Protein AF-A0A0G1L109-F1 (afdb_monomer)

pLDDT: mean 89.12, std 14.6, range [32.34, 98.94]

Secondary structure (DSSP, 8-state):
---------------PPP------HHHHHHTTT-EEEESSSS--EEEE-TTT--EEE--SHHHHHHHHHHHPEEE-HHHHHHHHT--TTT----HHHHHHTT-EEEETTTTTEEEEE-TTT--EEE--SHHHHHHHHHHHPEEE-HHHHTTSPEE--PPPPPPP--EEEEEE-HHHHH-HHHHHHHHHHHHHTT--EEEEEEE-TTS-EEE----TTPPEEEEES-HHHHHHHHHTTT-EEEEEEE-SB-HHHHHH-GGGBPEETTSSB-B-TTS-BBB-TT-HHHHHHHHHHHHHHHHTT-SEEEEE--S---SS-GGGEE-TT--S-HHHHHHHHHHHHHHHHTTSSSEEEEEEEGGGGTTTTSS--TTTT--HHHHTTT-SEEEEE--GGGSPTTGGG-S-GGG-HHHHHHHHHHHHHHHHTSSS-EEEEEEE-S-BSB---HHHHHHHHHHHHT-TTEEEEEEE-TT---TT---

Nearest PDB structures (foldseek):
  4s1a-assembly1_B  TM=9.450E-01  e=9.211E-16  Acetivibrio thermocellus ATCC 27405
  6tvk-assembly1_AAA  TM=5.384E-01  e=2.665E-07  Paenibacillus thiaminolyticus
  5tcb-assembly1_A  TM=6.510E-01  e=1.163E-05  Pseudomonas aeruginosa PAO1
  5tsy-assembly1_A  TM=6.491E-01  e=1.101E-05  Pseudomonas aeruginosa PAO1
  8pxt-assembly1_A  TM=4.212E-01  e=6.032E-06  Akkermansia muciniphila

Radius of gyration: 26.27 Å; Cα contacts (8 Å, |Δi|>4): 969; chains: 1; bounding box: 74×40×100 Å

Structure (mmCIF, N/CA/C/O backbone):
data_AF-A0A0G1L109-F1
#
_entry.id   AF-A0A0G1L109-F1
#
loop_
_atom_site.group_PDB
_atom_site.id
_atom_site.type_symbol
_atom_site.label_atom_id
_atom_site.label_alt_id
_atom_site.label_comp_id
_atom_site.label_asym_id
_atom_site.label_entity_id
_atom_site.label_seq_id
_atom_site.pdbx_PDB_ins_code
_atom_site.Cartn_x
_atom_site.Cartn_y
_atom_site.Cartn_z
_atom_site.occupancy
_atom_site.B_iso_or_equiv
_atom_site.auth_seq_id
_atom_site.auth_comp_id
_atom_site.auth_asym_id
_atom_site.auth_atom_id
_atom_site.pdbx_PDB_model_num
ATOM 1 N N . MET A 1 1 ? -24.529 1.323 -63.074 1.00 41.19 1 MET A N 1
ATOM 2 C CA . MET A 1 1 ? -24.797 2.480 -62.195 1.00 41.19 1 MET A CA 1
ATOM 3 C C . MET A 1 1 ? -25.853 2.070 -61.166 1.00 41.19 1 MET A C 1
ATOM 5 O O . MET A 1 1 ? -27.028 2.030 -61.494 1.00 41.19 1 MET A O 1
ATOM 9 N N . LYS A 1 2 ? -25.440 1.616 -59.973 1.00 35.09 2 LYS A N 1
ATOM 10 C CA . LYS A 1 2 ? -26.340 1.232 -58.869 1.00 35.09 2 LYS A CA 1
ATOM 11 C C . LYS A 1 2 ? -25.856 1.931 -57.601 1.00 35.09 2 LYS A C 1
ATOM 13 O O . LYS A 1 2 ? -24.813 1.574 -57.065 1.00 35.09 2 LYS A O 1
ATOM 18 N N . LEU A 1 3 ? -26.607 2.943 -57.181 1.00 37.25 3 LEU A N 1
ATOM 19 C CA . LEU A 1 3 ? -26.441 3.667 -55.926 1.00 37.25 3 LEU A CA 1
ATOM 20 C C . LEU A 1 3 ? -26.971 2.762 -54.797 1.00 37.25 3 LEU A C 1
ATOM 22 O O . LEU A 1 3 ? -28.137 2.373 -54.832 1.00 37.25 3 LEU A O 1
ATOM 26 N N . ARG A 1 4 ? -26.130 2.374 -53.832 1.00 39.09 4 ARG A N 1
ATOM 27 C CA . ARG A 1 4 ? -26.575 1.709 -52.595 1.00 39.09 4 ARG A CA 1
ATOM 28 C C . ARG A 1 4 ? -26.552 2.733 -51.464 1.00 39.09 4 ARG A C 1
ATOM 30 O O . ARG A 1 4 ? -25.494 3.233 -51.101 1.00 39.09 4 ARG A O 1
ATOM 37 N N . LEU A 1 5 ? -27.745 3.037 -50.962 1.00 36.84 5 LEU A N 1
ATOM 38 C CA . LEU A 1 5 ? -28.015 3.853 -49.785 1.00 36.84 5 LEU A CA 1
ATOM 39 C C . LEU A 1 5 ? -27.454 3.136 -48.543 1.00 36.84 5 LEU A C 1
ATOM 41 O O . LEU A 1 5 ? -27.827 1.993 -48.277 1.00 36.84 5 LEU A O 1
ATOM 45 N N . ALA A 1 6 ? -26.556 3.782 -47.803 1.00 36.00 6 ALA A N 1
ATOM 46 C CA . ALA A 1 6 ? -26.104 3.308 -46.500 1.00 36.00 6 ALA A CA 1
ATOM 47 C C . ALA A 1 6 ? -27.121 3.742 -45.433 1.00 36.00 6 ALA A C 1
ATOM 49 O O . ALA A 1 6 ? -27.344 4.934 -45.233 1.00 36.00 6 ALA A O 1
ATOM 50 N N . ILE A 1 7 ? -27.753 2.775 -44.767 1.00 36.97 7 ILE A N 1
ATOM 51 C CA . ILE A 1 7 ? -28.609 3.011 -43.601 1.00 36.97 7 ILE A CA 1
ATOM 52 C C . ILE A 1 7 ? -27.691 3.130 -42.382 1.00 36.97 7 ILE A C 1
ATOM 54 O O . ILE A 1 7 ? -27.047 2.160 -41.986 1.00 36.97 7 ILE A O 1
ATOM 58 N N . VAL A 1 8 ? -27.620 4.326 -41.802 1.00 37.47 8 VAL A N 1
ATOM 59 C CA . VAL A 1 8 ? -26.975 4.573 -40.509 1.00 37.47 8 VAL A CA 1
ATOM 60 C C . VAL A 1 8 ? -27.957 4.156 -39.413 1.00 37.47 8 VAL A C 1
ATOM 62 O O . VAL A 1 8 ? -28.976 4.809 -39.201 1.00 37.47 8 VAL A O 1
ATOM 65 N N . LEU A 1 9 ? -27.664 3.051 -38.728 1.00 32.34 9 LEU A N 1
ATOM 66 C CA . LEU A 1 9 ? -28.367 2.626 -37.518 1.00 32.34 9 LEU A CA 1
ATOM 67 C C . LEU A 1 9 ? -27.843 3.449 -36.334 1.00 32.34 9 LEU A C 1
ATOM 69 O O . LEU A 1 9 ? -26.789 3.160 -35.772 1.00 32.34 9 LEU A O 1
ATOM 73 N N . ILE A 1 10 ? -28.578 4.501 -35.975 1.00 37.91 10 ILE A N 1
ATOM 74 C CA . ILE A 1 10 ? -28.383 5.231 -34.720 1.00 37.91 10 ILE A CA 1
ATOM 75 C C . ILE A 1 10 ? -28.957 4.357 -33.601 1.00 37.91 10 ILE A C 1
ATOM 77 O O . ILE A 1 10 ? -30.171 4.191 -33.491 1.00 37.91 10 ILE A O 1
ATOM 81 N N . SER A 1 11 ? -28.078 3.775 -32.788 1.00 33.72 11 SER A N 1
ATOM 82 C CA . SER A 1 11 ? -28.465 3.028 -31.592 1.00 33.72 11 SER A CA 1
ATOM 83 C C . SER A 1 11 ? -28.876 4.022 -30.504 1.00 33.72 11 SER A C 1
ATOM 85 O O . SER A 1 11 ? -28.032 4.626 -29.843 1.00 33.72 11 SER A O 1
ATOM 87 N N . ILE A 1 12 ? -30.180 4.249 -30.355 1.00 35.59 12 ILE A N 1
ATOM 88 C CA . ILE A 1 12 ? -30.742 5.023 -29.246 1.00 35.59 12 ILE A CA 1
ATOM 89 C C . ILE A 1 12 ? -30.681 4.127 -28.004 1.00 35.59 12 ILE A C 1
ATOM 91 O O . ILE A 1 12 ? -31.481 3.204 -27.856 1.00 35.59 12 ILE A O 1
ATOM 95 N N . MET A 1 13 ? -29.721 4.382 -27.110 1.00 37.91 13 MET A N 1
ATOM 96 C CA . MET A 1 13 ? -29.752 3.833 -25.753 1.00 37.91 13 MET A CA 1
ATOM 97 C C . MET A 1 13 ? -30.936 4.455 -25.010 1.00 37.91 13 MET A C 1
ATOM 99 O O . MET A 1 13 ? -30.875 5.587 -24.534 1.00 37.91 13 MET A O 1
ATOM 103 N N . ILE A 1 14 ? -32.033 3.708 -24.928 1.00 35.41 14 ILE A N 1
ATOM 104 C CA . ILE A 1 14 ? -33.153 4.021 -24.047 1.00 35.41 14 ILE A CA 1
ATOM 105 C C . ILE A 1 14 ? -32.664 3.774 -22.616 1.00 35.41 14 ILE A C 1
ATOM 107 O O . ILE A 1 14 ? -32.548 2.629 -22.181 1.00 35.41 14 ILE A O 1
ATOM 111 N N . PHE A 1 15 ? -32.360 4.847 -21.884 1.00 40.66 15 PHE A N 1
ATOM 112 C CA . PHE A 1 15 ? -32.216 4.789 -20.431 1.00 40.66 15 PHE A CA 1
ATOM 113 C C . PHE A 1 15 ? -33.591 4.468 -19.839 1.00 40.66 15 PHE A C 1
ATOM 115 O O . PHE A 1 15 ? -34.438 5.345 -19.672 1.00 40.66 15 PHE A O 1
ATOM 122 N N . LEU A 1 16 ? -33.832 3.191 -19.548 1.00 33.94 16 LEU A N 1
ATOM 123 C CA . LEU A 1 16 ? -34.904 2.809 -18.639 1.00 33.94 16 LEU A CA 1
ATOM 124 C C . LEU A 1 16 ? -34.557 3.401 -17.264 1.00 33.94 16 LEU A C 1
ATOM 126 O O . LEU A 1 16 ? -33.464 3.122 -16.762 1.00 33.94 16 LEU A O 1
ATOM 130 N N . PRO A 1 17 ? -35.434 4.205 -16.636 1.00 38.62 17 PRO A N 1
ATOM 131 C CA . PRO A 1 17 ? -35.210 4.611 -15.260 1.00 38.62 17 PRO A CA 1
ATOM 132 C C . PRO A 1 17 ? -35.151 3.337 -14.414 1.00 38.62 17 PRO A C 1
ATOM 134 O O . PRO A 1 17 ? -36.101 2.548 -14.407 1.00 38.62 17 PRO A O 1
ATOM 137 N N . GLN A 1 18 ? -34.028 3.106 -13.728 1.00 40.81 18 GLN A N 1
ATOM 138 C CA . GLN A 1 18 ? -33.984 2.112 -12.661 1.00 40.81 18 GLN A CA 1
ATOM 139 C C . GLN A 1 18 ? -35.135 2.452 -11.712 1.00 40.81 18 GLN A C 1
ATOM 141 O O . GLN A 1 18 ? -35.164 3.542 -11.141 1.00 40.81 18 GLN A O 1
ATOM 146 N N . LYS A 1 19 ? -36.120 1.552 -11.584 1.00 39.09 19 LYS A N 1
ATOM 147 C CA . LYS A 1 19 ? -37.132 1.660 -10.531 1.00 39.09 19 LYS A CA 1
ATOM 148 C C . LYS A 1 19 ? -36.369 1.831 -9.222 1.00 39.09 19 LYS A C 1
ATOM 150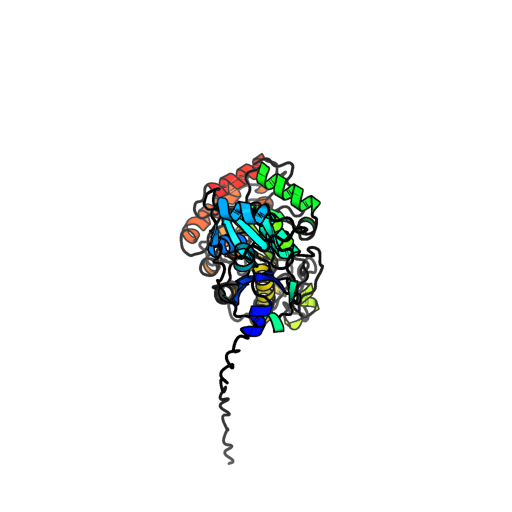 O O . LYS A 1 19 ? -35.631 0.926 -8.840 1.00 39.09 19 LYS A O 1
ATOM 155 N N . ALA A 1 20 ? -36.531 2.978 -8.567 1.00 43.06 20 ALA A N 1
ATOM 156 C CA . ALA A 1 20 ? -36.060 3.148 -7.206 1.00 43.06 20 ALA A CA 1
ATOM 157 C C . ALA A 1 20 ? -36.665 1.999 -6.391 1.00 43.06 20 ALA A C 1
ATOM 159 O O . ALA A 1 20 ? -37.889 1.853 -6.350 1.00 43.06 20 ALA A O 1
ATOM 160 N N . LEU A 1 21 ? -35.821 1.123 -5.844 1.00 54.31 21 LEU A N 1
ATOM 161 C CA . LEU A 1 21 ? -36.285 0.079 -4.940 1.00 54.31 21 LEU A CA 1
ATOM 162 C C . LEU A 1 21 ? -36.960 0.795 -3.768 1.00 54.31 21 LEU A C 1
ATOM 164 O O . LEU A 1 21 ? -36.302 1.513 -3.018 1.00 54.31 21 LEU A O 1
ATOM 168 N N . ALA A 1 22 ? -38.280 0.661 -3.652 1.00 66.06 22 ALA A N 1
ATOM 169 C CA . ALA A 1 22 ? -38.979 1.092 -2.456 1.00 66.06 22 ALA A CA 1
ATOM 170 C C . ALA A 1 22 ? -38.462 0.226 -1.300 1.00 66.06 22 ALA A C 1
ATOM 172 O O . ALA A 1 22 ? -38.533 -1.002 -1.372 1.00 66.06 22 ALA A O 1
ATOM 173 N N . TYR A 1 23 ? -37.876 0.859 -0.285 1.00 82.75 23 TYR A N 1
ATOM 174 C CA . TYR A 1 23 ? -37.392 0.163 0.903 1.00 82.75 23 TYR A CA 1
ATOM 175 C C . TYR A 1 23 ? -38.560 -0.492 1.646 1.00 82.75 23 TYR A C 1
ATOM 177 O O . TYR A 1 23 ? -39.656 0.065 1.714 1.00 82.75 23 TYR A O 1
ATOM 185 N N . ASP A 1 24 ? -38.316 -1.676 2.197 1.00 89.44 24 ASP A N 1
ATOM 186 C CA . ASP A 1 24 ? -39.312 -2.462 2.919 1.00 89.44 24 ASP A CA 1
ATOM 187 C C . ASP A 1 24 ? -39.183 -2.163 4.418 1.00 89.44 24 ASP A C 1
ATOM 189 O O . ASP A 1 24 ? -38.341 -2.729 5.121 1.00 89.44 24 ASP A O 1
ATOM 193 N N . TRP A 1 25 ? -39.981 -1.205 4.893 1.00 87.12 25 TRP A N 1
ATOM 194 C CA . TRP A 1 25 ? -39.935 -0.733 6.278 1.00 87.12 25 TRP A CA 1
ATOM 195 C C . TRP A 1 25 ? -40.428 -1.781 7.281 1.00 87.12 25 TRP A C 1
ATOM 197 O O . TRP A 1 25 ? -39.853 -1.890 8.360 1.00 87.12 25 TRP A O 1
ATOM 207 N N . GLU A 1 26 ? -41.414 -2.605 6.913 1.00 91.38 26 GLU A N 1
ATOM 208 C CA . GLU A 1 26 ? -41.861 -3.733 7.747 1.00 91.38 26 GLU A CA 1
ATOM 209 C C . GLU A 1 26 ? -40.763 -4.795 7.864 1.00 91.38 26 GLU A C 1
ATOM 211 O O . GLU A 1 26 ? -40.547 -5.390 8.923 1.00 91.38 26 GLU A O 1
ATOM 216 N N . PHE A 1 27 ? -40.029 -5.044 6.776 1.00 91.81 27 PHE A N 1
ATOM 217 C CA . PHE A 1 27 ? -38.857 -5.904 6.828 1.00 91.81 27 PHE A CA 1
ATOM 218 C C . PHE A 1 27 ? -37.757 -5.299 7.699 1.00 91.81 27 PHE A C 1
ATOM 220 O O . PHE A 1 27 ? -37.184 -6.022 8.512 1.00 91.81 27 PHE A O 1
ATOM 227 N N . ALA A 1 28 ? -37.478 -4.000 7.575 1.00 91.12 28 ALA A N 1
ATOM 228 C CA . ALA A 1 28 ? -36.493 -3.311 8.405 1.00 91.12 28 ALA A CA 1
ATOM 229 C C . ALA A 1 28 ? -36.846 -3.364 9.902 1.00 91.12 28 ALA A C 1
ATOM 231 O O . ALA A 1 28 ? -35.963 -3.599 10.725 1.00 91.12 28 ALA A O 1
ATOM 232 N N . GLU A 1 29 ? -38.129 -3.256 10.255 1.00 92.44 29 GLU A N 1
ATOM 233 C CA . GLU A 1 29 ? -38.615 -3.358 11.635 1.00 92.44 29 GLU A CA 1
ATOM 234 C C . GLU A 1 29 ? -38.288 -4.718 12.276 1.00 92.44 29 GLU A C 1
ATOM 236 O O . GLU A 1 29 ? -37.868 -4.774 13.432 1.00 92.44 29 GLU A O 1
ATOM 241 N N . LYS A 1 30 ? -38.337 -5.820 11.511 1.00 92.88 30 LYS A N 1
ATOM 242 C CA . LYS A 1 30 ? -37.916 -7.158 11.993 1.00 92.88 30 LYS A CA 1
ATOM 243 C C . LYS A 1 30 ? -36.444 -7.206 12.408 1.00 92.88 30 LYS A C 1
ATOM 245 O O . LYS A 1 30 ? -36.054 -8.040 13.233 1.00 92.88 30 LYS A O 1
ATOM 250 N N . TRP A 1 31 ? -35.631 -6.330 11.824 1.00 93.06 31 TRP A N 1
ATOM 251 C CA . TRP A 1 31 ? -34.207 -6.205 12.104 1.00 93.06 31 TRP A CA 1
ATOM 252 C C . TRP A 1 31 ? -33.871 -5.019 13.006 1.00 93.06 31 TRP A C 1
ATOM 254 O O . TRP A 1 31 ? -32.694 -4.822 13.296 1.00 93.06 31 TRP A O 1
ATOM 264 N N . SER A 1 32 ? -34.872 -4.276 13.485 1.00 92.69 32 SER A N 1
ATOM 265 C CA . SER A 1 32 ? -34.704 -3.114 14.356 1.00 92.69 32 SER A CA 1
ATOM 266 C C . SER A 1 32 ? -33.771 -3.422 15.530 1.00 92.69 32 SER A C 1
ATOM 268 O O . SER A 1 32 ? -33.965 -4.389 16.275 1.00 92.69 32 SER A O 1
ATOM 270 N N . GLY A 1 33 ? -32.700 -2.636 15.644 1.00 90.62 33 GLY A N 1
ATOM 271 C CA . GLY A 1 33 ? -31.711 -2.747 16.710 1.00 90.62 33 GLY A CA 1
ATOM 272 C C . GLY A 1 33 ? -30.764 -3.932 16.618 1.00 90.62 33 GLY A C 1
ATOM 273 O O . GLY A 1 33 ? -29.953 -4.135 17.522 1.00 90.62 33 GLY A O 1
ATOM 274 N N . ARG A 1 34 ? -30.847 -4.741 15.557 1.00 93.38 34 ARG A N 1
ATOM 275 C CA . ARG A 1 34 ? -29.955 -5.882 15.355 1.00 93.38 34 ARG A CA 1
ATOM 276 C C . ARG A 1 34 ? -28.665 -5.461 14.665 1.00 93.38 34 ARG A C 1
ATOM 278 O O . ARG A 1 34 ? -28.625 -4.569 13.816 1.00 93.38 34 ARG A O 1
ATOM 285 N N . LEU A 1 35 ? -27.619 -6.197 15.009 1.00 92.31 35 LEU A N 1
ATOM 286 C CA . LEU A 1 35 ? -26.376 -6.255 14.259 1.00 92.31 35 LEU A CA 1
ATOM 287 C C . LEU A 1 35 ? -26.520 -7.332 13.181 1.00 92.31 35 LEU A C 1
ATOM 289 O O . LEU A 1 35 ? -27.001 -8.431 13.467 1.00 92.31 35 LEU A O 1
ATOM 293 N N . LEU A 1 36 ? -26.127 -7.025 11.950 1.00 91.44 36 LEU A N 1
ATOM 294 C CA . LEU A 1 36 ? -26.238 -7.924 10.802 1.00 91.44 36 LEU A CA 1
ATOM 295 C C . LEU A 1 36 ? -24.863 -8.203 10.211 1.00 91.44 36 LEU A C 1
ATOM 297 O O . LEU A 1 36 ? -24.024 -7.308 10.156 1.00 91.44 36 LEU A O 1
ATOM 301 N N . LEU A 1 37 ? -24.656 -9.426 9.732 1.00 88.44 37 LEU A N 1
ATOM 302 C CA . LEU A 1 37 ? -23.457 -9.826 9.005 1.00 88.44 37 LEU A CA 1
ATOM 303 C C . LEU A 1 37 ? -23.864 -10.293 7.610 1.00 88.44 37 LEU A C 1
ATOM 305 O O . LEU A 1 37 ? -24.612 -11.263 7.481 1.00 88.44 37 LEU A O 1
ATOM 309 N N . ALA A 1 38 ? -23.384 -9.619 6.568 1.00 85.06 38 ALA A N 1
ATOM 310 C CA . ALA A 1 38 ? -23.591 -10.063 5.197 1.00 85.06 38 ALA A CA 1
ATOM 311 C C . ALA A 1 38 ? -22.858 -11.396 4.984 1.00 85.06 38 ALA A C 1
ATOM 313 O O . ALA A 1 38 ? -21.629 -11.448 5.017 1.00 85.06 38 ALA A O 1
ATOM 314 N N . VAL A 1 39 ? -23.606 -12.486 4.796 1.00 81.44 39 VAL A N 1
ATOM 315 C CA . VAL A 1 39 ? -23.020 -13.838 4.665 1.00 81.44 39 VAL A CA 1
ATOM 316 C C . VAL A 1 39 ? -22.536 -14.143 3.247 1.00 81.44 39 VAL A C 1
ATOM 318 O O . VAL A 1 39 ? -21.839 -15.126 3.020 1.00 81.44 39 VAL A O 1
ATOM 321 N N . GLU A 1 40 ? -22.894 -13.288 2.293 1.00 73.69 40 GLU A N 1
ATOM 322 C CA . GLU A 1 40 ? -22.588 -13.415 0.871 1.00 73.69 40 GLU A CA 1
ATOM 323 C C . GLU A 1 40 ? -21.565 -12.334 0.483 1.00 73.69 40 GLU A C 1
ATOM 325 O O . GLU A 1 40 ? -21.904 -11.342 -0.154 1.00 73.69 40 GLU A O 1
ATOM 330 N N . GLY A 1 41 ? -20.306 -12.459 0.908 1.00 64.44 41 GLY A N 1
ATOM 331 C CA . GLY A 1 41 ? -19.294 -11.444 0.597 1.00 64.44 41 GLY A CA 1
ATOM 332 C C . GLY A 1 41 ? -18.122 -11.416 1.567 1.00 64.44 41 GLY A C 1
ATOM 333 O O . GLY A 1 41 ? -17.685 -12.452 2.059 1.00 64.44 41 GLY A O 1
ATOM 334 N N . ALA A 1 42 ? -17.619 -10.212 1.844 1.00 62.81 42 ALA A N 1
ATOM 335 C CA . ALA A 1 42 ? -16.469 -9.993 2.723 1.00 62.81 42 ALA A CA 1
ATOM 336 C C . ALA A 1 42 ? -16.843 -9.997 4.220 1.00 62.81 42 ALA A C 1
ATOM 338 O O . ALA A 1 42 ? -16.026 -9.624 5.058 1.00 62.81 42 ALA A O 1
ATOM 339 N N . GLY A 1 43 ? -18.074 -10.395 4.566 1.00 71.12 43 GLY A N 1
ATOM 340 C CA . GLY A 1 43 ? -18.553 -10.375 5.946 1.00 71.12 43 GLY A CA 1
ATOM 341 C C . GLY A 1 43 ? -18.836 -8.962 6.450 1.00 71.12 43 GLY A C 1
ATOM 342 O O . GLY A 1 43 ? -18.477 -8.640 7.581 1.00 71.12 43 GLY A O 1
ATOM 343 N N . GLU A 1 44 ? -19.441 -8.098 5.625 1.00 77.50 44 GLU A N 1
ATOM 344 C CA . GLU A 1 44 ? -19.774 -6.733 6.043 1.00 77.50 44 GLU A CA 1
ATOM 345 C C . GLU A 1 44 ? -20.708 -6.730 7.252 1.00 77.50 44 GLU A C 1
ATOM 347 O O . GLU A 1 44 ? -21.766 -7.365 7.235 1.00 77.50 44 GLU A O 1
ATOM 352 N N . ALA A 1 45 ? -20.337 -5.970 8.280 1.00 83.06 45 ALA A N 1
ATOM 353 C CA . ALA A 1 45 ? -21.152 -5.796 9.468 1.00 83.06 45 ALA A CA 1
ATOM 354 C C . ALA A 1 45 ? -21.998 -4.516 9.368 1.00 83.06 45 ALA A C 1
ATOM 356 O O . ALA A 1 45 ? -21.514 -3.464 8.939 1.00 83.06 45 ALA A O 1
ATOM 357 N N . TRP A 1 46 ? -23.258 -4.607 9.790 1.00 88.19 46 TRP A N 1
ATOM 358 C CA . TRP A 1 46 ? -24.240 -3.525 9.733 1.00 88.19 46 TRP A CA 1
ATOM 359 C C . TRP A 1 46 ? -24.987 -3.395 11.058 1.00 88.19 46 TRP A C 1
ATOM 361 O O . TRP A 1 46 ? -25.188 -4.382 11.761 1.00 88.19 46 TRP A O 1
ATOM 371 N N . TYR A 1 47 ? -25.451 -2.189 11.367 1.00 90.75 47 TYR A N 1
ATOM 372 C CA . TYR A 1 47 ? -26.369 -1.921 12.475 1.00 90.75 47 TYR A CA 1
ATOM 373 C C . TYR A 1 47 ? -27.664 -1.320 11.933 1.00 90.75 47 TYR A C 1
ATOM 375 O O . TYR A 1 47 ? -27.611 -0.342 11.192 1.00 90.75 47 TYR A O 1
ATOM 383 N N . VAL A 1 48 ? -28.817 -1.894 12.282 1.00 92.94 48 VAL A N 1
ATOM 384 C CA . VAL A 1 48 ? -30.128 -1.320 11.939 1.00 92.94 48 VAL A CA 1
ATOM 385 C C . VAL A 1 48 ? -30.589 -0.463 13.104 1.00 92.94 48 VAL A C 1
ATOM 387 O O . VAL A 1 48 ? -30.885 -0.980 14.179 1.00 92.94 48 VAL A O 1
ATOM 390 N N . ASN A 1 49 ? -30.641 0.848 12.906 1.00 91.06 49 ASN A N 1
ATOM 391 C CA . ASN A 1 49 ? -30.985 1.770 13.976 1.00 91.06 49 ASN A CA 1
ATOM 392 C C . ASN A 1 49 ? -32.498 1.688 14.287 1.00 91.06 49 ASN A C 1
ATOM 394 O O . ASN A 1 49 ? -33.311 1.891 13.383 1.00 91.06 49 ASN A O 1
ATOM 398 N N . PRO A 1 50 ? -32.895 1.427 15.550 1.00 91.12 50 PRO A N 1
ATOM 399 C CA . PRO A 1 50 ? -34.300 1.306 15.937 1.00 91.12 50 PRO A CA 1
ATOM 400 C C . PRO A 1 50 ? -35.167 2.542 15.702 1.00 91.12 50 PRO A C 1
ATOM 402 O O . PRO A 1 50 ? -36.386 2.425 15.657 1.00 91.12 50 PRO A O 1
ATOM 405 N N . VAL A 1 51 ? -34.557 3.724 15.598 1.00 89.44 51 VAL A N 1
ATOM 406 C CA . VAL A 1 51 ? -35.270 5.005 15.526 1.00 89.44 51 VAL A CA 1
ATOM 407 C C . VAL A 1 51 ? -35.740 5.309 14.107 1.00 89.44 51 VAL A C 1
ATOM 409 O O . VAL A 1 51 ? -36.871 5.740 13.913 1.00 89.44 51 VAL A O 1
ATOM 412 N N . ASN A 1 52 ? -34.880 5.103 13.109 1.00 90.94 52 ASN A N 1
ATOM 413 C CA . ASN A 1 52 ? -35.184 5.407 11.707 1.00 90.94 52 ASN A CA 1
ATOM 414 C C . ASN A 1 52 ? -35.349 4.158 10.833 1.00 90.94 52 ASN A C 1
ATOM 416 O O . ASN A 1 52 ? -35.727 4.295 9.673 1.00 90.94 52 ASN A O 1
ATOM 420 N N . LEU A 1 53 ? -35.076 2.963 11.372 1.00 91.88 53 LEU A N 1
ATOM 421 C CA . LEU A 1 53 ? -35.096 1.685 10.654 1.00 91.88 53 LEU A CA 1
ATOM 422 C C . LEU A 1 53 ? -34.136 1.639 9.456 1.00 91.88 53 LEU A C 1
ATOM 424 O O . LEU A 1 53 ? -34.289 0.834 8.537 1.00 91.88 53 LEU A O 1
ATOM 428 N N . GLU A 1 54 ? -33.120 2.497 9.466 1.00 92.06 54 GLU A N 1
ATOM 429 C CA . GLU A 1 54 ? -32.083 2.533 8.446 1.00 92.06 54 GLU A CA 1
ATOM 430 C C . GLU A 1 54 ? -30.886 1.698 8.903 1.00 92.06 54 GLU A C 1
ATOM 432 O O . GLU A 1 54 ? -30.572 1.611 10.096 1.00 92.06 54 GLU A O 1
ATOM 437 N N . ARG A 1 55 ? -30.199 1.072 7.945 1.00 90.62 55 ARG A N 1
ATOM 438 C CA . ARG A 1 55 ? -28.965 0.336 8.211 1.00 90.62 55 ARG A CA 1
ATOM 439 C C . ARG A 1 55 ? -27.753 1.237 8.028 1.00 90.62 55 ARG A C 1
ATOM 441 O O . ARG A 1 55 ? -27.683 2.029 7.089 1.00 90.62 55 ARG A O 1
ATOM 448 N N . TYR A 1 56 ? -26.780 1.032 8.897 1.00 87.31 56 TYR A N 1
ATOM 449 C CA . TYR A 1 56 ? -25.520 1.745 8.925 1.00 87.31 56 TYR A CA 1
ATOM 450 C C . TYR A 1 56 ? -24.368 0.770 8.743 1.00 87.31 56 TYR A C 1
ATOM 452 O O . TYR A 1 56 ? -24.296 -0.243 9.448 1.00 87.31 56 TYR A O 1
ATOM 460 N N . TYR A 1 57 ? -23.478 1.073 7.800 1.00 83.25 57 TYR A N 1
ATOM 461 C CA . TYR A 1 57 ? -22.276 0.277 7.598 1.00 83.25 57 TYR A CA 1
ATOM 462 C C . TYR A 1 57 ? -21.311 0.486 8.761 1.00 83.25 57 TYR A C 1
ATOM 464 O O . TYR A 1 57 ? -20.961 1.620 9.082 1.00 83.25 57 TYR A O 1
ATOM 472 N N . LEU A 1 58 ? -20.869 -0.604 9.387 1.00 77.38 58 LEU A N 1
ATOM 473 C CA . LEU A 1 58 ? -19.921 -0.518 10.494 1.00 77.38 58 LEU A CA 1
ATOM 474 C C . LEU A 1 58 ? -18.490 -0.287 9.989 1.00 77.38 58 LEU A C 1
ATOM 476 O O . LEU A 1 58 ? -17.717 0.377 10.665 1.00 77.38 58 LEU A O 1
ATOM 480 N N . GLY A 1 59 ? -18.140 -0.750 8.785 1.00 73.56 59 GLY A N 1
ATOM 481 C CA . GLY A 1 59 ? -16.840 -0.468 8.168 1.00 73.56 59 GLY A CA 1
ATOM 482 C C . GLY A 1 59 ? -15.647 -0.763 9.081 1.00 73.56 59 GLY A C 1
ATOM 483 O O . GLY A 1 59 ? -15.537 -1.851 9.654 1.00 73.56 59 GLY A O 1
ATOM 484 N N . ARG A 1 60 ? -14.742 0.217 9.205 1.00 73.44 60 ARG A N 1
ATOM 485 C CA . ARG A 1 60 ? -13.560 0.131 10.073 1.00 73.44 60 ARG A CA 1
ATOM 486 C C . ARG A 1 60 ? -13.960 0.217 11.546 1.00 73.44 60 ARG A C 1
ATOM 488 O O . ARG A 1 60 ? -14.838 1.010 11.882 1.00 73.44 60 ARG A O 1
ATOM 495 N N . PRO A 1 61 ? -13.251 -0.463 12.464 1.00 72.25 61 PRO A N 1
ATOM 496 C CA . PRO A 1 61 ? -13.550 -0.400 13.896 1.00 72.25 61 PRO A CA 1
ATOM 497 C C . PRO A 1 61 ? -13.649 1.025 14.456 1.00 72.25 61 PRO A C 1
ATOM 499 O O . PRO A 1 61 ? -14.531 1.315 15.261 1.00 72.25 61 PRO A O 1
ATOM 502 N N . ALA A 1 62 ? -12.771 1.932 14.015 1.00 68.25 62 ALA A N 1
ATOM 503 C CA . ALA A 1 62 ? -12.783 3.323 14.460 1.00 68.25 62 ALA A CA 1
ATOM 504 C C . ALA A 1 62 ? -14.012 4.101 13.957 1.00 68.25 62 ALA A C 1
ATOM 506 O O . ALA A 1 62 ? -14.560 4.919 14.698 1.00 68.25 62 ALA A O 1
ATOM 507 N N . ASP A 1 63 ? -14.463 3.842 12.729 1.00 74.31 63 ASP A N 1
ATOM 508 C CA . ASP A 1 63 ? -15.647 4.493 12.163 1.00 74.31 63 ASP A CA 1
ATOM 509 C C . ASP A 1 63 ? -16.922 3.921 12.768 1.00 74.31 63 ASP A C 1
ATOM 511 O O . ASP A 1 63 ? -17.784 4.697 13.178 1.00 74.31 63 ASP A O 1
ATOM 515 N N . ALA A 1 64 ? -16.990 2.590 12.920 1.00 74.31 64 ALA A N 1
ATOM 516 C CA . ALA A 1 64 ? -18.051 1.907 13.650 1.00 74.31 64 ALA A CA 1
ATOM 517 C C . ALA A 1 64 ? -18.228 2.549 15.023 1.00 74.31 64 ALA A C 1
ATOM 519 O O . ALA A 1 64 ? -19.322 2.971 15.378 1.00 74.31 64 ALA A O 1
ATOM 520 N N . PHE A 1 65 ? -17.133 2.679 15.776 1.00 75.62 65 PHE A N 1
ATOM 521 C CA . PHE A 1 65 ? -17.162 3.222 17.126 1.00 75.62 65 PHE A CA 1
ATOM 522 C C . PHE A 1 65 ? -17.630 4.684 17.155 1.00 75.62 65 PHE A C 1
ATOM 524 O O . PHE A 1 65 ? -18.541 5.016 17.912 1.00 75.62 65 PHE A O 1
ATOM 531 N N . LYS A 1 66 ? -17.086 5.553 16.290 1.00 75.94 66 LYS A N 1
ATOM 532 C CA . LYS A 1 66 ? -17.512 6.964 16.187 1.00 75.94 66 LYS A CA 1
ATOM 533 C C . LYS A 1 66 ? -18.979 7.100 15.796 1.00 75.94 66 LYS A C 1
ATOM 535 O O . LYS A 1 66 ? -19.706 7.921 16.351 1.00 75.94 66 LYS A O 1
ATOM 540 N N . MET A 1 67 ? -19.418 6.308 14.827 1.00 80.12 67 MET A N 1
ATOM 541 C CA . MET A 1 67 ? -20.800 6.295 14.377 1.00 80.12 67 MET A CA 1
ATOM 542 C C . MET A 1 67 ? -21.724 5.796 15.488 1.00 80.12 67 MET A C 1
ATOM 544 O O . MET A 1 67 ? -22.760 6.405 15.728 1.00 80.12 67 MET A O 1
ATOM 548 N N . MET A 1 68 ? -21.338 4.747 16.211 1.00 79.06 68 MET A N 1
ATOM 549 C CA . MET A 1 68 ? -22.103 4.240 17.345 1.00 79.06 68 MET A CA 1
ATOM 550 C C . MET A 1 68 ? -22.229 5.271 18.463 1.00 79.06 68 MET A C 1
ATOM 552 O O . MET A 1 68 ? -23.321 5.454 18.990 1.00 79.06 68 MET A O 1
ATOM 556 N N . GLN A 1 69 ? -21.159 6.007 18.768 1.00 79.31 69 GLN A N 1
ATOM 557 C CA . GLN A 1 69 ? -21.233 7.143 19.686 1.00 79.31 69 GLN A CA 1
ATOM 558 C C . GLN A 1 69 ? -22.177 8.233 19.166 1.00 79.31 69 GLN A C 1
ATOM 560 O O . GLN A 1 69 ? -22.989 8.748 19.922 1.00 79.31 69 GLN A O 1
ATOM 565 N N . LYS A 1 70 ? -22.135 8.557 17.870 1.00 83.38 70 LYS A N 1
ATOM 566 C CA . LYS A 1 70 ? -23.034 9.553 17.265 1.00 83.38 70 LYS A CA 1
ATOM 567 C C . LYS A 1 70 ? -24.511 9.142 17.320 1.00 83.38 70 LYS A C 1
ATOM 569 O O . LYS A 1 70 ? -25.369 10.006 17.465 1.00 83.38 70 LYS A O 1
ATOM 574 N N . LEU A 1 71 ? -24.806 7.854 17.153 1.00 85.75 71 LEU A N 1
ATOM 575 C CA . LEU A 1 71 ? -26.167 7.307 17.209 1.00 85.75 71 LEU A CA 1
ATOM 576 C C . LEU A 1 71 ? -26.635 7.022 18.644 1.00 85.75 71 LEU A C 1
ATOM 578 O O . LEU A 1 71 ? -27.797 6.670 18.841 1.00 85.75 71 LEU A O 1
ATOM 582 N N . GLY A 1 72 ? -25.735 7.128 19.622 1.00 85.50 72 GLY A N 1
ATOM 583 C CA . GLY A 1 72 ? -26.000 6.778 21.004 1.00 85.50 72 GLY A CA 1
ATOM 584 C C . GLY A 1 72 ? -26.952 7.754 21.690 1.00 85.50 72 GLY A C 1
ATOM 585 O O . GLY A 1 72 ? -26.838 8.970 21.542 1.00 85.50 72 GLY A O 1
ATOM 586 N N . VAL A 1 73 ? -27.872 7.216 22.487 1.00 87.75 73 VAL A N 1
ATOM 587 C CA . VAL A 1 73 ? -28.790 8.005 23.314 1.00 87.75 73 VAL A CA 1
ATOM 588 C C . VAL A 1 73 ? -28.210 8.146 24.719 1.00 87.75 73 VAL A C 1
ATOM 590 O O . VAL A 1 73 ? -27.799 7.163 25.335 1.00 87.75 73 VAL A O 1
ATOM 593 N N . GLY A 1 74 ? -28.150 9.373 25.236 1.00 87.19 74 GLY A N 1
ATOM 594 C CA . GLY A 1 74 ? -27.676 9.624 26.598 1.00 87.19 74 GLY A CA 1
ATOM 595 C C . GLY A 1 74 ? -28.594 8.998 27.649 1.00 87.19 74 GLY A C 1
ATOM 596 O O . GLY A 1 74 ? -29.816 9.072 27.524 1.00 87.19 74 GLY A O 1
ATOM 597 N N . ILE A 1 75 ? -28.009 8.405 28.689 1.00 87.69 75 ILE A N 1
ATOM 598 C CA . ILE A 1 75 ? -28.741 7.828 29.821 1.00 87.69 75 ILE A CA 1
ATOM 599 C C . ILE A 1 75 ? -28.199 8.359 31.153 1.00 87.69 75 ILE A C 1
ATOM 601 O O . ILE A 1 75 ? -26.990 8.537 31.304 1.00 87.69 75 ILE A O 1
ATOM 605 N N . SER A 1 76 ? -29.095 8.608 32.114 1.00 87.50 76 SER A N 1
ATOM 606 C CA . SER A 1 76 ? -28.720 8.972 33.487 1.00 87.50 76 SER A CA 1
ATOM 607 C C . SER A 1 76 ? -28.145 7.765 34.236 1.00 87.50 76 SER A C 1
ATOM 609 O O . SER A 1 76 ? -28.519 6.623 33.956 1.00 87.50 76 SER A O 1
ATOM 611 N N . GLU A 1 77 ? -27.301 7.979 35.247 1.00 84.88 77 GLU A N 1
ATOM 612 C CA . GLU A 1 77 ? -26.772 6.863 36.053 1.00 84.88 77 GLU A CA 1
ATOM 613 C C . GLU A 1 77 ? -27.875 6.121 36.824 1.00 84.88 77 GLU A C 1
ATOM 615 O O . GLU A 1 77 ? -27.788 4.913 37.053 1.00 84.88 77 GLU A O 1
ATOM 620 N N . THR A 1 78 ? -28.960 6.819 37.173 1.00 85.44 78 THR A N 1
ATOM 621 C CA . THR A 1 78 ? -30.116 6.212 37.848 1.00 85.44 78 THR A CA 1
ATOM 622 C C . THR A 1 78 ? -30.846 5.232 36.929 1.00 85.44 78 THR A C 1
ATOM 624 O O . THR A 1 78 ? -31.199 4.129 37.352 1.00 85.44 78 THR A O 1
ATOM 627 N N . ASP A 1 79 ? -31.053 5.606 35.668 1.00 85.81 79 ASP A N 1
ATOM 628 C CA . ASP A 1 79 ? -31.707 4.761 34.667 1.00 85.81 79 ASP A CA 1
ATOM 629 C C . ASP A 1 79 ? -30.784 3.635 34.198 1.00 85.81 79 ASP A C 1
ATOM 631 O O . ASP A 1 79 ? -31.207 2.487 34.062 1.00 85.81 79 ASP A O 1
ATOM 635 N N . PHE A 1 80 ? -29.492 3.922 34.042 1.00 85.38 80 PHE A N 1
ATOM 636 C CA . PHE A 1 80 ? -28.496 2.914 33.705 1.00 85.38 80 PHE A CA 1
ATOM 637 C C . PHE A 1 80 ? -28.376 1.841 34.795 1.00 85.38 80 PHE A C 1
ATOM 639 O O . PHE A 1 80 ? -28.385 0.645 34.496 1.00 85.38 80 PHE A O 1
ATOM 646 N N . ALA A 1 81 ? -28.375 2.231 36.073 1.00 83.56 81 ALA A N 1
ATOM 647 C CA . ALA A 1 81 ? -28.364 1.285 37.186 1.00 83.56 81 ALA A CA 1
ATOM 648 C C . ALA A 1 81 ? -29.585 0.346 37.186 1.00 83.56 81 ALA A C 1
ATOM 650 O O . ALA A 1 81 ? -29.458 -0.806 37.610 1.00 83.56 81 ALA A O 1
ATOM 651 N N . GLN A 1 82 ? -30.749 0.795 36.698 1.00 80.19 82 GLN A N 1
ATOM 652 C CA . GLN A 1 82 ? -31.933 -0.061 36.537 1.00 80.19 82 GLN A CA 1
ATOM 653 C C . GLN A 1 82 ? -31.741 -1.109 35.433 1.00 80.19 82 GLN A C 1
ATOM 655 O O . GLN A 1 82 ? -32.250 -2.223 35.553 1.00 80.19 82 GLN A O 1
ATOM 660 N N . ILE A 1 83 ? -30.983 -0.777 34.385 1.00 79.25 83 ILE A N 1
ATOM 661 C CA . ILE A 1 83 ? -30.692 -1.678 33.267 1.00 79.25 83 ILE A CA 1
ATOM 662 C C . ILE A 1 83 ? -29.710 -2.771 33.693 1.00 79.25 83 ILE A C 1
ATOM 664 O O . ILE A 1 83 ? -30.012 -3.948 33.516 1.00 79.25 83 ILE A O 1
ATOM 668 N N . ILE A 1 84 ? -28.567 -2.434 34.300 1.00 75.06 84 ILE A N 1
ATOM 669 C CA . ILE A 1 84 ? -27.549 -3.456 34.629 1.00 75.06 84 ILE A CA 1
ATOM 670 C C . ILE A 1 84 ? -27.969 -4.350 35.808 1.00 75.06 84 ILE A C 1
ATOM 672 O O . ILE A 1 84 ? -27.597 -5.519 35.864 1.00 75.06 84 ILE A O 1
ATOM 676 N N . LYS A 1 85 ? -28.762 -3.834 36.760 1.00 65.94 85 LYS A N 1
ATOM 677 C CA . LYS A 1 85 ? -29.294 -4.642 37.876 1.00 65.94 85 LYS A CA 1
ATOM 678 C C . LYS A 1 85 ? -30.416 -5.591 37.448 1.00 65.94 85 LYS A C 1
ATOM 680 O O . LYS A 1 85 ? -30.823 -6.437 38.246 1.00 65.94 85 LYS A O 1
ATOM 685 N N . SER A 1 86 ? -30.928 -5.463 36.221 1.00 57.84 86 SER A N 1
ATOM 686 C CA . SER A 1 86 ? -31.933 -6.382 35.696 1.00 57.84 86 SER A CA 1
ATOM 687 C C . SER A 1 86 ? -31.297 -7.761 35.455 1.00 57.84 86 SER A C 1
ATOM 689 O O . SER A 1 86 ? -30.493 -7.978 34.554 1.00 57.84 86 SER A O 1
ATOM 691 N N . ASN A 1 87 ? -31.602 -8.710 36.341 1.00 51.03 87 ASN A N 1
ATOM 692 C CA . ASN A 1 87 ? -31.143 -10.090 36.224 1.00 51.03 87 ASN A CA 1
ATOM 693 C C . ASN A 1 87 ? -31.946 -10.787 35.098 1.00 51.03 87 ASN A C 1
ATOM 695 O O . ASN A 1 87 ? -33.183 -10.737 35.135 1.00 51.03 87 ASN A O 1
ATOM 699 N N . PRO A 1 88 ? -31.294 -11.466 34.127 1.00 51.75 88 PRO A N 1
ATOM 700 C CA . PRO A 1 88 ? -31.973 -12.188 33.045 1.00 51.75 88 PRO A CA 1
ATOM 701 C C . PRO A 1 88 ? -33.026 -13.186 33.543 1.00 51.75 88 PRO A C 1
ATOM 703 O O . PRO A 1 88 ? -34.002 -13.455 32.849 1.00 51.75 88 PRO A O 1
ATOM 706 N N . ALA A 1 89 ? -32.839 -13.711 34.761 1.00 47.28 89 ALA A N 1
ATOM 707 C CA . ALA A 1 89 ? -33.715 -14.699 35.380 1.00 47.28 89 ALA A CA 1
ATOM 708 C C . ALA A 1 89 ? -34.922 -14.111 36.137 1.00 47.28 89 ALA A C 1
ATOM 710 O O . ALA A 1 89 ? -35.875 -14.844 36.387 1.00 47.28 89 ALA A O 1
ATOM 711 N N . THR A 1 90 ? -34.919 -12.823 36.512 1.00 48.31 90 THR A N 1
ATOM 712 C CA . THR A 1 90 ? -36.042 -12.206 37.255 1.00 48.31 90 THR A CA 1
ATOM 713 C C . THR A 1 90 ? -36.823 -11.164 36.469 1.00 48.31 90 THR A C 1
ATOM 715 O O . THR A 1 90 ? -37.792 -10.641 37.011 1.00 48.31 90 THR A O 1
ATOM 718 N N . ALA A 1 91 ? -36.455 -10.897 35.207 1.00 46.97 91 ALA A N 1
ATOM 719 C CA . ALA A 1 91 ? -37.237 -10.121 34.242 1.00 46.97 91 ALA A CA 1
ATOM 720 C C . ALA A 1 91 ? -38.015 -8.965 34.890 1.00 46.97 91 ALA A C 1
ATOM 722 O O . ALA A 1 91 ? -39.244 -8.902 34.807 1.00 46.97 91 ALA A O 1
ATOM 723 N N . VAL A 1 92 ? -37.311 -8.027 35.533 1.00 49.66 92 VAL A N 1
ATOM 724 C CA . VAL A 1 92 ? -37.920 -6.718 35.771 1.00 49.66 92 VAL A CA 1
ATOM 725 C C . VAL A 1 92 ? -38.036 -6.074 34.392 1.00 49.66 92 VAL A C 1
ATOM 727 O O . VAL A 1 92 ? -37.110 -5.439 33.896 1.00 49.66 92 VAL A O 1
ATOM 730 N N . LYS A 1 93 ? -39.169 -6.340 33.733 1.00 53.59 93 LYS A N 1
ATOM 731 C CA . LYS A 1 93 ? -39.625 -5.704 32.500 1.00 53.59 93 LYS A CA 1
ATOM 732 C C . LYS A 1 93 ? -39.858 -4.227 32.800 1.00 53.59 93 LYS A C 1
ATOM 734 O O . LYS A 1 93 ? -40.979 -3.807 33.073 1.00 53.59 93 LYS A O 1
ATOM 739 N N . THR A 1 94 ? -38.794 -3.435 32.837 1.00 67.62 94 THR A N 1
ATOM 740 C CA . THR A 1 94 ? -38.943 -1.987 32.875 1.00 67.62 94 THR A CA 1
ATOM 741 C C . THR A 1 94 ? -39.299 -1.525 31.468 1.00 67.62 94 THR A C 1
ATOM 743 O O . THR A 1 94 ? -38.649 -1.896 30.491 1.00 67.62 94 THR A O 1
ATOM 746 N N . LYS A 1 95 ? -40.319 -0.669 31.361 1.00 79.19 95 LYS A N 1
ATOM 747 C CA . LYS A 1 95 ? -40.652 0.062 30.127 1.00 79.19 95 LYS A CA 1
ATOM 748 C C . LYS A 1 95 ? -39.414 0.743 29.519 1.00 79.19 95 LYS A C 1
ATOM 750 O O . LYS A 1 95 ? -39.305 0.881 28.308 1.00 79.19 95 LYS A O 1
ATOM 755 N N . LEU A 1 96 ? -38.463 1.124 30.373 1.00 82.69 96 LEU A N 1
ATOM 756 C CA . LEU A 1 96 ? -37.161 1.657 29.995 1.00 82.69 96 LEU A CA 1
ATOM 757 C C . LEU A 1 96 ? -36.329 0.672 29.152 1.00 82.69 96 LEU A C 1
ATOM 759 O O . LEU A 1 96 ? -35.840 1.059 28.095 1.00 82.69 96 LEU A O 1
ATOM 763 N N . LEU A 1 97 ? -36.190 -0.591 29.572 1.00 80.69 97 LEU A N 1
ATOM 764 C CA . LEU A 1 97 ? -35.424 -1.592 28.820 1.00 80.69 97 LEU A CA 1
ATOM 765 C C . LEU A 1 97 ? -36.096 -1.948 27.486 1.00 80.69 97 LEU A C 1
ATOM 767 O O . LEU A 1 97 ? -35.403 -2.200 26.507 1.00 80.69 97 LEU A O 1
ATOM 771 N N . ASP A 1 98 ? -37.432 -1.933 27.431 1.00 82.38 98 ASP A N 1
ATOM 772 C CA . ASP A 1 98 ? -38.174 -2.102 26.174 1.00 82.38 98 ASP A CA 1
ATOM 773 C C . ASP A 1 98 ? -37.903 -0.958 25.199 1.00 82.38 98 ASP A C 1
ATOM 775 O O . ASP A 1 98 ? -37.620 -1.206 24.030 1.00 82.38 98 ASP A O 1
ATOM 779 N N . ASN A 1 99 ? -37.903 0.280 25.693 1.00 85.75 99 ASN A N 1
ATOM 780 C CA . ASN A 1 99 ? -37.626 1.453 24.871 1.00 85.75 99 ASN A CA 1
ATOM 781 C C . ASN A 1 99 ? -36.185 1.473 24.347 1.00 85.75 99 ASN A C 1
ATOM 783 O O . ASN A 1 99 ? -35.953 1.924 23.231 1.00 85.75 99 ASN A O 1
ATOM 787 N N . LEU A 1 100 ? -35.222 1.006 25.143 1.00 89.00 100 LEU A N 1
ATOM 788 C CA . LEU A 1 100 ? -33.796 1.034 24.801 1.00 89.00 100 LEU A CA 1
ATOM 789 C C . LEU A 1 100 ? -33.309 -0.243 24.107 1.00 89.00 100 LEU A C 1
ATOM 791 O O . LEU A 1 100 ? -32.147 -0.318 23.717 1.00 89.00 100 LEU A O 1
ATOM 795 N N . SER A 1 101 ? -34.174 -1.245 23.946 1.00 89.12 101 SER A N 1
ATOM 796 C CA . SER A 1 101 ? -33.837 -2.516 23.309 1.00 89.12 101 SER A CA 1
ATOM 797 C C . SER A 1 101 ? -33.292 -2.288 21.900 1.00 89.12 101 SER A C 1
ATOM 799 O O . SER A 1 101 ? -33.947 -1.674 21.061 1.00 89.12 101 SER A O 1
ATOM 801 N N . GLY A 1 102 ? -32.089 -2.793 21.631 1.00 89.31 102 GLY A N 1
ATOM 802 C CA . GLY A 1 102 ? -31.421 -2.629 20.347 1.00 89.31 102 GLY A CA 1
ATOM 803 C C . GLY A 1 102 ? -30.774 -1.264 20.120 1.00 89.31 102 GLY A C 1
ATOM 804 O O . GLY A 1 102 ? -30.162 -1.074 19.073 1.00 89.31 102 GLY A O 1
ATOM 805 N N . GLN A 1 103 ? -30.879 -0.326 21.067 1.00 91.75 103 GLN A N 1
ATOM 806 C CA . GLN A 1 103 ? -30.217 0.973 20.983 1.00 91.75 103 GLN A CA 1
ATOM 807 C C . GLN A 1 103 ? -28.782 0.919 21.517 1.00 91.75 103 GLN A C 1
ATOM 809 O O . GLN A 1 103 ? -28.404 0.055 22.317 1.00 91.75 103 GLN A O 1
ATOM 814 N N . ILE A 1 104 ? -27.993 1.903 21.091 1.00 90.88 104 ILE A N 1
ATOM 815 C CA . ILE A 1 104 ? -26.716 2.242 21.713 1.00 90.88 104 ILE A CA 1
ATOM 816 C C . ILE A 1 104 ? -26.995 3.332 22.743 1.00 90.88 104 ILE A C 1
ATOM 818 O O . ILE A 1 104 ? -27.652 4.323 22.428 1.00 90.88 104 ILE A O 1
ATOM 822 N N . ILE A 1 105 ? -26.500 3.159 23.964 1.00 90.19 105 ILE A N 1
ATOM 823 C CA . ILE A 1 105 ? -26.654 4.137 25.042 1.00 90.19 105 ILE A CA 1
ATOM 824 C C . ILE A 1 105 ? -25.297 4.669 25.493 1.00 90.19 105 ILE A C 1
ATOM 826 O O . ILE A 1 105 ? -24.296 3.950 25.458 1.00 90.19 105 ILE A O 1
ATOM 830 N N . LEU A 1 106 ? -25.276 5.932 25.915 1.00 88.19 106 LEU A N 1
ATOM 831 C CA . LEU A 1 106 ? -24.086 6.632 26.389 1.00 88.19 106 LEU A CA 1
ATOM 832 C C . LEU A 1 106 ? -24.256 7.024 27.852 1.00 88.19 106 LEU A C 1
ATOM 834 O O . LEU A 1 106 ? -25.165 7.787 28.186 1.00 88.19 106 LEU A O 1
ATOM 838 N N . GLN A 1 107 ? -23.353 6.559 28.712 1.00 85.31 107 GLN A N 1
ATOM 839 C CA . GLN A 1 107 ? -23.263 7.037 30.092 1.00 85.31 107 GLN A CA 1
ATOM 840 C C . GLN A 1 107 ? -22.656 8.442 30.114 1.00 85.31 107 GLN A C 1
ATOM 842 O O . GLN A 1 107 ? -21.438 8.621 30.191 1.00 85.31 107 GLN A O 1
ATOM 847 N N . VAL A 1 108 ? -23.512 9.457 30.014 1.00 77.38 108 VAL A N 1
ATOM 848 C CA . VAL A 1 108 ? -23.088 10.862 29.883 1.00 77.38 108 VAL A CA 1
ATOM 849 C C . VAL A 1 108 ? -22.360 11.387 31.124 1.00 77.38 108 VAL A C 1
ATOM 851 O O . VAL A 1 108 ? -21.530 12.284 31.009 1.00 77.38 108 VAL A O 1
ATOM 854 N N . GLU A 1 109 ? -22.605 10.790 32.291 1.00 73.31 109 GLU A N 1
ATOM 855 C CA . GLU A 1 109 ? -21.990 11.159 33.575 1.00 73.31 109 GLU A CA 1
ATOM 856 C C . GLU A 1 109 ? -20.679 10.396 33.858 1.00 73.31 109 GLU A C 1
ATOM 858 O O . GLU A 1 109 ? -19.936 10.758 34.771 1.00 73.31 109 GLU A O 1
ATOM 863 N N . LYS A 1 110 ? -20.343 9.382 33.046 1.00 66.44 110 LYS A N 1
ATOM 864 C CA . LYS A 1 110 ? -19.145 8.541 33.192 1.00 66.44 110 LYS A CA 1
ATOM 865 C C . LYS A 1 110 ? -18.332 8.501 31.895 1.00 66.44 110 LYS A C 1
ATOM 867 O O . LYS A 1 110 ? -18.252 7.484 31.210 1.00 66.44 110 LYS A O 1
ATOM 872 N N . ASN A 1 111 ? -17.726 9.637 31.548 1.00 68.81 111 ASN A N 1
ATOM 873 C CA . ASN A 1 111 ? -16.833 9.804 30.390 1.00 68.81 111 ASN A CA 1
ATOM 874 C C . ASN A 1 111 ? -17.428 9.401 29.019 1.00 68.81 111 ASN A C 1
ATOM 876 O O . ASN A 1 111 ? -16.674 9.227 28.062 1.00 68.81 111 ASN A O 1
ATOM 880 N N . GLY A 1 112 ? -18.754 9.259 28.895 1.00 70.12 112 GLY A N 1
ATOM 881 C CA . GLY A 1 112 ? -19.404 8.891 27.635 1.00 70.12 112 GLY A CA 1
ATOM 882 C C . GLY A 1 112 ? -19.193 7.431 27.219 1.00 70.12 112 GLY A C 1
ATOM 883 O O . GLY A 1 112 ? -19.164 7.148 26.019 1.00 70.12 112 GLY A O 1
ATOM 884 N N . GLU A 1 113 ? -19.023 6.507 28.175 1.00 84.12 113 GLU A N 1
ATOM 885 C CA . GLU A 1 113 ? -18.938 5.066 27.887 1.00 84.12 113 GLU A CA 1
ATOM 886 C C . GLU A 1 113 ? -20.162 4.596 27.081 1.00 84.12 113 GLU A C 1
ATOM 888 O O . GLU A 1 113 ? -21.307 4.875 27.446 1.00 84.12 113 GLU A O 1
ATOM 893 N N . ALA A 1 114 ? -19.911 3.878 25.982 1.00 87.12 114 ALA A N 1
ATOM 894 C CA . ALA A 1 114 ? -20.945 3.405 25.069 1.00 87.12 114 ALA A CA 1
ATOM 895 C C . ALA A 1 114 ? -21.298 1.933 25.324 1.00 87.12 114 ALA A C 1
ATOM 897 O O . ALA A 1 114 ? -20.419 1.088 25.524 1.00 87.12 114 ALA A O 1
ATOM 898 N N . TRP A 1 115 ? -22.590 1.622 25.270 1.00 89.62 115 TRP A N 1
ATOM 899 C CA . TRP A 1 115 ? -23.133 0.289 25.524 1.00 89.62 115 TRP A CA 1
ATOM 900 C C . TRP A 1 115 ? -24.166 -0.073 24.465 1.00 89.62 115 TRP A C 1
ATOM 902 O O . TRP A 1 115 ? -24.961 0.770 24.062 1.00 89.62 115 TRP A O 1
ATOM 912 N N . TYR A 1 116 ? -24.184 -1.332 24.039 1.00 91.00 116 TYR A N 1
ATOM 913 C CA . TYR A 1 116 ? -25.220 -1.881 23.169 1.00 91.00 116 TYR A CA 1
ATOM 914 C C . TYR A 1 116 ? -26.215 -2.694 23.997 1.00 91.00 116 TYR A C 1
ATOM 916 O O . TYR A 1 116 ? -25.817 -3.625 24.698 1.00 91.00 116 TYR A O 1
ATOM 924 N N . ILE A 1 117 ? -27.503 -2.356 23.921 1.00 91.12 117 ILE A N 1
ATOM 925 C CA . ILE A 1 117 ? -28.563 -3.148 24.549 1.00 91.12 117 ILE A CA 1
ATOM 926 C C . ILE A 1 117 ? -28.988 -4.236 23.568 1.00 91.12 117 ILE A C 1
ATOM 928 O O . ILE A 1 117 ? -29.750 -3.981 22.641 1.00 91.12 117 ILE A O 1
ATOM 932 N N . ASP A 1 118 ? -28.495 -5.457 23.758 1.00 89.38 118 ASP A N 1
ATOM 933 C CA . ASP A 1 118 ? -28.782 -6.569 22.849 1.00 89.38 118 ASP A CA 1
ATOM 934 C C . ASP A 1 118 ? -30.289 -6.898 22.869 1.00 89.38 118 ASP A C 1
ATOM 936 O O . ASP A 1 118 ? -30.814 -7.288 23.917 1.00 89.38 118 ASP A O 1
ATOM 940 N N . PRO A 1 119 ? -31.007 -6.775 21.736 1.00 88.88 119 PRO A N 1
ATOM 941 C CA . PRO A 1 119 ? -32.448 -6.989 21.690 1.00 88.88 119 PRO A CA 1
ATOM 942 C C . PRO A 1 119 ? -32.832 -8.462 21.892 1.00 88.88 119 PRO A C 1
ATOM 944 O O . PRO A 1 119 ? -33.996 -8.754 22.158 1.00 88.88 119 PRO A O 1
ATOM 947 N N . VAL A 1 120 ? -31.878 -9.394 21.772 1.00 86.44 120 VAL A N 1
ATOM 948 C CA . VAL A 1 120 ? -32.096 -10.830 21.976 1.00 86.44 120 VAL A CA 1
ATOM 949 C C . VAL A 1 120 ? -31.823 -11.217 23.424 1.00 86.44 120 VAL A C 1
ATOM 951 O O . VAL A 1 120 ? -32.701 -11.757 24.091 1.00 86.44 120 VAL A O 1
ATOM 954 N N . SER A 1 121 ? -30.612 -10.952 23.924 1.00 86.06 121 SER A N 1
ATOM 955 C CA . SER A 1 121 ? -30.244 -11.341 25.295 1.00 86.06 121 SER A CA 1
ATOM 956 C C . SER A 1 121 ? -30.750 -10.377 26.365 1.00 86.06 121 SER A C 1
ATOM 958 O O . SER A 1 121 ? -30.740 -10.730 27.544 1.00 86.06 121 SER A O 1
ATOM 960 N N . ARG A 1 122 ? -31.203 -9.179 25.968 1.00 83.69 122 ARG A N 1
ATOM 961 C CA . ARG A 1 122 ? -31.669 -8.100 26.854 1.00 83.69 122 ARG A CA 1
ATOM 962 C C . ARG A 1 122 ? -30.589 -7.603 27.822 1.00 83.69 122 ARG A C 1
ATOM 964 O O . ARG A 1 122 ? -30.908 -7.021 28.853 1.00 83.69 122 ARG A O 1
ATOM 971 N N . GLN A 1 123 ? -29.318 -7.823 27.487 1.00 85.12 123 GLN A N 1
ATOM 972 C CA . GLN A 1 123 ? -28.169 -7.391 28.279 1.00 85.12 123 GLN A CA 1
ATOM 973 C C . GLN A 1 123 ? -27.585 -6.085 27.740 1.00 85.12 123 GLN A C 1
ATOM 975 O O . GLN A 1 123 ? -27.492 -5.889 26.528 1.00 85.12 123 GLN A O 1
ATOM 980 N N . ALA A 1 124 ? -27.128 -5.225 28.652 1.00 87.38 124 ALA A N 1
ATOM 981 C CA . ALA A 1 124 ? -26.254 -4.111 28.314 1.00 87.38 124 ALA A CA 1
ATOM 982 C C . ALA A 1 124 ? -24.822 -4.625 28.133 1.00 87.38 124 ALA A C 1
ATOM 984 O O . ALA A 1 124 ? -24.189 -5.090 29.080 1.00 87.38 124 ALA A O 1
ATOM 985 N N . LEU A 1 125 ? -24.316 -4.550 26.907 1.00 88.12 125 LEU A N 1
ATOM 986 C CA . LEU A 1 125 ? -22.992 -5.023 26.533 1.00 88.12 125 LEU A CA 1
ATOM 987 C C . LEU A 1 125 ? -22.075 -3.818 26.334 1.00 88.12 125 LEU A C 1
ATOM 989 O O . LEU A 1 125 ? -22.354 -2.953 25.504 1.00 88.12 125 LEU A O 1
ATOM 993 N N . SER A 1 126 ? -20.991 -3.747 27.106 1.00 87.00 126 SER A N 1
ATOM 994 C CA . SER A 1 126 ? -20.034 -2.643 26.990 1.00 87.00 126 SER A CA 1
ATOM 995 C C . SER A 1 126 ? -19.350 -2.686 25.628 1.00 87.00 126 SER A C 1
ATOM 997 O O . SER A 1 126 ? -18.835 -3.732 25.228 1.00 87.00 126 SER A O 1
ATOM 999 N N . LEU A 1 127 ? -19.320 -1.550 24.931 1.00 82.75 127 LEU A N 1
ATOM 1000 C CA . LEU A 1 127 ? -18.562 -1.417 23.689 1.00 82.75 127 LEU A CA 1
ATOM 1001 C C . LEU A 1 127 ? -17.076 -1.167 23.973 1.00 82.75 127 LEU A C 1
ATOM 1003 O O . LEU A 1 127 ? -16.240 -1.539 23.160 1.00 82.75 127 LEU A O 1
ATOM 1007 N N . GLY A 1 128 ? -16.725 -0.624 25.143 1.00 81.38 128 GLY A N 1
ATOM 1008 C CA . GLY A 1 128 ? -15.338 -0.478 25.586 1.00 81.38 128 GLY A CA 1
ATOM 1009 C C . GLY A 1 128 ? -14.446 0.220 24.551 1.00 81.38 128 GLY A C 1
ATOM 1010 O O . GLY A 1 128 ? -14.652 1.386 24.224 1.00 81.38 128 GLY A O 1
ATOM 1011 N N . THR A 1 129 ? -13.435 -0.497 24.050 1.00 73.75 129 THR A N 1
ATOM 1012 C CA . THR A 1 129 ? -12.525 -0.019 22.996 1.00 73.75 129 THR A CA 1
ATOM 1013 C C . THR A 1 129 ? -13.078 -0.308 21.594 1.00 73.75 129 THR A C 1
ATOM 1015 O O . THR A 1 129 ? -13.875 -1.231 21.435 1.00 73.75 129 THR A O 1
ATOM 1018 N N . PRO A 1 130 ? -12.596 0.370 20.533 1.00 73.25 130 PRO A N 1
ATOM 1019 C CA . PRO A 1 130 ? -13.006 0.059 19.162 1.00 73.25 130 PRO A CA 1
ATOM 1020 C C . PRO A 1 130 ? -12.871 -1.426 18.775 1.00 73.25 130 PRO A C 1
ATOM 1022 O O . PRO A 1 130 ? -13.725 -1.934 18.053 1.00 73.25 130 PRO A O 1
ATOM 1025 N N . LEU A 1 131 ? -11.853 -2.150 19.278 1.00 67.12 131 LEU A N 1
ATOM 1026 C CA . LEU A 1 131 ? -11.722 -3.596 19.029 1.00 67.12 131 LEU A CA 1
ATOM 1027 C C . LEU A 1 131 ? -12.806 -4.396 19.732 1.00 67.12 131 LEU A C 1
ATOM 1029 O O . LEU A 1 131 ? -13.417 -5.255 19.107 1.00 67.12 131 LEU A O 1
ATOM 1033 N N . ALA A 1 132 ? -13.016 -4.129 21.023 1.00 75.25 132 ALA A N 1
ATOM 1034 C CA . ALA A 1 132 ? -14.003 -4.844 21.819 1.00 75.25 132 ALA A CA 1
ATOM 1035 C C . ALA A 1 132 ? -15.400 -4.631 21.233 1.00 75.25 132 ALA A C 1
ATOM 1037 O O . ALA A 1 132 ? -16.123 -5.600 21.020 1.00 75.25 132 ALA A O 1
ATOM 1038 N N . ALA A 1 133 ? -15.719 -3.389 20.861 1.00 76.56 133 ALA A N 1
ATOM 1039 C CA . ALA A 1 133 ? -16.934 -3.037 20.148 1.00 76.56 133 ALA A CA 1
ATOM 1040 C C . ALA A 1 133 ? -17.056 -3.838 18.845 1.00 76.56 133 ALA A C 1
ATOM 1042 O O . ALA A 1 133 ? -18.062 -4.499 18.623 1.00 76.56 133 ALA A O 1
ATOM 1043 N N . TRP A 1 134 ? -16.029 -3.828 17.991 1.00 76.31 134 TRP A N 1
ATOM 1044 C CA . TRP A 1 134 ? -16.064 -4.501 16.689 1.00 76.31 134 TRP A CA 1
ATOM 1045 C C . TRP A 1 134 ? -16.185 -6.030 16.805 1.00 76.31 134 TRP A C 1
ATOM 1047 O O . TRP A 1 134 ? -16.984 -6.650 16.102 1.00 76.31 134 TRP A O 1
ATOM 1057 N N . GLN A 1 135 ? -15.451 -6.643 17.736 1.00 78.62 135 GLN A N 1
ATOM 1058 C CA . GLN A 1 135 ? -15.532 -8.076 18.029 1.00 78.62 135 GLN A CA 1
ATOM 1059 C C . GLN A 1 135 ? -16.904 -8.456 18.583 1.00 78.62 135 GLN A C 1
ATOM 1061 O O . GLN A 1 135 ? -17.512 -9.410 18.101 1.00 78.62 135 GLN A O 1
ATOM 1066 N N . LEU A 1 136 ? -17.410 -7.691 19.555 1.00 83.19 136 LEU A N 1
ATOM 1067 C CA . LEU A 1 136 ? -18.747 -7.867 20.110 1.00 83.19 136 LEU A CA 1
ATOM 1068 C C . LEU A 1 136 ? -19.796 -7.776 19.003 1.00 83.19 136 LEU A C 1
ATOM 1070 O O . LEU A 1 136 ? -20.665 -8.640 18.907 1.00 83.19 136 LEU A O 1
ATOM 1074 N N . MET A 1 137 ? -19.686 -6.758 18.148 1.00 79.50 137 MET A N 1
ATOM 1075 C CA . MET A 1 137 ? -20.622 -6.526 17.060 1.00 79.50 137 MET A CA 1
ATOM 1076 C C . MET A 1 137 ? -20.679 -7.716 16.112 1.00 79.50 137 MET A C 1
ATOM 1078 O O . MET A 1 137 ? -21.762 -8.228 15.847 1.00 79.50 137 MET A O 1
ATOM 1082 N N . ARG A 1 138 ? -19.525 -8.202 15.638 1.00 80.75 138 ARG A N 1
ATOM 1083 C CA . ARG A 1 138 ? -19.476 -9.372 14.749 1.00 80.75 138 ARG A CA 1
ATOM 1084 C C . ARG A 1 138 ? -19.936 -10.650 15.447 1.00 80.75 138 ARG A C 1
ATOM 1086 O O . ARG A 1 138 ? -20.621 -11.449 14.822 1.00 80.75 138 ARG A O 1
ATOM 1093 N N . ALA A 1 139 ? -19.622 -10.829 16.730 1.00 84.56 139 ALA A N 1
ATOM 1094 C CA . ALA A 1 139 ? -20.052 -11.994 17.503 1.00 84.56 139 ALA A CA 1
ATOM 1095 C C . ALA A 1 139 ? -21.569 -12.023 17.760 1.00 84.56 139 ALA A C 1
ATOM 1097 O O . ALA A 1 139 ? -22.154 -13.098 17.879 1.00 84.56 139 ALA A O 1
ATOM 1098 N N . LYS A 1 140 ? -22.209 -10.854 17.863 1.00 88.56 140 LYS A N 1
ATOM 1099 C CA . LYS A 1 140 ? -23.662 -10.712 18.042 1.00 88.56 140 LYS A CA 1
ATOM 1100 C C . LYS A 1 140 ? -24.422 -10.547 16.729 1.00 88.56 140 LYS A C 1
ATOM 1102 O O . LYS A 1 140 ? -25.652 -10.593 16.738 1.00 88.56 140 LYS A O 1
ATOM 1107 N N . ALA A 1 141 ? -23.715 -10.355 15.618 1.00 88.62 141 ALA A N 1
ATOM 1108 C CA . ALA A 1 141 ? -24.331 -10.136 14.327 1.00 88.62 141 ALA A CA 1
ATOM 1109 C C . ALA A 1 141 ? -25.035 -11.396 13.817 1.00 88.62 141 ALA A C 1
ATOM 1111 O O . ALA A 1 141 ? -24.501 -12.504 13.854 1.00 88.62 141 ALA A O 1
ATOM 1112 N N . VAL A 1 142 ? -26.246 -11.210 13.302 1.00 90.69 142 VAL A N 1
ATOM 1113 C CA . VAL A 1 142 ? -27.033 -12.274 12.681 1.00 90.69 142 VAL A CA 1
ATOM 1114 C C . VAL A 1 142 ? -26.771 -12.274 11.179 1.00 90.69 142 VAL A C 1
ATOM 1116 O O . VAL A 1 142 ? -26.773 -11.222 10.540 1.00 90.69 142 VAL A O 1
ATOM 1119 N N . GLY A 1 143 ? -26.554 -13.458 10.608 1.00 89.94 143 GLY A N 1
ATOM 1120 C CA . GLY A 1 143 ? -26.340 -13.608 9.172 1.00 89.94 143 GLY A CA 1
ATOM 1121 C C . GLY A 1 143 ? -27.536 -13.121 8.347 1.00 89.94 143 GLY A C 1
ATOM 1122 O O . GLY A 1 143 ? -28.678 -13.487 8.627 1.00 89.94 143 GLY A O 1
ATOM 1123 N N . ILE A 1 144 ? -27.275 -12.325 7.310 1.00 91.75 144 ILE A N 1
ATOM 1124 C CA . ILE A 1 144 ? -28.273 -11.851 6.346 1.00 91.75 144 ILE A CA 1
ATOM 1125 C C . ILE A 1 144 ? -27.723 -11.952 4.917 1.00 91.75 144 ILE A C 1
ATOM 1127 O O . ILE A 1 144 ? -26.534 -11.739 4.680 1.00 91.75 144 ILE A O 1
ATOM 1131 N N . THR A 1 145 ? -28.584 -12.292 3.957 1.00 89.56 145 THR A N 1
ATOM 1132 C CA . THR A 1 145 ? -28.234 -12.305 2.527 1.00 89.56 145 THR A CA 1
ATOM 1133 C C . THR A 1 145 ? -28.207 -10.889 1.961 1.00 89.56 145 THR A C 1
ATOM 1135 O O . THR A 1 145 ? -28.931 -10.010 2.438 1.00 89.56 145 THR A O 1
ATOM 1138 N N . ASN A 1 146 ? -27.441 -10.660 0.898 1.00 84.19 146 ASN A N 1
ATOM 1139 C CA . ASN A 1 146 ? -27.333 -9.347 0.259 1.00 84.19 146 ASN A CA 1
ATOM 1140 C C . ASN A 1 146 ? -28.684 -8.866 -0.279 1.00 84.19 146 ASN A C 1
ATOM 1142 O O . ASN A 1 146 ? -29.037 -7.703 -0.103 1.00 84.19 146 ASN A O 1
ATOM 1146 N N . ASN A 1 147 ? -29.479 -9.771 -0.860 1.00 87.94 147 ASN A N 1
ATOM 1147 C CA . ASN A 1 147 ? -30.820 -9.459 -1.369 1.00 87.94 147 ASN A CA 1
ATOM 1148 C C . ASN A 1 147 ? -31.796 -9.023 -0.260 1.00 87.94 147 ASN A C 1
ATOM 1150 O O . ASN A 1 147 ? -32.709 -8.231 -0.483 1.00 87.94 147 ASN A O 1
ATOM 1154 N N . ASN A 1 148 ? -31.632 -9.554 0.952 1.00 90.44 148 ASN A N 1
ATOM 1155 C CA . ASN A 1 148 ? -32.418 -9.112 2.098 1.00 90.44 148 ASN A CA 1
ATOM 1156 C C . ASN A 1 148 ? -31.873 -7.814 2.678 1.00 90.44 148 ASN A C 1
ATOM 1158 O O . ASN A 1 148 ? -32.652 -6.939 3.042 1.00 90.44 148 ASN A O 1
ATOM 1162 N N . LEU A 1 149 ? -30.551 -7.663 2.710 1.00 87.31 149 LEU A N 1
ATOM 1163 C CA . LEU A 1 149 ? -29.913 -6.442 3.159 1.00 87.31 149 LEU A CA 1
ATOM 1164 C C . LEU A 1 149 ? -30.420 -5.254 2.328 1.00 87.31 149 LEU A C 1
ATOM 1166 O O . LEU A 1 149 ? -30.917 -4.302 2.924 1.00 87.31 149 LEU A O 1
ATOM 1170 N N . THR A 1 150 ? -30.433 -5.345 0.985 1.00 88.25 150 THR A N 1
ATOM 1171 C CA . THR A 1 150 ? -30.900 -4.290 0.051 1.00 88.25 150 THR A CA 1
ATOM 1172 C C . THR A 1 150 ? -32.322 -3.783 0.288 1.00 88.25 150 THR A C 1
ATOM 1174 O O . THR A 1 150 ? -32.648 -2.695 -0.175 1.00 88.25 150 THR A O 1
ATOM 1177 N N . LYS A 1 151 ? -33.159 -4.527 1.018 1.00 91.25 151 LYS A N 1
ATOM 1178 C CA . LYS A 1 151 ? -34.517 -4.098 1.382 1.00 91.25 151 LYS A CA 1
ATOM 1179 C C . LYS A 1 151 ? -34.533 -3.044 2.488 1.00 91.25 151 LYS A C 1
ATOM 1181 O O . LYS A 1 151 ? -35.485 -2.277 2.577 1.00 91.25 151 LYS A O 1
ATOM 1186 N N . ILE A 1 152 ? -33.484 -2.993 3.308 1.00 89.81 152 ILE A N 1
ATOM 1187 C CA . ILE A 1 152 ? -33.315 -2.013 4.383 1.00 89.81 152 ILE A CA 1
ATOM 1188 C 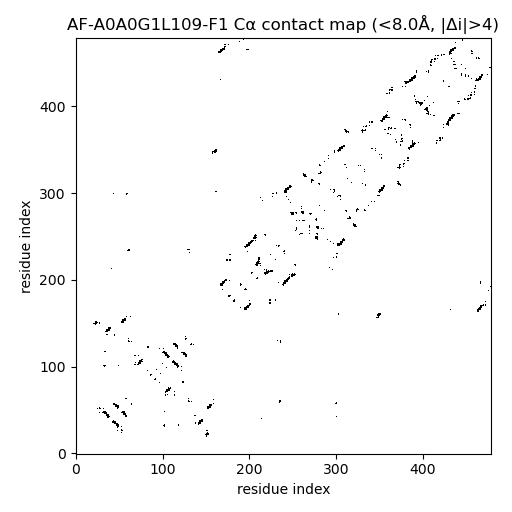C . ILE A 1 152 ? -32.551 -0.813 3.826 1.00 89.81 152 ILE A C 1
ATOM 1190 O O . ILE A 1 152 ? -31.470 -0.986 3.250 1.00 89.81 152 ILE A O 1
ATOM 1194 N N . LYS A 1 153 ? -33.091 0.397 4.011 1.00 89.62 153 LYS A N 1
ATOM 1195 C CA . LYS A 1 153 ? -32.475 1.636 3.526 1.00 89.62 153 LYS A CA 1
ATOM 1196 C C . LYS A 1 153 ? -31.080 1.809 4.110 1.00 89.62 153 LYS A C 1
ATOM 1198 O O . LYS A 1 153 ? -30.916 1.835 5.325 1.00 89.62 153 LYS A O 1
ATOM 1203 N N . ASN A 1 154 ? -30.090 1.933 3.234 1.00 85.56 154 ASN A N 1
ATOM 1204 C CA . ASN A 1 154 ? -28.717 2.207 3.622 1.00 85.56 154 ASN A CA 1
ATOM 1205 C C . ASN A 1 154 ? -28.522 3.710 3.815 1.00 85.56 154 ASN A C 1
ATOM 1207 O O . ASN A 1 154 ? -28.805 4.488 2.902 1.00 85.56 154 ASN A O 1
ATOM 1211 N N . ILE A 1 155 ? -28.014 4.108 4.976 1.00 79.75 155 ILE A N 1
ATOM 1212 C CA . ILE A 1 155 ? -27.371 5.408 5.113 1.00 79.75 155 ILE A CA 1
ATOM 1213 C C . ILE A 1 155 ? -25.912 5.183 4.761 1.00 79.75 155 ILE A C 1
ATOM 1215 O O . ILE A 1 155 ? -25.085 4.850 5.612 1.00 79.75 155 ILE A O 1
ATOM 1219 N N . ASP A 1 156 ? -25.616 5.351 3.470 1.00 59.38 156 ASP A N 1
ATOM 1220 C CA . ASP A 1 156 ? -24.255 5.591 3.016 1.00 59.38 156 ASP A CA 1
ATOM 1221 C C . ASP A 1 156 ? -23.793 6.880 3.695 1.00 59.38 156 ASP A C 1
ATOM 1223 O O . ASP A 1 156 ? -23.996 7.987 3.208 1.00 59.38 156 ASP A O 1
ATOM 1227 N N . THR A 1 157 ? -23.214 6.750 4.881 1.00 53.50 157 THR A N 1
ATOM 1228 C CA . THR A 1 157 ? -22.160 7.666 5.281 1.00 53.50 157 THR A CA 1
ATOM 1229 C C . THR A 1 157 ? -20.927 7.079 4.619 1.00 53.50 157 THR A C 1
ATOM 1231 O O . THR A 1 157 ? -20.445 6.059 5.117 1.00 53.50 157 THR A O 1
ATOM 1234 N N . PRO A 1 158 ? -20.419 7.638 3.501 1.00 52.41 158 PRO A N 1
ATOM 1235 C CA . PRO A 1 158 ? -19.075 7.295 3.088 1.00 52.41 158 PRO A CA 1
ATOM 1236 C C . PRO A 1 158 ? -18.214 7.600 4.305 1.00 52.41 158 PRO A C 1
ATOM 1238 O O . PRO A 1 158 ? -18.213 8.733 4.803 1.00 52.41 158 PRO A O 1
ATOM 1241 N N . ALA A 1 159 ? -17.556 6.584 4.857 1.00 62.41 159 ALA A N 1
ATOM 1242 C CA . ALA A 1 159 ? -16.471 6.870 5.766 1.00 62.41 159 ALA A CA 1
ATOM 1243 C C . ALA A 1 159 ? -15.538 7.797 4.979 1.00 62.41 159 ALA A C 1
ATOM 1245 O O . ALA A 1 159 ? -15.124 7.472 3.873 1.00 62.41 159 ALA A O 1
ATOM 1246 N N . GLY A 1 160 ? -15.282 9.005 5.470 1.00 72.12 160 GLY A N 1
ATOM 1247 C CA . GLY A 1 160 ? -14.258 9.821 4.834 1.00 72.12 160 GLY A CA 1
ATOM 1248 C C . GLY A 1 160 ? -12.948 9.031 4.809 1.00 72.12 160 GLY A C 1
ATOM 1249 O O . GLY A 1 160 ? -12.726 8.137 5.642 1.00 72.12 160 GLY A O 1
ATOM 1250 N N . ARG A 1 161 ? -12.051 9.386 3.885 1.00 86.62 161 ARG A N 1
ATOM 1251 C CA . ARG A 1 161 ? -10.664 8.922 3.980 1.00 86.62 161 ARG A CA 1
ATOM 1252 C C . ARG A 1 161 ? -10.153 9.165 5.407 1.00 86.62 161 ARG A C 1
ATOM 1254 O O . ARG A 1 161 ? -10.519 10.179 6.018 1.00 86.62 161 ARG A O 1
ATOM 1261 N N . PRO A 1 162 ? -9.347 8.248 5.968 1.00 86.75 162 PRO A N 1
ATOM 1262 C CA . PRO A 1 162 ? -8.797 8.458 7.300 1.00 86.75 162 PRO A CA 1
ATOM 1263 C C . PRO A 1 162 ? -7.977 9.750 7.318 1.00 86.75 162 PRO A C 1
ATOM 1265 O O . PRO A 1 162 ? -7.475 10.188 6.282 1.00 86.75 162 PRO A O 1
ATOM 1268 N N . ALA A 1 163 ? -7.814 10.364 8.489 1.00 84.44 163 ALA A N 1
ATOM 1269 C CA . ALA A 1 163 ? -6.922 11.513 8.602 1.00 84.44 163 ALA A CA 1
ATOM 1270 C C . ALA A 1 163 ? -5.514 11.133 8.091 1.00 84.44 163 ALA A C 1
ATOM 1272 O O . ALA A 1 163 ? -5.035 10.048 8.431 1.00 84.44 163 ALA A O 1
ATOM 1273 N N . PRO A 1 164 ? -4.852 11.988 7.288 1.00 89.94 164 PRO A N 1
ATOM 1274 C CA . PRO A 1 164 ? -3.482 11.744 6.859 1.00 89.94 164 PRO A CA 1
ATOM 1275 C C . PRO A 1 164 ? -2.559 11.512 8.056 1.00 89.94 164 PRO A C 1
ATOM 1277 O O . PRO A 1 164 ? -2.604 12.260 9.034 1.00 89.94 164 PRO A O 1
ATOM 1280 N N . VAL A 1 165 ? -1.693 10.504 7.957 1.00 94.06 165 VAL A N 1
ATOM 1281 C CA . VAL A 1 165 ? -0.674 10.202 8.970 1.00 94.06 165 VAL A CA 1
ATOM 1282 C C . VAL A 1 165 ? 0.729 10.295 8.379 1.00 94.06 165 VAL A C 1
ATOM 1284 O O . VAL A 1 165 ? 0.943 9.974 7.204 1.00 94.06 165 VAL A O 1
ATOM 1287 N N . TYR A 1 166 ? 1.688 10.697 9.217 1.00 97.62 166 TYR A N 1
ATOM 1288 C CA . TYR A 1 166 ? 3.108 10.506 8.939 1.00 97.62 166 TYR A CA 1
ATOM 1289 C C . TYR A 1 166 ? 3.455 9.042 9.223 1.00 97.62 166 TYR A C 1
ATOM 1291 O O . TYR A 1 166 ? 3.467 8.623 10.385 1.00 97.62 166 TYR A O 1
ATOM 1299 N N . THR A 1 167 ? 3.678 8.245 8.179 1.00 98.38 167 THR A N 1
ATOM 1300 C CA . THR A 1 167 ? 3.854 6.797 8.348 1.00 98.38 167 THR A CA 1
ATOM 1301 C C . THR A 1 167 ? 5.231 6.477 8.905 1.00 98.38 167 THR A C 1
ATOM 1303 O O . THR A 1 167 ? 6.242 6.924 8.371 1.00 98.38 167 THR A O 1
ATOM 1306 N N . LYS A 1 168 ? 5.280 5.652 9.945 1.00 98.38 168 LYS A N 1
ATOM 1307 C CA . LYS A 1 168 ? 6.496 4.984 10.416 1.00 98.38 168 LYS A CA 1
ATOM 1308 C C . LYS A 1 168 ? 6.149 3.514 10.512 1.00 98.38 168 LYS A C 1
ATOM 1310 O O . LYS A 1 168 ? 5.395 3.134 11.410 1.00 98.38 168 LYS A O 1
ATOM 1315 N N . GLY A 1 169 ? 6.554 2.727 9.520 1.00 97.81 169 GLY A N 1
ATOM 1316 C CA . GLY A 1 169 ? 5.917 1.432 9.311 1.00 97.81 169 GLY A CA 1
ATOM 1317 C C . GLY A 1 169 ? 6.813 0.274 8.931 1.00 97.81 169 GLY A C 1
ATOM 1318 O O . GLY A 1 169 ? 7.995 0.430 8.630 1.00 97.81 169 GLY A O 1
ATOM 1319 N N . LEU A 1 170 ? 6.187 -0.900 8.915 1.00 98.56 170 LEU A N 1
ATOM 1320 C CA . LEU A 1 170 ? 6.795 -2.171 8.543 1.00 98.56 170 LEU A CA 1
ATOM 1321 C C . LEU A 1 170 ? 6.023 -2.839 7.408 1.00 98.56 170 LEU A C 1
ATOM 1323 O O . LEU A 1 170 ? 4.794 -2.801 7.373 1.00 98.56 170 LEU A O 1
ATOM 1327 N N . TYR A 1 171 ? 6.749 -3.507 6.521 1.00 98.69 171 TYR A N 1
ATOM 1328 C CA . TYR A 1 171 ? 6.182 -4.403 5.521 1.00 98.69 171 TYR A CA 1
ATOM 1329 C C . TYR A 1 171 ? 5.876 -5.796 6.093 1.00 98.69 171 TYR A C 1
ATOM 1331 O O . TYR A 1 171 ? 6.658 -6.341 6.870 1.00 98.69 171 TYR A O 1
ATOM 1339 N N . LEU A 1 172 ? 4.778 -6.412 5.653 1.00 98.69 172 LEU A N 1
ATOM 1340 C CA . LEU A 1 172 ? 4.393 -7.786 5.952 1.00 98.69 172 LEU A CA 1
ATOM 1341 C C . LEU A 1 172 ? 4.004 -8.531 4.672 1.00 98.69 172 LEU A C 1
ATOM 1343 O O . LEU A 1 172 ? 3.136 -8.104 3.914 1.00 98.69 172 LEU A O 1
ATOM 1347 N N . THR A 1 173 ? 4.595 -9.711 4.493 1.00 98.62 173 THR A N 1
ATOM 1348 C CA . THR A 1 173 ? 4.128 -10.701 3.513 1.00 98.62 173 THR A CA 1
ATOM 1349 C C . THR A 1 173 ? 2.749 -11.240 3.908 1.00 98.62 173 THR A C 1
ATOM 1351 O O . THR A 1 173 ? 2.384 -11.220 5.090 1.00 98.62 173 THR A O 1
ATOM 1354 N N . GLY A 1 174 ? 2.021 -11.842 2.960 1.00 97.88 174 GLY A N 1
ATOM 1355 C CA . GLY A 1 174 ? 0.770 -12.546 3.271 1.00 97.88 174 GLY A CA 1
ATOM 1356 C C . GLY A 1 174 ? 0.937 -13.683 4.289 1.00 97.88 174 GLY A C 1
ATOM 1357 O O . GLY A 1 174 ? 0.038 -13.914 5.092 1.00 97.88 174 GLY A O 1
ATOM 1358 N N . TYR A 1 175 ? 2.104 -14.341 4.345 1.00 98.12 175 TYR A N 1
ATOM 1359 C CA . TYR A 1 175 ? 2.407 -15.356 5.365 1.00 98.12 175 TYR A CA 1
ATOM 1360 C C . TYR A 1 175 ? 2.467 -14.759 6.777 1.00 98.12 175 TYR A C 1
ATOM 1362 O O . TYR A 1 175 ? 1.871 -15.300 7.710 1.00 98.12 175 TYR A O 1
ATOM 1370 N N . SER A 1 176 ? 3.166 -13.631 6.941 1.00 98.44 176 SER A N 1
ATOM 1371 C CA . SER A 1 176 ? 3.248 -12.936 8.230 1.00 98.44 176 SER A CA 1
ATOM 1372 C C . SER A 1 176 ? 1.899 -12.355 8.642 1.00 98.44 176 SER A C 1
ATOM 1374 O O . SER A 1 176 ? 1.508 -12.487 9.800 1.00 98.44 176 SER A O 1
ATOM 1376 N N . ALA A 1 177 ? 1.172 -11.745 7.702 1.00 98.31 177 ALA A N 1
ATOM 1377 C CA . ALA A 1 177 ? -0.153 -11.193 7.958 1.00 98.31 177 ALA A CA 1
ATOM 1378 C C . ALA A 1 177 ? -1.193 -12.286 8.258 1.00 98.31 177 ALA A C 1
ATOM 1380 O O . ALA A 1 177 ? -2.058 -12.091 9.107 1.00 98.31 177 ALA A O 1
ATOM 1381 N N . GLY A 1 178 ? -1.089 -13.467 7.645 1.00 97.62 178 GLY A N 1
ATOM 1382 C CA . GLY A 1 178 ? -1.947 -14.619 7.935 1.00 97.62 178 GLY A CA 1
ATOM 1383 C C . GLY A 1 178 ? -1.709 -15.248 9.313 1.00 97.62 178 GLY A C 1
ATOM 1384 O O . GLY A 1 178 ? -2.620 -15.834 9.899 1.00 97.62 178 GLY A O 1
ATOM 1385 N N . ASN A 1 179 ? -0.514 -15.087 9.887 1.00 98.31 179 ASN A N 1
ATOM 1386 C CA . ASN A 1 179 ? -0.122 -15.722 11.144 1.00 98.31 179 ASN A CA 1
ATOM 1387 C C . ASN A 1 179 ? -0.414 -14.838 12.374 1.00 98.31 179 ASN A C 1
ATOM 1389 O O . ASN A 1 179 ? 0.245 -13.824 12.597 1.00 98.31 179 ASN A O 1
ATOM 1393 N N . ALA A 1 180 ? -1.352 -15.262 13.227 1.00 96.25 180 ALA A N 1
ATOM 1394 C CA . ALA A 1 180 ? -1.770 -14.497 14.408 1.00 96.25 180 ALA A CA 1
ATOM 1395 C C . ALA A 1 180 ? -0.627 -14.211 15.399 1.00 96.25 180 ALA A C 1
ATOM 1397 O O . ALA A 1 180 ? -0.475 -13.080 15.856 1.00 96.25 180 ALA A O 1
ATOM 1398 N N . THR A 1 181 ? 0.225 -15.196 15.699 1.00 97.19 181 THR A N 1
ATOM 1399 C CA . THR A 1 181 ? 1.376 -15.001 16.597 1.00 97.19 181 THR A CA 1
ATOM 1400 C C . THR A 1 181 ? 2.345 -13.963 16.038 1.00 97.19 181 THR A C 1
ATOM 1402 O O . THR A 1 181 ? 2.808 -13.088 16.770 1.00 97.19 181 THR A O 1
ATOM 1405 N N . LYS A 1 182 ? 2.625 -14.016 14.731 1.00 97.69 182 LYS A N 1
ATOM 1406 C CA . LYS A 1 182 ? 3.488 -13.040 14.064 1.00 97.69 182 LYS A CA 1
ATOM 1407 C C . LYS A 1 182 ? 2.873 -11.642 14.091 1.00 97.69 182 LYS A C 1
ATOM 1409 O O . LYS A 1 182 ? 3.592 -10.695 14.398 1.00 97.69 182 LYS A O 1
ATOM 1414 N N . ARG A 1 183 ? 1.565 -11.498 13.848 1.00 97.94 183 ARG A N 1
ATOM 1415 C CA . ARG A 1 183 ? 0.873 -10.202 13.967 1.00 97.94 183 ARG A CA 1
ATOM 1416 C C . ARG A 1 183 ? 1.013 -9.606 15.363 1.00 97.94 183 ARG A C 1
ATOM 1418 O O . ARG A 1 183 ? 1.395 -8.447 15.476 1.00 97.94 183 ARG A O 1
ATOM 1425 N N . GLN A 1 184 ? 0.829 -10.400 16.416 1.00 97.25 184 GLN A N 1
ATOM 1426 C CA . GLN A 1 184 ? 1.003 -9.932 17.796 1.00 97.25 184 GLN A CA 1
ATOM 1427 C C . GLN A 1 184 ? 2.442 -9.482 18.093 1.00 97.25 184 GLN A C 1
ATOM 1429 O O . GLN A 1 184 ? 2.649 -8.442 18.719 1.00 97.25 184 GLN A O 1
ATOM 1434 N N . GLN A 1 185 ? 3.449 -10.203 17.586 1.00 97.12 185 GLN A N 1
ATOM 1435 C CA . GLN A 1 185 ? 4.852 -9.776 17.685 1.00 97.12 185 GLN A CA 1
ATOM 1436 C C . GLN A 1 185 ? 5.101 -8.443 16.970 1.00 97.12 185 GLN A C 1
ATOM 1438 O O . GLN A 1 185 ? 5.813 -7.590 17.494 1.00 97.12 185 GLN A O 1
ATOM 1443 N N . ILE A 1 186 ? 4.512 -8.257 15.786 1.00 97.88 186 ILE A N 1
ATOM 1444 C CA . ILE A 1 186 ? 4.644 -7.025 15.004 1.00 97.88 186 ILE A CA 1
ATOM 1445 C C . ILE A 1 186 ? 3.931 -5.858 15.693 1.00 97.88 186 ILE A C 1
ATOM 1447 O O . ILE A 1 186 ? 4.532 -4.801 15.836 1.00 97.88 186 ILE A O 1
ATOM 1451 N N . ILE A 1 187 ? 2.704 -6.048 16.186 1.00 96.94 187 ILE A N 1
ATOM 1452 C CA . ILE A 1 187 ? 1.963 -5.030 16.949 1.00 96.94 187 ILE A CA 1
ATOM 1453 C C . ILE A 1 187 ? 2.769 -4.586 18.170 1.00 96.94 187 ILE A C 1
ATOM 1455 O O . ILE A 1 187 ? 2.897 -3.388 18.416 1.00 96.94 187 ILE A O 1
ATOM 1459 N N . LYS A 1 188 ? 3.339 -5.537 18.922 1.00 96.12 188 LYS A N 1
ATOM 1460 C CA . LYS A 1 188 ? 4.207 -5.220 20.059 1.00 96.12 188 LYS A CA 1
ATOM 1461 C C . LYS A 1 188 ? 5.419 -4.399 19.621 1.00 96.12 188 LYS A C 1
ATOM 1463 O O . LYS A 1 188 ? 5.655 -3.339 20.184 1.00 96.12 188 LYS A O 1
ATOM 1468 N N . TYR A 1 189 ? 6.144 -4.860 18.604 1.00 96.81 189 TYR A N 1
ATOM 1469 C CA . TYR A 1 189 ? 7.332 -4.165 18.117 1.00 96.81 189 TYR A CA 1
ATOM 1470 C C . TYR A 1 189 ? 7.015 -2.740 17.639 1.00 96.81 189 TYR A C 1
ATOM 1472 O O . TYR A 1 189 ? 7.756 -1.813 17.962 1.00 96.81 189 TYR A O 1
ATOM 1480 N N . LEU A 1 190 ? 5.905 -2.550 16.915 1.00 96.81 190 LEU A N 1
ATOM 1481 C CA . LEU A 1 190 ? 5.468 -1.230 16.462 1.00 96.81 190 LEU A CA 1
ATOM 1482 C C . LEU A 1 190 ? 5.247 -0.294 17.655 1.00 96.81 190 LEU A C 1
ATOM 1484 O O . LEU A 1 190 ? 5.774 0.812 17.666 1.00 96.81 190 LEU A O 1
ATOM 1488 N N . LYS A 1 191 ? 4.538 -0.756 18.691 1.00 94.31 191 LYS A N 1
ATOM 1489 C CA . LYS A 1 191 ? 4.283 0.036 19.902 1.00 94.31 191 LYS A CA 1
ATOM 1490 C C . LYS A 1 191 ? 5.556 0.363 20.675 1.00 94.31 191 LYS A C 1
ATOM 1492 O O . LYS A 1 191 ? 5.749 1.516 21.044 1.00 94.31 191 LYS A O 1
ATOM 1497 N N . ASP A 1 192 ? 6.416 -0.632 20.886 1.00 95.06 192 ASP A N 1
ATOM 1498 C CA . ASP A 1 192 ? 7.668 -0.470 21.632 1.00 95.06 192 ASP A CA 1
ATOM 1499 C C . ASP A 1 192 ? 8.609 0.550 20.955 1.00 95.06 192 ASP A C 1
ATOM 1501 O O . ASP A 1 192 ? 9.391 1.204 21.637 1.00 95.06 192 ASP A O 1
ATOM 1505 N N . ASN A 1 193 ? 8.500 0.724 19.631 1.00 94.81 193 ASN A N 1
ATOM 1506 C CA . ASN A 1 193 ? 9.327 1.635 18.830 1.00 94.81 193 ASN A CA 1
ATOM 1507 C C . ASN A 1 193 ? 8.568 2.881 18.328 1.00 94.81 193 ASN A C 1
ATOM 1509 O O . ASN A 1 193 ? 9.045 3.573 17.429 1.00 94.81 193 ASN A O 1
ATOM 1513 N N . ASN A 1 194 ? 7.376 3.169 18.868 1.00 93.69 194 ASN A N 1
ATOM 1514 C CA . ASN A 1 194 ? 6.539 4.309 18.464 1.00 93.69 194 ASN A CA 1
ATOM 1515 C C . ASN A 1 194 ? 6.287 4.396 16.936 1.00 93.69 194 ASN A C 1
ATOM 1517 O O . ASN A 1 194 ? 6.297 5.467 16.322 1.00 93.69 194 ASN A O 1
ATOM 1521 N N . LEU A 1 195 ? 6.081 3.237 16.316 1.00 97.38 195 LEU A N 1
ATOM 1522 C CA . LEU A 1 195 ? 5.712 3.061 14.916 1.00 97.38 195 LEU A CA 1
ATOM 1523 C C . LEU A 1 195 ? 4.193 2.888 14.806 1.00 97.38 195 LEU A C 1
ATOM 1525 O O . LEU A 1 195 ? 3.538 2.379 15.715 1.00 97.38 195 LEU A O 1
ATOM 1529 N N . ASN A 1 196 ? 3.620 3.295 13.678 1.00 96.88 196 ASN A N 1
ATOM 1530 C CA . ASN A 1 196 ? 2.173 3.473 13.546 1.00 96.88 196 ASN A CA 1
ATOM 1531 C C . ASN A 1 196 ? 1.579 2.871 12.271 1.00 96.88 196 ASN A C 1
ATOM 1533 O O . ASN A 1 196 ? 0.407 3.103 12.007 1.00 96.88 196 ASN A O 1
ATOM 1537 N N . THR A 1 197 ? 2.357 2.161 11.453 1.00 98.81 197 THR A N 1
ATOM 1538 C CA . THR A 1 197 ? 1.903 1.728 10.123 1.00 98.81 197 THR A CA 1
ATOM 1539 C C . THR A 1 197 ? 2.324 0.296 9.803 1.00 98.81 197 THR A C 1
ATOM 1541 O O . THR A 1 197 ? 3.448 -0.113 10.097 1.00 98.81 197 THR A O 1
ATOM 1544 N N . VAL A 1 198 ? 1.453 -0.451 9.126 1.00 98.81 198 VAL A N 1
ATOM 1545 C CA . VAL A 1 198 ? 1.808 -1.704 8.446 1.00 98.81 198 VAL A CA 1
ATOM 1546 C C . VAL A 1 198 ? 1.420 -1.651 6.976 1.00 98.81 198 VAL A C 1
ATOM 1548 O O . VAL A 1 198 ? 0.326 -1.211 6.633 1.00 98.81 198 VAL A O 1
ATOM 1551 N N . VAL A 1 199 ? 2.313 -2.132 6.114 1.00 98.94 199 VAL A N 1
ATOM 1552 C CA . VAL A 1 199 ? 2.012 -2.435 4.711 1.00 98.94 199 VAL A CA 1
ATOM 1553 C C . VAL A 1 199 ? 1.859 -3.942 4.581 1.00 98.94 199 VAL A C 1
ATOM 1555 O O . VAL A 1 199 ? 2.783 -4.676 4.919 1.00 98.94 199 VAL A O 1
ATOM 1558 N N . ILE A 1 200 ? 0.705 -4.406 4.115 1.00 98.88 200 ILE A N 1
ATOM 1559 C CA . ILE A 1 200 ? 0.365 -5.826 4.011 1.00 98.88 200 ILE A CA 1
ATOM 1560 C C . ILE A 1 200 ? 0.165 -6.188 2.548 1.00 98.88 200 ILE A C 1
ATOM 1562 O O . ILE A 1 200 ? -0.686 -5.601 1.879 1.00 98.88 200 ILE A O 1
ATOM 1566 N N . ASP A 1 201 ? 0.883 -7.205 2.077 1.00 98.69 201 ASP A N 1
ATOM 1567 C CA . ASP A 1 201 ? 0.617 -7.773 0.759 1.00 98.69 201 ASP A CA 1
ATOM 1568 C C . ASP A 1 201 ? -0.731 -8.489 0.733 1.00 98.69 201 ASP A C 1
ATOM 1570 O O . ASP A 1 201 ? -0.940 -9.507 1.396 1.00 98.69 201 ASP A O 1
ATOM 1574 N N . ILE A 1 202 ? -1.636 -7.958 -0.087 1.00 98.75 202 ILE A N 1
ATOM 1575 C CA . ILE A 1 202 ? -2.896 -8.609 -0.458 1.00 98.75 202 ILE A CA 1
ATOM 1576 C C . ILE A 1 202 ? -2.785 -9.318 -1.811 1.00 98.75 202 ILE A C 1
ATOM 1578 O O . ILE A 1 202 ? -3.565 -10.227 -2.096 1.00 98.75 202 ILE A O 1
ATOM 1582 N N . LYS A 1 203 ? -1.804 -8.921 -2.629 1.00 98.75 203 LYS A N 1
ATOM 1583 C CA . LYS A 1 203 ? -1.403 -9.565 -3.881 1.00 98.75 203 LYS A CA 1
ATOM 1584 C C . LYS A 1 203 ? 0.087 -9.320 -4.105 1.00 98.75 203 LYS A C 1
ATOM 1586 O O . LYS A 1 203 ? 0.508 -8.167 -4.172 1.00 98.75 203 LYS A O 1
ATOM 1591 N N . ASP A 1 204 ? 0.864 -10.387 -4.244 1.00 97.62 204 ASP A N 1
ATOM 1592 C CA . ASP A 1 204 ? 2.322 -10.307 -4.380 1.00 97.62 204 ASP A CA 1
ATOM 1593 C C . ASP A 1 204 ? 2.807 -10.519 -5.830 1.00 97.62 204 ASP A C 1
ATOM 1595 O O . ASP A 1 204 ? 2.023 -10.736 -6.759 1.00 97.62 204 ASP A O 1
ATOM 1599 N N . ALA A 1 205 ? 4.128 -10.464 -6.027 1.00 97.06 205 ALA A N 1
ATOM 1600 C CA . ALA A 1 205 ? 4.775 -10.584 -7.335 1.00 97.06 205 ALA A CA 1
ATOM 1601 C C . ALA A 1 205 ? 4.650 -11.974 -7.982 1.00 97.06 205 ALA A C 1
ATOM 1603 O O . ALA A 1 205 ? 4.952 -12.132 -9.163 1.00 97.06 205 ALA A O 1
ATOM 1604 N N . SER A 1 206 ? 4.177 -12.986 -7.245 1.00 97.81 206 SER A N 1
ATOM 1605 C CA . SER A 1 206 ? 3.844 -14.280 -7.844 1.00 97.81 206 SER A CA 1
ATOM 1606 C C . SER A 1 206 ? 2.561 -14.227 -8.680 1.00 97.81 206 SER A C 1
ATOM 1608 O O . SER A 1 206 ? 2.311 -15.154 -9.453 1.00 97.81 206 SER A O 1
ATOM 1610 N N . GLY A 1 207 ? 1.753 -13.169 -8.518 1.00 97.94 207 GLY A N 1
ATOM 1611 C CA . GLY A 1 207 ? 0.446 -12.975 -9.149 1.00 97.94 207 GLY A CA 1
ATOM 1612 C C . GLY A 1 207 ? -0.729 -13.549 -8.350 1.00 97.94 207 GLY A C 1
ATOM 1613 O O . GLY A 1 207 ? -1.879 -13.411 -8.766 1.00 97.94 207 GLY A O 1
ATOM 1614 N N . TYR A 1 208 ? -0.483 -14.196 -7.205 1.00 98.69 208 TYR A N 1
ATOM 1615 C CA . TYR A 1 208 ? -1.564 -14.676 -6.345 1.00 98.69 208 TYR A CA 1
ATOM 1616 C C . TYR A 1 208 ? -2.182 -13.542 -5.527 1.00 98.69 208 TYR A C 1
ATOM 1618 O O . T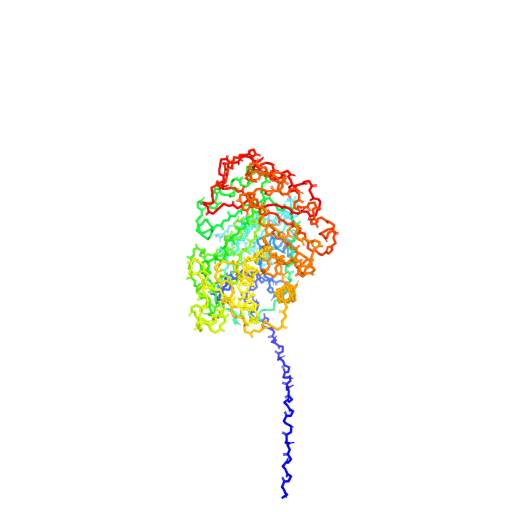YR A 1 208 ? -1.477 -12.750 -4.904 1.00 98.69 208 TYR A O 1
ATOM 1626 N N . VAL A 1 209 ? -3.513 -13.534 -5.445 1.00 98.81 209 VAL A N 1
ATOM 1627 C CA . VAL A 1 209 ? -4.236 -12.793 -4.403 1.00 98.81 209 VAL A CA 1
ATOM 1628 C C . VAL A 1 209 ? -4.265 -13.637 -3.132 1.00 98.81 209 VAL A C 1
ATOM 1630 O O . VAL A 1 209 ? -4.592 -14.827 -3.165 1.00 98.81 209 VAL A O 1
ATOM 1633 N N . LEU A 1 210 ? -3.892 -13.020 -2.013 1.00 98.69 210 LEU A N 1
ATOM 1634 C CA . LEU A 1 210 ? -3.521 -13.708 -0.775 1.00 98.69 210 LEU A CA 1
ATOM 1635 C C . LEU A 1 210 ? -4.670 -13.832 0.233 1.00 98.69 210 LEU A C 1
ATOM 1637 O O . LEU A 1 210 ? -4.473 -14.338 1.337 1.00 98.69 210 LEU A O 1
ATOM 1641 N N . TYR A 1 211 ? -5.873 -13.405 -0.151 1.00 98.06 211 TYR A N 1
ATOM 1642 C CA . TYR A 1 211 ? -7.100 -13.488 0.639 1.00 98.06 211 TYR A CA 1
ATOM 1643 C C . TYR A 1 211 ? -8.246 -14.123 -0.159 1.00 98.06 211 TYR A C 1
ATOM 1645 O O . TYR A 1 211 ? -8.129 -14.397 -1.359 1.00 98.06 211 TYR A O 1
ATOM 1653 N N . GLN A 1 212 ? -9.376 -14.360 0.509 1.00 94.75 212 GLN A N 1
ATOM 1654 C CA . GLN A 1 212 ? -10.576 -14.945 -0.092 1.00 94.75 212 GLN A CA 1
ATOM 1655 C C . GLN A 1 212 ? -11.342 -13.942 -0.984 1.00 94.75 212 GLN A C 1
ATOM 1657 O O . GLN A 1 212 ? -12.456 -13.523 -0.670 1.00 94.75 212 GLN A O 1
ATOM 1662 N N . SER A 1 213 ? -10.746 -13.574 -2.120 1.00 96.12 213 SER A N 1
ATOM 1663 C CA . SER A 1 213 ? -11.363 -12.709 -3.137 1.00 96.12 213 SER A CA 1
ATOM 1664 C C . SER A 1 213 ? -12.588 -13.353 -3.797 1.00 96.12 213 SER A C 1
ATOM 1666 O O . SER A 1 213 ? -12.638 -14.579 -3.966 1.00 96.12 213 SER A O 1
ATOM 1668 N N . GLN A 1 214 ? -13.561 -12.537 -4.204 1.00 92.12 214 GLN A N 1
ATOM 1669 C CA . GLN A 1 214 ? -14.761 -12.950 -4.943 1.00 92.12 214 GLN A CA 1
ATOM 1670 C C . GLN A 1 214 ? -14.671 -12.649 -6.447 1.00 92.12 214 GLN A C 1
ATOM 1672 O O . GLN A 1 214 ? -15.578 -12.998 -7.201 1.00 92.12 214 GLN A O 1
ATOM 1677 N N . ILE A 1 215 ? -13.572 -12.047 -6.907 1.00 95.12 215 ILE A N 1
ATOM 1678 C CA . ILE A 1 215 ? -13.372 -11.678 -8.311 1.00 95.12 215 ILE A CA 1
ATOM 1679 C C . ILE A 1 215 ? -13.109 -12.947 -9.150 1.00 95.12 215 ILE A C 1
ATOM 1681 O O . ILE A 1 215 ? -12.154 -13.677 -8.864 1.00 95.12 215 ILE A O 1
ATOM 1685 N N . PRO A 1 216 ? -13.904 -13.234 -10.202 1.00 92.75 216 PRO A N 1
ATOM 1686 C CA . PRO A 1 216 ? -13.777 -14.465 -10.991 1.00 92.75 216 PRO A CA 1
ATOM 1687 C C . PRO A 1 216 ? -12.412 -14.65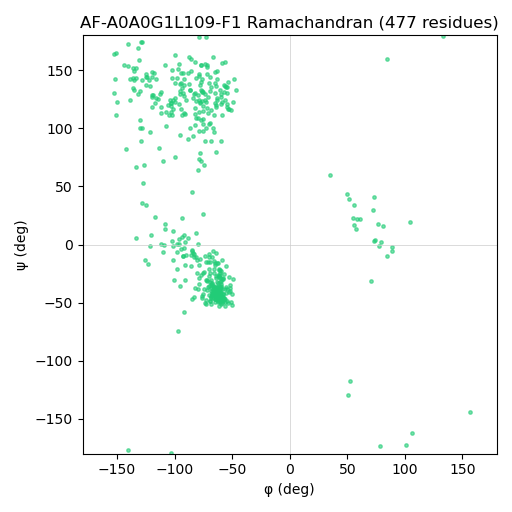3 -11.661 1.00 92.75 216 PRO A C 1
ATOM 1689 O O . PRO A 1 216 ? -11.935 -15.780 -11.816 1.00 92.75 216 PRO A O 1
ATOM 1692 N N . GLU A 1 217 ? -11.769 -13.565 -12.082 1.00 93.50 217 GLU A N 1
ATOM 1693 C CA . GLU A 1 217 ? -10.472 -13.549 -12.757 1.00 93.50 217 GLU A CA 1
ATOM 1694 C C . GLU A 1 217 ? -9.326 -13.922 -11.817 1.00 93.50 217 GLU A C 1
ATOM 1696 O O . GLU A 1 217 ? -8.350 -14.520 -12.273 1.00 93.50 217 GLU A O 1
ATOM 1701 N N . VAL A 1 218 ? -9.467 -13.673 -10.517 1.00 96.50 218 VAL A N 1
ATOM 1702 C CA . VAL A 1 218 ? -8.397 -13.857 -9.538 1.00 96.50 218 VAL A CA 1
ATOM 1703 C C . VAL A 1 218 ? -7.986 -15.325 -9.412 1.00 96.50 218 VAL A C 1
ATOM 1705 O O . VAL A 1 218 ? -8.816 -16.234 -9.314 1.00 96.50 218 VAL A O 1
ATOM 1708 N N . ILE A 1 219 ? -6.673 -15.553 -9.361 1.00 97.94 219 ILE A N 1
ATOM 1709 C CA . ILE A 1 219 ? -6.089 -16.802 -8.876 1.00 97.94 219 ILE A CA 1
ATOM 1710 C C . ILE A 1 219 ? -5.635 -16.579 -7.431 1.00 97.94 219 ILE A C 1
ATOM 1712 O O . ILE A 1 219 ? -4.843 -15.681 -7.146 1.00 97.94 219 ILE A O 1
ATOM 1716 N N . LYS A 1 220 ? -6.151 -17.399 -6.515 1.00 97.38 220 LYS A N 1
ATOM 1717 C CA . LYS A 1 220 ? -5.972 -17.222 -5.069 1.00 97.38 220 LYS A CA 1
ATOM 1718 C C . LYS A 1 220 ? -4.913 -18.175 -4.522 1.00 97.38 220 LYS A C 1
ATOM 1720 O O . LYS A 1 220 ? -4.876 -19.339 -4.913 1.00 97.38 220 LYS A O 1
ATOM 1725 N N . ASN A 1 221 ? -4.132 -17.699 -3.562 1.00 97.81 221 ASN A N 1
ATOM 1726 C CA . ASN A 1 221 ? -3.395 -18.520 -2.605 1.00 97.81 221 ASN A CA 1
ATOM 1727 C C . ASN A 1 221 ? -3.716 -17.971 -1.212 1.00 97.81 221 ASN A C 1
ATOM 1729 O O . ASN A 1 221 ? -3.078 -17.028 -0.757 1.00 97.81 221 ASN A O 1
ATOM 1733 N N . VAL A 1 222 ? -4.778 -18.480 -0.589 1.00 97.50 222 VAL A N 1
ATOM 1734 C CA . VAL A 1 222 ? -5.375 -17.853 0.599 1.00 97.50 222 VAL A CA 1
ATOM 1735 C C . VAL A 1 222 ? -4.472 -18.057 1.815 1.00 97.50 222 VAL A C 1
ATOM 1737 O O . VAL A 1 222 ? -4.477 -19.119 2.432 1.00 97.50 222 VAL A O 1
ATOM 1740 N N . LEU A 1 223 ? -3.709 -17.020 2.158 1.00 98.12 223 LEU A N 1
ATOM 1741 C CA . LEU A 1 223 ? -2.873 -16.950 3.360 1.00 98.12 223 LEU A CA 1
ATOM 1742 C C . LEU A 1 223 ? -3.556 -16.135 4.466 1.00 98.12 223 LEU A C 1
ATOM 1744 O O . LEU A 1 223 ? -3.373 -16.409 5.650 1.00 98.12 223 LEU A O 1
ATOM 1748 N N . ILE A 1 224 ? -4.373 -15.153 4.080 1.00 97.88 224 ILE A N 1
ATOM 1749 C CA . ILE A 1 224 ? -5.151 -14.290 4.966 1.00 97.88 224 ILE A CA 1
ATOM 1750 C C . ILE A 1 224 ? -6.623 -14.702 4.861 1.00 97.88 224 ILE A C 1
ATOM 1752 O O . ILE A 1 224 ? -7.309 -14.368 3.896 1.00 97.88 224 ILE A O 1
ATOM 1756 N N . VAL A 1 225 ? -7.105 -15.455 5.853 1.00 90.62 225 VAL A N 1
ATOM 1757 C CA . VAL A 1 225 ? -8.455 -16.048 5.827 1.00 90.62 225 VAL A CA 1
ATOM 1758 C C . VAL A 1 225 ? -9.556 -14.989 5.955 1.00 90.62 225 VAL A C 1
ATOM 1760 O O . VAL A 1 225 ? -10.483 -14.981 5.152 1.00 90.62 225 VAL A O 1
ATOM 1763 N N . ASP A 1 226 ? -9.442 -14.084 6.932 1.00 87.44 226 ASP A N 1
ATOM 1764 C CA . ASP A 1 226 ? -10.363 -12.954 7.126 1.00 87.44 226 ASP A CA 1
ATOM 1765 C C . ASP A 1 226 ? -9.562 -11.647 7.049 1.00 87.44 226 ASP A C 1
ATOM 1767 O O . ASP A 1 226 ? -8.910 -11.233 8.011 1.00 87.44 226 ASP A O 1
ATOM 1771 N N . LEU A 1 227 ? -9.567 -11.031 5.862 1.00 93.44 227 LEU A N 1
ATOM 1772 C CA . LEU A 1 227 ? -8.813 -9.807 5.583 1.00 93.44 227 LEU A CA 1
ATOM 1773 C C . LEU A 1 227 ? -9.278 -8.642 6.465 1.00 93.44 227 LEU A C 1
ATOM 1775 O O . LEU A 1 227 ? -8.449 -7.938 7.040 1.00 93.44 227 LEU A O 1
ATOM 1779 N N . ALA A 1 228 ? -10.594 -8.487 6.624 1.00 84.62 228 ALA A N 1
ATOM 1780 C CA . ALA A 1 228 ? -11.177 -7.420 7.426 1.00 84.62 228 ALA A CA 1
ATOM 1781 C C . ALA A 1 228 ? -10.817 -7.567 8.909 1.00 84.62 228 ALA A C 1
ATOM 1783 O O . ALA A 1 228 ? -10.515 -6.580 9.577 1.00 84.62 228 ALA A O 1
ATOM 1784 N N . ALA A 1 229 ? -10.789 -8.798 9.428 1.00 82.25 229 ALA A N 1
ATOM 1785 C CA . ALA A 1 229 ? -10.353 -9.060 10.795 1.00 82.25 229 ALA A CA 1
ATOM 1786 C C . ALA A 1 229 ? -8.877 -8.743 11.016 1.00 82.25 229 ALA A C 1
ATOM 1788 O O . ALA A 1 229 ? -8.535 -8.161 12.045 1.00 82.25 229 ALA A O 1
ATOM 1789 N N . VAL A 1 230 ? -8.011 -9.073 10.055 1.00 94.44 230 VAL A N 1
ATOM 1790 C CA . VAL A 1 230 ? -6.589 -8.720 10.141 1.00 94.44 230 VAL A CA 1
ATOM 1791 C C . VAL A 1 230 ? -6.397 -7.205 10.126 1.00 94.44 230 VAL A C 1
ATOM 1793 O O . VAL A 1 230 ? -5.649 -6.690 10.954 1.00 94.44 230 VAL A O 1
ATOM 1796 N N . PHE A 1 231 ? -7.087 -6.473 9.248 1.00 93.94 231 PHE A N 1
ATOM 1797 C CA . PHE A 1 231 ? -7.003 -5.008 9.221 1.00 93.94 231 PHE A CA 1
ATOM 1798 C C . PHE A 1 231 ? -7.512 -4.389 10.527 1.00 93.94 231 PHE A C 1
ATOM 1800 O O . PHE A 1 231 ? -6.815 -3.577 11.139 1.00 93.94 231 PHE A O 1
ATOM 1807 N N . ALA A 1 232 ? -8.666 -4.847 11.017 1.00 82.69 232 ALA A N 1
ATOM 1808 C CA . ALA A 1 232 ? -9.236 -4.400 12.282 1.00 82.69 232 ALA A CA 1
ATOM 1809 C C . ALA A 1 232 ? -8.301 -4.651 13.482 1.00 82.69 232 ALA A C 1
ATOM 1811 O O . ALA A 1 232 ? -8.196 -3.810 14.379 1.00 82.69 232 ALA A O 1
ATOM 1812 N N . GLU A 1 233 ? -7.592 -5.784 13.503 1.00 87.19 233 GLU A N 1
ATOM 1813 C CA . GLU A 1 233 ? -6.634 -6.121 14.560 1.00 87.19 233 GLU A CA 1
ATOM 1814 C C . GLU A 1 233 ? -5.540 -5.053 14.697 1.00 87.19 233 GLU A C 1
ATOM 1816 O O . GLU A 1 233 ? -5.241 -4.636 15.813 1.00 87.19 233 GLU A O 1
ATOM 1821 N N . PHE A 1 234 ? -4.998 -4.549 13.585 1.00 93.88 234 PHE A N 1
ATOM 1822 C CA . PHE A 1 234 ? -4.020 -3.456 13.597 1.00 93.88 234 PHE A CA 1
ATOM 1823 C C . PHE A 1 234 ? -4.669 -2.101 13.913 1.00 93.88 234 PHE A C 1
ATOM 1825 O O . PHE A 1 234 ? -4.232 -1.397 14.828 1.00 93.88 234 PHE A O 1
ATOM 1832 N N . GLN A 1 235 ? -5.748 -1.747 13.214 1.00 88.31 235 GLN A N 1
ATOM 1833 C CA . GLN A 1 235 ? -6.386 -0.427 13.316 1.00 88.31 235 GLN A CA 1
ATOM 1834 C C . GLN A 1 235 ? -6.878 -0.101 14.719 1.00 88.31 235 GLN A C 1
ATOM 1836 O O . GLN A 1 235 ? -6.786 1.033 15.185 1.00 88.31 235 GLN A O 1
ATOM 1841 N N . THR A 1 236 ? -7.369 -1.104 15.436 1.00 80.06 236 THR A N 1
ATOM 1842 C CA . THR A 1 236 ? -7.853 -0.912 16.806 1.00 80.06 236 THR A CA 1
ATOM 1843 C C . THR A 1 236 ? -6.749 -0.645 17.819 1.00 80.06 236 THR A C 1
ATOM 1845 O O . THR A 1 236 ? -7.024 -0.168 18.918 1.00 80.06 236 THR A O 1
ATOM 1848 N N . GLN A 1 237 ? -5.501 -0.915 17.442 1.00 84.81 237 GLN A N 1
ATOM 1849 C CA . GLN A 1 237 ? -4.309 -0.544 18.193 1.00 84.81 237 GLN A CA 1
ATOM 1850 C C . GLN A 1 237 ? -3.752 0.818 17.748 1.00 84.81 237 GLN A C 1
ATOM 1852 O O . GLN A 1 237 ? -2.660 1.184 18.176 1.00 84.81 237 GLN A O 1
ATOM 1857 N N . GLY A 1 238 ? -4.477 1.557 16.898 1.00 83.44 238 GLY A N 1
ATOM 1858 C CA . GLY A 1 238 ? -4.039 2.833 16.331 1.00 83.44 238 GLY A CA 1
ATOM 1859 C C . GLY A 1 238 ? -3.021 2.691 15.197 1.00 83.44 238 GLY A C 1
ATOM 1860 O O . GLY A 1 238 ? -2.327 3.657 14.893 1.00 83.44 238 GLY A O 1
ATOM 1861 N N . ILE A 1 239 ? -2.902 1.502 14.594 1.00 95.75 239 ILE A N 1
ATOM 1862 C CA . ILE A 1 239 ? -1.946 1.226 13.517 1.00 95.75 239 ILE A CA 1
ATOM 1863 C C . ILE A 1 239 ? -2.653 1.382 12.166 1.00 95.75 239 ILE A C 1
ATOM 1865 O O . ILE A 1 239 ? -3.622 0.684 11.883 1.00 95.75 239 ILE A O 1
ATOM 1869 N N . TYR A 1 240 ? -2.141 2.281 11.334 1.00 97.12 240 TYR A N 1
ATOM 1870 C CA . TYR A 1 240 ? -2.592 2.548 9.972 1.00 97.12 240 TYR A CA 1
ATOM 1871 C C . TYR A 1 240 ? -2.268 1.373 9.042 1.00 97.12 240 TYR A C 1
ATOM 1873 O O . TYR A 1 240 ? -1.135 0.877 9.036 1.00 97.12 240 TYR A O 1
ATOM 1881 N N . VAL A 1 241 ? -3.246 0.927 8.252 1.00 98.31 241 VAL A N 1
ATOM 1882 C CA . VAL A 1 241 ? -3.110 -0.264 7.401 1.00 98.31 241 VAL A CA 1
ATOM 1883 C C . VAL A 1 241 ? -3.102 0.103 5.923 1.00 98.31 241 VAL A C 1
ATOM 1885 O O . VAL A 1 241 ? -4.094 0.580 5.375 1.00 98.31 241 VAL A O 1
ATOM 1888 N N . ILE A 1 242 ? -1.988 -0.205 5.263 1.00 98.88 242 ILE A N 1
ATOM 1889 C CA . ILE A 1 242 ? -1.806 -0.065 3.820 1.00 98.88 242 ILE A CA 1
ATOM 1890 C C . ILE A 1 242 ? -1.921 -1.452 3.186 1.00 98.88 242 ILE A C 1
ATOM 1892 O O . ILE A 1 242 ? -1.124 -2.343 3.484 1.00 98.88 242 ILE A O 1
ATOM 1896 N N . ALA A 1 243 ? -2.888 -1.646 2.295 1.00 98.88 243 ALA A N 1
ATOM 1897 C CA . ALA A 1 243 ? -3.016 -2.870 1.517 1.00 98.88 243 ALA A CA 1
ATOM 1898 C C . ALA A 1 243 ? -2.235 -2.724 0.203 1.00 98.88 243 ALA A C 1
ATOM 1900 O O . ALA A 1 243 ? -2.600 -1.921 -0.657 1.00 98.88 243 ALA A O 1
ATOM 1901 N N . ARG A 1 244 ? -1.148 -3.486 0.053 1.00 98.88 244 ARG A N 1
ATOM 1902 C CA . ARG A 1 244 ? -0.283 -3.456 -1.131 1.00 98.88 244 ARG A CA 1
ATOM 1903 C C . ARG A 1 244 ? -0.666 -4.542 -2.130 1.00 98.88 244 ARG A C 1
ATOM 1905 O O . ARG A 1 244 ? -0.811 -5.714 -1.769 1.00 98.88 244 ARG A O 1
ATOM 1912 N N . GLN A 1 245 ? -0.783 -4.156 -3.398 1.00 98.69 245 GLN A N 1
ATOM 1913 C CA . GLN A 1 245 ? -0.996 -5.068 -4.519 1.00 98.69 245 GLN A CA 1
ATOM 1914 C C . GLN A 1 245 ? -0.010 -4.820 -5.663 1.00 98.69 245 GLN A C 1
ATOM 1916 O O . GLN A 1 245 ? 0.154 -3.695 -6.132 1.00 98.69 245 GLN A O 1
ATOM 1921 N N . VAL A 1 246 ? 0.602 -5.891 -6.165 1.00 98.75 246 VAL A N 1
ATOM 1922 C CA . VAL A 1 246 ? 1.413 -5.862 -7.392 1.00 98.75 246 VAL A CA 1
ATOM 1923 C C . VAL A 1 246 ? 0.503 -5.804 -8.624 1.00 98.75 246 VAL A C 1
ATOM 1925 O O . VAL A 1 246 ? -0.436 -6.588 -8.737 1.00 98.75 246 VAL A O 1
ATOM 1928 N N . VAL A 1 247 ? 0.777 -4.895 -9.564 1.00 98.69 247 VAL A N 1
ATOM 1929 C CA . VAL A 1 247 ? -0.102 -4.608 -10.713 1.00 98.69 247 VAL A CA 1
ATOM 1930 C C . VAL A 1 247 ? 0.313 -5.350 -11.984 1.00 98.69 247 VAL A C 1
ATOM 1932 O O . VAL A 1 247 ? -0.371 -6.299 -12.372 1.00 98.69 247 VAL A O 1
ATOM 1935 N N . PHE A 1 248 ? 1.391 -4.916 -12.654 1.00 98.75 248 PHE A N 1
ATOM 1936 C CA . PHE A 1 248 ? 1.718 -5.391 -14.008 1.00 98.75 248 PHE A CA 1
ATOM 1937 C C . PHE A 1 248 ? 2.642 -6.615 -14.041 1.00 98.75 248 PHE A C 1
ATOM 1939 O O . PHE A 1 248 ? 2.667 -7.307 -15.053 1.00 98.75 248 PHE A O 1
ATOM 1946 N N . LEU A 1 249 ? 3.350 -6.943 -12.958 1.00 98.62 249 LEU A N 1
ATOM 1947 C CA . LEU A 1 249 ? 4.003 -8.247 -12.811 1.00 98.62 249 LEU A CA 1
ATOM 1948 C C . LEU A 1 249 ? 2.974 -9.248 -12.267 1.00 98.62 249 LEU A C 1
ATOM 1950 O O . LEU A 1 249 ? 2.752 -9.323 -11.061 1.00 98.62 249 LEU A O 1
ATOM 1954 N N . ASP A 1 250 ? 2.298 -9.973 -13.158 1.00 98.62 250 ASP A N 1
ATOM 1955 C CA . ASP A 1 250 ? 1.239 -10.914 -12.777 1.00 98.62 250 ASP A CA 1
ATOM 1956 C C . ASP A 1 250 ? 1.259 -12.182 -13.649 1.00 98.62 250 ASP A C 1
ATOM 1958 O O . ASP A 1 250 ? 0.484 -12.325 -14.604 1.00 98.62 250 ASP A O 1
ATOM 1962 N N . PRO A 1 251 ? 2.128 -13.150 -13.310 1.00 98.44 251 PRO A N 1
ATOM 1963 C CA . PRO A 1 251 ? 2.217 -14.408 -14.041 1.00 98.44 251 PRO A CA 1
ATOM 1964 C C . PRO A 1 251 ? 0.924 -15.234 -14.009 1.00 98.44 251 PRO A C 1
ATOM 1966 O O . PRO A 1 251 ? 0.661 -16.007 -14.933 1.00 98.44 251 PRO A O 1
ATOM 1969 N N . LYS A 1 252 ? 0.099 -15.097 -12.960 1.00 98.50 252 LYS A N 1
ATOM 1970 C CA . LYS A 1 252 ? -1.145 -15.872 -12.817 1.00 98.50 252 LYS A CA 1
ATOM 1971 C C . LYS A 1 252 ? -2.233 -15.343 -13.727 1.00 98.50 252 LYS A C 1
ATOM 1973 O O . LYS A 1 252 ? -2.892 -16.138 -14.403 1.00 98.50 252 LYS A O 1
ATOM 1978 N N . LEU A 1 253 ? -2.398 -14.024 -13.787 1.00 98.50 253 LEU A N 1
ATOM 1979 C CA . LEU A 1 253 ? -3.327 -13.421 -14.725 1.00 98.50 253 LEU A CA 1
ATOM 1980 C C . LEU A 1 253 ? -2.858 -13.633 -16.165 1.00 98.50 253 LEU A C 1
ATOM 1982 O O . LEU A 1 253 ? -3.682 -13.999 -16.997 1.00 98.50 253 LEU A O 1
ATOM 1986 N N . ALA A 1 254 ? -1.559 -13.511 -16.452 1.00 98.38 254 ALA A N 1
ATOM 1987 C CA . ALA A 1 254 ? -1.019 -13.762 -17.788 1.00 98.38 254 ALA A CA 1
ATOM 1988 C C . ALA A 1 254 ? -1.291 -15.199 -18.264 1.00 98.38 254 ALA A C 1
ATOM 1990 O O . ALA A 1 254 ? -1.696 -15.402 -19.407 1.00 98.38 254 ALA A O 1
ATOM 1991 N N . ALA A 1 255 ? -1.156 -16.199 -17.385 1.00 97.94 255 ALA A N 1
ATOM 1992 C CA . ALA A 1 255 ? -1.490 -17.585 -17.714 1.00 97.94 255 ALA A CA 1
ATOM 1993 C C . ALA A 1 255 ? -2.993 -17.783 -17.998 1.00 97.94 255 ALA A C 1
ATOM 1995 O O . ALA A 1 255 ? -3.363 -18.536 -18.898 1.00 97.94 255 ALA A O 1
ATOM 1996 N N . LYS A 1 256 ? -3.871 -17.100 -17.251 1.00 97.69 256 LYS A N 1
ATOM 1997 C CA . LYS A 1 256 ? -5.334 -17.194 -17.412 1.00 97.69 256 LYS A CA 1
ATOM 1998 C C . LYS A 1 256 ? -5.867 -16.378 -18.594 1.00 97.69 256 LYS A C 1
ATOM 2000 O O . LYS A 1 256 ? -6.863 -16.753 -19.211 1.00 97.69 256 LYS A O 1
ATOM 2005 N N . LYS A 1 257 ? -5.239 -15.239 -18.881 1.00 97.94 257 LYS A N 1
ATOM 2006 C CA . LYS A 1 257 ? -5.627 -14.243 -19.887 1.00 97.94 257 LYS A CA 1
ATOM 2007 C C . LYS A 1 257 ? -4.390 -13.841 -20.706 1.00 97.94 257 LYS A C 1
ATOM 2009 O O . LYS A 1 257 ? -3.970 -12.686 -20.651 1.00 97.94 257 LYS A O 1
ATOM 2014 N N . PRO A 1 258 ? -3.811 -14.750 -21.513 1.00 97.81 258 PRO A N 1
ATOM 2015 C CA . PRO A 1 258 ? -2.581 -14.470 -22.265 1.00 97.81 258 PRO A CA 1
ATOM 2016 C C . PRO A 1 258 ? -2.750 -13.333 -23.274 1.00 97.81 258 PRO A C 1
ATOM 2018 O O . PRO A 1 258 ? -1.802 -12.617 -23.575 1.00 97.81 258 PRO A O 1
ATOM 2021 N N . SER A 1 259 ? -3.975 -13.096 -23.752 1.00 97.06 259 SER A N 1
ATOM 2022 C CA . SER A 1 259 ? -4.289 -11.936 -24.580 1.00 97.06 259 SER A CA 1
ATOM 2023 C C . SER A 1 259 ? -4.151 -10.607 -23.838 1.00 97.06 259 SER A C 1
ATOM 2025 O O . SER A 1 259 ? -4.172 -9.582 -24.493 1.00 97.06 259 SER A O 1
ATOM 2027 N N . TRP A 1 260 ? -4.047 -10.552 -22.517 1.00 98.38 260 TRP A N 1
ATOM 2028 C CA . TRP A 1 260 ? -3.816 -9.301 -21.783 1.00 98.38 260 TRP A CA 1
ATOM 2029 C C . TRP A 1 260 ? -2.338 -9.099 -21.422 1.00 98.38 260 TRP A C 1
ATOM 2031 O O . TRP A 1 260 ? -1.970 -8.049 -20.902 1.00 98.38 260 TRP A O 1
ATOM 2041 N N . ALA A 1 261 ? -1.490 -10.096 -21.682 1.00 98.56 261 ALA A N 1
ATOM 2042 C CA . ALA A 1 261 ? -0.075 -10.063 -21.352 1.00 98.56 261 ALA A CA 1
ATOM 2043 C C . ALA A 1 261 ? 0.758 -9.312 -22.401 1.00 98.56 261 ALA A C 1
ATOM 2045 O O . ALA A 1 261 ? 0.388 -9.222 -23.577 1.00 98.56 261 ALA A O 1
ATOM 2046 N N . VAL A 1 262 ? 1.926 -8.827 -21.973 1.00 98.62 262 VAL A N 1
ATOM 2047 C CA . VAL A 1 262 ? 2.975 -8.343 -22.875 1.00 98.62 262 VAL A CA 1
ATOM 2048 C C . VAL A 1 262 ? 3.334 -9.473 -23.837 1.00 98.62 262 VAL A C 1
ATOM 2050 O O . VAL A 1 262 ? 3.550 -10.616 -23.430 1.00 98.62 262 VAL A O 1
ATOM 2053 N N . SER A 1 263 ? 3.373 -9.164 -25.129 1.00 98.19 263 SER A N 1
ATOM 2054 C CA . SER A 1 263 ? 3.664 -10.146 -26.175 1.00 98.19 263 SER A CA 1
ATOM 2055 C C . SER A 1 263 ? 5.142 -10.118 -26.555 1.00 98.19 263 SER A C 1
ATOM 2057 O O . SER A 1 263 ? 5.808 -9.102 -26.382 1.00 98.19 263 SER A O 1
ATOM 2059 N N . SER A 1 264 ? 5.671 -11.218 -27.083 1.00 97.81 264 SER A N 1
ATOM 2060 C CA . SER A 1 264 ? 7.021 -11.253 -27.658 1.00 97.81 264 SER A CA 1
ATOM 2061 C C . SER A 1 264 ? 6.981 -10.968 -29.161 1.00 97.81 264 SER A C 1
ATOM 2063 O O . SER A 1 264 ? 6.055 -11.402 -29.848 1.00 97.81 264 SER A O 1
ATOM 2065 N N . VAL A 1 265 ? 8.020 -10.327 -29.711 1.00 97.31 265 VAL A N 1
ATOM 2066 C CA . VAL A 1 265 ? 8.220 -10.208 -31.175 1.00 97.31 265 VAL A CA 1
ATOM 2067 C C . VAL A 1 265 ? 8.277 -11.572 -31.873 1.00 97.31 265 VAL A C 1
ATOM 2069 O O . VAL A 1 265 ? 7.938 -11.677 -33.046 1.00 97.31 265 VAL A O 1
ATOM 2072 N N . SER A 1 266 ? 8.671 -12.627 -31.149 1.00 94.69 266 SER A N 1
ATOM 2073 C CA . SER A 1 266 ? 8.677 -14.015 -31.631 1.00 94.69 266 SER A CA 1
ATOM 2074 C C . SER A 1 266 ? 7.298 -14.688 -31.593 1.00 94.69 266 SER A C 1
ATOM 2076 O O . SER A 1 266 ? 7.187 -15.868 -31.916 1.00 94.69 266 SER A O 1
ATOM 2078 N N . GLY A 1 267 ? 6.258 -13.972 -31.158 1.00 94.38 267 GLY A N 1
ATOM 2079 C CA . GLY A 1 267 ? 4.953 -14.528 -30.815 1.00 94.38 267 GLY A CA 1
ATOM 2080 C C . GLY A 1 267 ? 4.894 -15.072 -29.382 1.00 94.38 267 GLY A C 1
ATOM 2081 O O . GLY A 1 267 ? 5.915 -15.376 -28.764 1.00 94.38 267 GLY A O 1
ATOM 2082 N N . GLY A 1 268 ? 3.672 -15.194 -28.855 1.00 96.62 268 GLY A N 1
ATOM 2083 C CA . GLY A 1 268 ? 3.410 -15.665 -27.491 1.00 96.62 268 GLY A CA 1
ATOM 2084 C C . GLY A 1 268 ? 3.635 -14.608 -26.404 1.00 96.62 268 GLY A C 1
ATOM 2085 O O . GLY A 1 268 ? 3.860 -13.432 -26.694 1.00 96.62 268 GLY A O 1
ATOM 2086 N N . VAL A 1 269 ? 3.540 -15.040 -25.143 1.00 98.31 269 VAL A N 1
ATOM 2087 C CA . VAL A 1 269 ? 3.732 -14.188 -23.958 1.00 98.31 269 VAL A CA 1
ATOM 2088 C C . VAL A 1 269 ? 5.220 -13.916 -23.746 1.00 98.31 269 VAL A C 1
ATOM 2090 O O . VAL A 1 269 ? 6.041 -14.836 -23.754 1.00 98.31 269 VAL A O 1
ATOM 2093 N N . TRP A 1 270 ? 5.566 -12.648 -23.547 1.00 98.56 270 TRP A N 1
ATOM 2094 C CA . TRP A 1 270 ? 6.912 -12.236 -23.175 1.00 98.56 270 TRP A CA 1
ATOM 2095 C C . TRP A 1 270 ? 7.168 -12.512 -21.690 1.00 98.56 270 TRP A C 1
ATOM 2097 O O . TRP A 1 270 ? 6.295 -12.292 -20.848 1.00 98.56 270 TRP A O 1
ATOM 2107 N N . HIS A 1 271 ? 8.375 -12.974 -21.379 1.00 98.25 271 HIS A N 1
ATOM 2108 C CA . HIS A 1 271 ? 8.812 -13.266 -20.018 1.00 98.25 271 HIS A CA 1
ATOM 2109 C C . HIS A 1 271 ? 10.096 -12.501 -19.714 1.00 98.25 271 HIS A C 1
ATOM 2111 O O . HIS A 1 271 ? 10.958 -12.346 -20.585 1.00 98.25 271 HIS A O 1
ATOM 2117 N N . ASP A 1 272 ? 10.218 -12.048 -18.471 1.00 97.50 272 ASP A N 1
ATOM 2118 C CA . ASP A 1 272 ? 11.445 -11.437 -17.978 1.00 97.50 272 ASP A CA 1
ATOM 2119 C C . ASP A 1 272 ? 12.563 -12.469 -17.760 1.00 97.50 272 ASP A C 1
ATOM 2121 O O . ASP A 1 272 ? 12.394 -13.676 -17.948 1.00 97.50 272 ASP A O 1
ATOM 2125 N N . ALA A 1 273 ? 13.735 -11.989 -17.341 1.00 97.00 273 ALA A N 1
ATOM 2126 C CA . ALA A 1 273 ? 14.889 -12.844 -17.059 1.00 97.00 273 ALA A CA 1
ATOM 2127 C C . ALA A 1 273 ? 14.650 -13.872 -15.933 1.00 97.00 273 ALA A C 1
ATOM 2129 O O . ALA A 1 273 ? 15.364 -14.870 -15.871 1.00 97.00 273 ALA A O 1
ATOM 2130 N N . SER A 1 274 ? 13.665 -13.648 -15.055 1.00 95.38 274 SER A N 1
ATOM 2131 C CA . SER A 1 274 ? 13.270 -14.600 -14.008 1.00 95.38 274 SER A CA 1
ATOM 2132 C C . SER A 1 274 ? 12.270 -15.652 -14.503 1.00 95.38 274 SER A C 1
ATOM 2134 O O . SER A 1 274 ? 11.926 -16.571 -13.762 1.00 95.38 274 SER A O 1
ATOM 2136 N N . GLY A 1 275 ? 11.805 -15.532 -15.751 1.00 96.81 275 GLY A N 1
ATOM 2137 C CA . GLY A 1 275 ? 10.745 -16.362 -16.309 1.00 96.81 275 GLY A CA 1
ATOM 2138 C C . GLY A 1 275 ? 9.342 -15.908 -15.904 1.00 96.81 275 GLY A C 1
ATOM 2139 O O . GLY A 1 275 ? 8.396 -16.677 -16.062 1.00 96.81 275 GLY A O 1
ATOM 2140 N N . SER A 1 276 ? 9.180 -14.685 -15.391 1.00 97.88 276 SER A N 1
ATOM 2141 C CA . SER A 1 276 ? 7.876 -14.156 -14.988 1.00 97.88 276 SER A CA 1
ATOM 2142 C C . SER A 1 276 ? 7.208 -13.395 -16.132 1.00 97.88 276 SER A C 1
ATOM 2144 O O . SER A 1 276 ? 7.845 -12.630 -16.860 1.00 97.88 276 SER A O 1
ATOM 2146 N N . ALA A 1 277 ? 5.905 -13.617 -16.301 1.00 98.31 277 ALA A N 1
ATOM 2147 C CA . ALA A 1 277 ? 5.099 -12.925 -17.298 1.00 98.31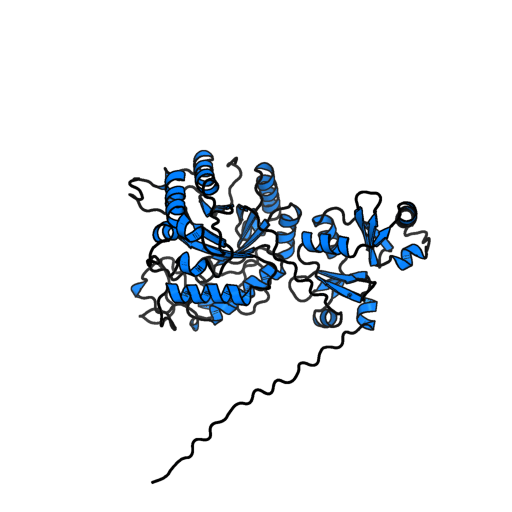 277 ALA A CA 1
ATOM 2148 C C . ALA A 1 277 ? 4.527 -11.614 -16.747 1.00 98.31 277 ALA A C 1
ATOM 2150 O O . ALA A 1 277 ? 4.178 -11.502 -15.569 1.00 98.31 277 ALA A O 1
ATOM 2151 N N . TRP A 1 278 ? 4.395 -10.639 -17.643 1.00 98.62 278 TRP A N 1
ATOM 2152 C CA . TRP A 1 278 ? 3.899 -9.304 -17.340 1.00 98.62 278 TRP A CA 1
ATOM 2153 C C . TRP A 1 278 ? 2.589 -9.033 -18.072 1.00 98.62 278 TRP A C 1
ATOM 2155 O O . TRP A 1 278 ? 2.420 -9.410 -19.232 1.00 98.62 278 TRP A O 1
ATOM 2165 N N . MET A 1 279 ? 1.679 -8.331 -17.410 1.00 98.75 279 MET A N 1
ATOM 2166 C CA . MET A 1 279 ? 0.485 -7.769 -18.025 1.00 98.75 279 MET A CA 1
ATOM 2167 C C . MET A 1 279 ? 0.852 -6.525 -18.822 1.00 98.75 279 MET A C 1
ATOM 2169 O O . MET A 1 279 ? 1.704 -5.743 -18.403 1.00 98.75 279 MET A O 1
ATOM 2173 N N . ASP A 1 280 ? 0.208 -6.331 -19.970 1.00 98.56 280 ASP A N 1
ATOM 2174 C CA . ASP A 1 280 ? 0.432 -5.157 -20.805 1.00 98.56 280 ASP A CA 1
ATOM 2175 C C . ASP A 1 280 ? -0.181 -3.911 -20.137 1.00 98.56 280 ASP A C 1
ATOM 2177 O O . ASP A 1 280 ? -1.405 -3.852 -19.973 1.00 98.56 280 ASP A O 1
ATOM 2181 N N . PRO A 1 281 ? 0.625 -2.886 -19.777 1.00 98.38 281 PRO A N 1
ATOM 2182 C CA . PRO A 1 281 ? 0.119 -1.689 -19.108 1.00 98.38 281 PRO A CA 1
ATOM 2183 C C . PRO A 1 281 ? -0.853 -0.849 -19.942 1.00 98.38 281 PRO A C 1
ATOM 2185 O O . PRO A 1 281 ? -1.412 0.109 -19.419 1.00 98.38 281 PRO A O 1
ATOM 2188 N N . THR A 1 282 ? -1.041 -1.169 -21.225 1.00 98.00 282 THR A N 1
ATOM 2189 C CA . THR A 1 282 ? -1.943 -0.460 -22.145 1.00 98.00 282 THR A CA 1
ATOM 2190 C C . THR A 1 282 ? -3.328 -1.099 -22.277 1.00 98.00 282 THR A C 1
ATOM 2192 O O . THR A 1 282 ? -4.164 -0.591 -23.023 1.00 98.00 282 THR A O 1
ATOM 2195 N N . ILE A 1 283 ? -3.587 -2.201 -21.566 1.00 98.31 283 ILE A N 1
ATOM 2196 C CA . ILE A 1 283 ? -4.866 -2.922 -21.596 1.00 98.31 283 ILE A CA 1
ATOM 2197 C C . ILE A 1 283 ? -5.761 -2.443 -20.447 1.00 98.31 283 ILE A C 1
ATOM 2199 O O . ILE A 1 283 ? -5.444 -2.644 -19.275 1.00 98.31 283 ILE A O 1
ATOM 2203 N N . GLN A 1 284 ? -6.905 -1.848 -20.788 1.00 97.81 284 GLN A N 1
ATOM 2204 C CA . GLN A 1 284 ? -7.868 -1.301 -19.827 1.00 97.81 284 GLN A CA 1
ATOM 2205 C C . GLN A 1 284 ? -8.424 -2.380 -18.886 1.00 97.81 284 GLN A C 1
ATOM 2207 O O . GLN A 1 284 ? -8.559 -2.149 -17.690 1.00 97.81 284 GLN A O 1
ATOM 2212 N N . GLU A 1 285 ? -8.657 -3.593 -19.384 1.00 98.56 285 GLU A N 1
ATOM 2213 C CA . GLU A 1 285 ? -9.163 -4.708 -18.581 1.00 98.56 285 GLU A CA 1
ATOM 2214 C C . GLU A 1 285 ? -8.179 -5.133 -17.475 1.00 98.56 285 GLU A C 1
ATOM 2216 O O . GLU A 1 285 ? -8.593 -5.622 -16.423 1.00 98.56 285 GLU A O 1
ATOM 2221 N N . VAL A 1 286 ? -6.872 -4.906 -17.666 1.00 98.69 286 VAL A N 1
ATOM 2222 C CA . VAL A 1 286 ? -5.862 -5.109 -16.611 1.00 98.69 286 VAL A CA 1
ATOM 2223 C C . VAL A 1 286 ? -6.019 -4.051 -15.518 1.00 98.69 286 VAL A C 1
ATOM 2225 O O . VAL A 1 286 ? -5.830 -4.351 -14.336 1.00 98.69 286 VAL A O 1
ATOM 2228 N N . TRP A 1 287 ? -6.375 -2.819 -15.886 1.00 98.75 287 TRP A N 1
ATOM 2229 C CA . TRP A 1 287 ? -6.640 -1.747 -14.926 1.00 98.75 287 TRP A CA 1
ATOM 2230 C C . TRP A 1 287 ? -7.918 -2.038 -14.138 1.00 98.75 287 TRP A C 1
ATOM 2232 O O . TRP A 1 287 ? -7.890 -1.974 -12.911 1.00 98.75 287 TRP A O 1
ATOM 2242 N N . ASP A 1 288 ? -8.988 -2.452 -14.822 1.00 98.81 288 ASP A N 1
ATOM 2243 C CA . ASP A 1 288 ? -10.274 -2.806 -14.212 1.00 98.81 288 ASP A CA 1
ATOM 2244 C C . ASP A 1 288 ? -10.131 -3.980 -13.225 1.00 98.81 288 ASP A C 1
ATOM 2246 O O . ASP A 1 288 ? -10.662 -3.934 -12.114 1.00 98.81 288 ASP A O 1
ATOM 2250 N N . TYR A 1 289 ? -9.344 -5.005 -13.579 1.00 98.75 289 TYR A N 1
ATOM 2251 C CA . TYR A 1 289 ? -9.020 -6.124 -12.686 1.00 98.75 289 TYR A CA 1
ATOM 2252 C C . TYR A 1 289 ? -8.341 -5.659 -11.391 1.00 98.75 289 TYR A C 1
ATOM 2254 O O . TYR A 1 289 ? -8.744 -6.044 -10.293 1.00 98.75 289 TYR A O 1
ATOM 2262 N N . ASN A 1 290 ? -7.320 -4.805 -11.501 1.00 98.88 290 ASN A N 1
ATOM 2263 C CA . ASN A 1 290 ? -6.594 -4.313 -10.331 1.00 98.88 290 ASN A CA 1
ATOM 2264 C C . ASN A 1 290 ? -7.427 -3.312 -9.511 1.00 98.88 290 ASN A C 1
ATOM 2266 O O . ASN A 1 290 ? -7.286 -3.280 -8.288 1.00 98.88 290 ASN A O 1
ATOM 2270 N N . LEU A 1 291 ? -8.317 -2.543 -10.145 1.00 98.81 291 LEU A N 1
ATOM 2271 C CA . LEU A 1 291 ? -9.296 -1.700 -9.457 1.00 98.81 291 LEU A CA 1
ATOM 2272 C C . LEU A 1 291 ? -10.281 -2.542 -8.635 1.00 98.81 291 LEU A C 1
ATOM 2274 O O . LEU A 1 291 ? -10.603 -2.174 -7.507 1.00 98.81 291 LEU A O 1
ATOM 2278 N N . ALA A 1 292 ? -10.747 -3.674 -9.167 1.00 98.69 292 ALA A N 1
ATOM 2279 C CA . ALA A 1 292 ? -11.656 -4.561 -8.444 1.00 98.69 292 ALA A CA 1
ATOM 2280 C C . ALA A 1 292 ? -11.012 -5.117 -7.160 1.00 98.69 292 ALA A C 1
ATOM 2282 O O . ALA A 1 292 ? -11.647 -5.103 -6.105 1.00 98.69 292 ALA A O 1
ATOM 2283 N N . ILE A 1 293 ? -9.738 -5.529 -7.221 1.00 98.81 293 ILE A N 1
ATOM 2284 C CA . ILE A 1 293 ? -8.981 -5.995 -6.042 1.00 98.81 293 ILE A CA 1
ATOM 2285 C C . ILE A 1 293 ? -8.827 -4.867 -5.016 1.00 98.81 293 ILE A C 1
ATOM 2287 O O . ILE A 1 293 ? -9.044 -5.091 -3.823 1.00 98.81 293 ILE A O 1
ATOM 2291 N N . ALA A 1 294 ? -8.512 -3.651 -5.475 1.00 98.75 294 ALA A N 1
ATOM 2292 C CA . ALA A 1 294 ? -8.421 -2.480 -4.611 1.00 98.75 294 ALA A CA 1
ATOM 2293 C C . ALA A 1 294 ? -9.748 -2.233 -3.879 1.00 98.75 294 ALA A C 1
ATOM 2295 O O . ALA A 1 294 ? -9.757 -2.077 -2.661 1.00 98.75 294 ALA A O 1
ATOM 2296 N N . LYS A 1 295 ? -10.883 -2.287 -4.587 1.00 96.38 295 LYS A N 1
ATOM 2297 C CA . LYS A 1 295 ? -12.218 -2.109 -3.995 1.00 96.38 295 LYS A CA 1
ATOM 2298 C C . LYS A 1 295 ? -12.576 -3.192 -2.976 1.00 96.38 295 LYS A C 1
ATOM 2300 O O . LYS A 1 295 ? -13.163 -2.867 -1.947 1.00 96.38 295 LYS A O 1
ATOM 2305 N N . GLU A 1 296 ? -12.197 -4.454 -3.195 1.00 95.50 296 GLU A N 1
ATOM 2306 C CA . GLU A 1 296 ? -12.364 -5.507 -2.178 1.00 95.50 296 GLU A CA 1
ATOM 2307 C C . GLU A 1 296 ? -11.554 -5.213 -0.902 1.00 95.50 296 GLU A C 1
ATOM 2309 O O . GLU A 1 296 ? -12.066 -5.388 0.205 1.00 95.50 296 GLU A O 1
ATOM 2314 N N . ALA A 1 297 ? -10.324 -4.710 -1.032 1.00 96.94 297 ALA A N 1
ATOM 2315 C CA . ALA A 1 297 ? -9.482 -4.358 0.112 1.00 96.94 297 ALA A CA 1
ATOM 2316 C C . ALA A 1 297 ? -9.961 -3.098 0.857 1.00 96.94 297 ALA A C 1
ATOM 2318 O O . ALA A 1 297 ? -9.961 -3.072 2.088 1.00 96.94 297 ALA A O 1
ATOM 2319 N N . ILE A 1 298 ? -10.430 -2.080 0.130 1.00 94.44 298 ILE A N 1
ATOM 2320 C CA . ILE A 1 298 ? -11.071 -0.880 0.696 1.00 94.44 298 ILE A CA 1
ATOM 2321 C C . ILE A 1 298 ? -12.315 -1.282 1.482 1.00 94.44 298 ILE A C 1
ATOM 2323 O O . ILE A 1 298 ? -12.495 -0.884 2.631 1.00 94.44 298 ILE A O 1
ATOM 2327 N N . LYS A 1 299 ? -13.143 -2.148 0.893 1.00 85.31 299 LYS A N 1
ATOM 2328 C CA . LYS A 1 299 ? -14.330 -2.700 1.540 1.00 85.31 299 LYS A CA 1
ATOM 2329 C C . LYS A 1 299 ? -13.986 -3.493 2.803 1.00 85.31 299 LYS A C 1
ATOM 2331 O O . LYS A 1 299 ? -14.709 -3.385 3.789 1.00 85.31 299 LYS A O 1
ATOM 2336 N N . ALA A 1 300 ? -12.871 -4.227 2.802 1.00 86.06 300 ALA A N 1
ATOM 2337 C CA . ALA A 1 300 ? -12.337 -4.901 3.987 1.00 86.06 300 ALA A CA 1
ATOM 2338 C C . ALA A 1 300 ? -11.767 -3.934 5.046 1.00 86.06 300 ALA A C 1
ATOM 2340 O O . ALA A 1 300 ? -11.454 -4.362 6.154 1.00 86.06 300 ALA A O 1
ATOM 2341 N N . GLY A 1 301 ? -11.663 -2.639 4.737 1.00 88.00 301 GLY A N 1
ATOM 2342 C CA . GLY A 1 301 ? -11.309 -1.585 5.681 1.00 88.00 301 GLY A CA 1
ATOM 2343 C C . GLY A 1 301 ? -9.886 -1.053 5.552 1.00 88.00 301 GLY A C 1
ATOM 2344 O O . GLY A 1 301 ? -9.410 -0.466 6.516 1.00 88.00 301 GLY A O 1
ATOM 2345 N N . ALA A 1 302 ? -9.194 -1.245 4.424 1.00 95.69 302 ALA A N 1
ATOM 2346 C CA . ALA A 1 302 ? -7.874 -0.645 4.215 1.00 95.69 302 ALA A CA 1
ATOM 2347 C C . ALA A 1 302 ? -7.918 0.887 4.376 1.00 95.69 302 ALA A C 1
ATOM 2349 O O . ALA A 1 302 ? -8.817 1.544 3.853 1.00 95.69 302 ALA A O 1
ATOM 2350 N N . ASP A 1 303 ? -6.929 1.461 5.066 1.00 95.88 303 ASP A N 1
ATOM 2351 C CA . ASP A 1 303 ? -6.791 2.919 5.167 1.00 95.88 303 ASP A CA 1
ATOM 2352 C C . ASP A 1 303 ? -6.198 3.520 3.886 1.00 95.88 303 ASP A C 1
ATOM 2354 O O . ASP A 1 303 ? -6.450 4.678 3.542 1.00 95.88 303 ASP A O 1
ATOM 2358 N N . GLU A 1 304 ? -5.426 2.707 3.166 1.00 98.50 304 GLU A N 1
ATOM 2359 C CA . GLU A 1 304 ? -4.763 3.055 1.920 1.00 98.50 304 GLU A CA 1
ATOM 2360 C C . GLU A 1 304 ? -4.561 1.832 1.035 1.00 98.50 304 GLU A C 1
ATOM 2362 O O . GLU A 1 304 ? -4.217 0.754 1.524 1.00 98.50 304 GLU A O 1
ATOM 2367 N N . ILE A 1 305 ? -4.715 2.024 -0.275 1.00 98.81 305 ILE A N 1
ATOM 2368 C CA . ILE A 1 305 ? -4.312 1.049 -1.284 1.00 98.81 305 ILE A CA 1
ATOM 2369 C C . ILE A 1 305 ? -3.014 1.512 -1.931 1.00 98.81 305 ILE A C 1
ATOM 2371 O O . ILE A 1 305 ? -2.950 2.585 -2.534 1.00 98.81 305 ILE A O 1
ATOM 2375 N N . ASN A 1 306 ? -1.996 0.664 -1.830 1.00 98.88 306 ASN A N 1
ATOM 2376 C CA . ASN A 1 306 ? -0.702 0.862 -2.456 1.00 98.88 306 ASN A CA 1
ATOM 2377 C C . ASN A 1 306 ? -0.567 -0.046 -3.686 1.00 98.88 306 ASN A C 1
ATOM 2379 O O . ASN A 1 306 ? -0.727 -1.266 -3.605 1.00 98.88 306 ASN A O 1
ATOM 2383 N N . PHE A 1 307 ? -0.287 0.555 -4.838 1.00 98.94 307 PHE A N 1
ATOM 2384 C CA . PHE A 1 307 ? -0.104 -0.144 -6.104 1.00 98.94 307 PHE A CA 1
ATOM 2385 C C . PHE A 1 307 ? 1.390 -0.247 -6.429 1.00 98.94 307 PHE A C 1
ATOM 2387 O O . PHE A 1 307 ? 2.026 0.754 -6.769 1.00 98.94 307 PHE A O 1
ATOM 2394 N N . ASP A 1 308 ? 1.937 -1.460 -6.382 1.00 98.69 308 ASP A N 1
ATOM 2395 C CA . ASP A 1 308 ? 3.326 -1.733 -6.758 1.00 98.69 308 ASP A CA 1
ATOM 2396 C C . ASP A 1 308 ? 3.434 -2.306 -8.175 1.00 98.69 308 ASP A C 1
ATOM 2398 O O . ASP A 1 308 ? 2.459 -2.755 -8.778 1.00 98.69 308 ASP A O 1
ATOM 2402 N N . TYR A 1 309 ? 4.635 -2.272 -8.744 1.00 98.06 309 TYR A N 1
ATOM 2403 C CA . TYR A 1 309 ? 4.955 -2.686 -10.099 1.00 98.06 309 TYR A CA 1
ATOM 2404 C C . TYR A 1 309 ? 4.101 -1.941 -11.126 1.00 98.06 309 TYR A C 1
ATOM 2406 O O . TYR A 1 309 ? 3.765 -2.471 -12.184 1.00 98.06 309 TYR A O 1
ATOM 2414 N N . VAL A 1 310 ? 3.782 -0.676 -10.837 1.00 98.38 310 VAL A N 1
ATOM 2415 C CA . VAL A 1 310 ? 3.110 0.251 -11.754 1.00 98.38 310 VAL A CA 1
ATOM 2416 C C . VAL A 1 310 ? 4.114 0.818 -12.753 1.00 98.38 310 VAL A C 1
ATOM 2418 O O . VAL A 1 310 ? 4.457 2.000 -12.749 1.00 98.38 310 VAL A O 1
ATOM 2421 N N . ARG A 1 311 ? 4.666 -0.077 -13.571 1.00 98.25 311 ARG A N 1
ATOM 2422 C CA . ARG A 1 311 ? 5.714 0.208 -14.546 1.00 98.25 311 ARG A CA 1
ATOM 2423 C C . ARG A 1 311 ? 5.672 -0.753 -15.727 1.00 98.25 311 ARG A C 1
ATOM 2425 O O . ARG A 1 311 ? 5.096 -1.833 -15.647 1.00 98.25 311 ARG A O 1
ATOM 2432 N N . PHE A 1 312 ? 6.354 -0.374 -16.800 1.00 98.44 312 PHE A N 1
ATOM 2433 C CA . PHE A 1 312 ? 6.705 -1.300 -17.872 1.00 98.44 312 PHE A CA 1
ATOM 2434 C C . PHE A 1 312 ? 7.841 -2.248 -17.425 1.00 98.44 312 PHE A C 1
ATOM 2436 O O . PHE A 1 312 ? 8.627 -1.883 -16.538 1.00 98.44 312 PHE A O 1
ATOM 2443 N N . PRO A 1 313 ? 7.959 -3.443 -18.038 1.00 96.88 313 PRO A N 1
ATOM 2444 C CA . PRO A 1 313 ? 9.061 -4.363 -17.780 1.00 96.88 313 PRO A CA 1
ATOM 2445 C C . PRO A 1 313 ? 10.437 -3.704 -17.955 1.00 96.88 313 PRO A C 1
ATOM 2447 O O . PRO A 1 313 ? 10.655 -2.922 -18.885 1.00 96.88 313 PRO A O 1
ATOM 2450 N N . SER A 1 314 ? 11.360 -4.051 -17.059 1.00 93.12 314 SER A N 1
ATOM 2451 C CA . SER A 1 314 ? 12.768 -3.605 -17.052 1.00 93.12 314 SER A CA 1
ATOM 2452 C C . SER A 1 314 ? 13.761 -4.762 -17.072 1.00 93.12 314 SER A C 1
ATOM 2454 O O . SER A 1 314 ? 14.929 -4.566 -17.391 1.00 93.12 314 SER A O 1
ATOM 2456 N N . ASP A 1 315 ? 13.289 -5.963 -16.747 1.00 90.69 315 ASP A N 1
ATOM 2457 C CA . ASP A 1 315 ? 14.123 -7.102 -16.406 1.00 90.69 315 ASP A CA 1
ATOM 2458 C C . ASP A 1 315 ? 14.063 -8.097 -17.574 1.00 90.69 315 ASP A C 1
ATOM 2460 O O . ASP A 1 315 ? 13.009 -8.627 -17.884 1.00 90.69 315 ASP A O 1
ATOM 2464 N N . GLY A 1 316 ? 15.161 -8.329 -18.293 1.00 93.25 316 GLY A N 1
ATOM 2465 C CA . GLY A 1 316 ? 15.189 -9.227 -19.461 1.00 93.25 316 GLY A CA 1
ATOM 2466 C C . GLY A 1 316 ? 15.275 -8.515 -20.813 1.00 93.25 316 GLY A C 1
ATOM 2467 O O . GLY A 1 316 ? 15.689 -7.360 -20.908 1.00 93.25 316 GLY A O 1
ATOM 2468 N N . ALA A 1 317 ? 14.941 -9.225 -21.895 1.00 95.00 317 ALA A N 1
ATOM 2469 C CA . ALA A 1 317 ? 15.120 -8.741 -23.265 1.00 95.00 317 ALA A CA 1
ATOM 2470 C C . ALA A 1 317 ? 14.037 -7.718 -23.656 1.00 95.00 317 ALA A C 1
ATOM 2472 O O . ALA A 1 317 ? 13.150 -8.006 -24.451 1.00 95.00 317 ALA A O 1
ATOM 2473 N N . ILE A 1 318 ? 14.095 -6.502 -23.104 1.00 95.81 318 ILE A N 1
ATOM 2474 C CA . ILE A 1 318 ? 13.047 -5.478 -23.281 1.00 95.81 318 ILE A CA 1
ATOM 2475 C C . ILE A 1 318 ? 12.798 -5.119 -24.753 1.00 95.81 318 ILE A C 1
ATOM 2477 O O . ILE A 1 318 ? 11.673 -4.795 -25.121 1.00 95.81 318 ILE A O 1
ATOM 2481 N N . GLY A 1 319 ? 13.813 -5.230 -25.617 1.00 95.50 319 GLY A N 1
ATOM 2482 C CA . GLY A 1 319 ? 13.664 -5.006 -27.059 1.00 95.50 319 GLY A CA 1
ATOM 2483 C C . GLY A 1 319 ? 12.759 -6.018 -27.775 1.00 95.50 319 GLY A C 1
ATOM 2484 O O . GLY A 1 319 ? 12.301 -5.729 -28.876 1.00 95.50 319 GLY A O 1
ATOM 2485 N N . SER A 1 320 ? 12.479 -7.180 -27.171 1.00 97.31 320 SER A N 1
ATOM 2486 C CA . SER A 1 320 ? 11.538 -8.172 -27.706 1.00 97.31 320 SER A CA 1
ATOM 2487 C C . SER A 1 320 ? 10.119 -8.034 -27.146 1.00 97.31 320 SER A C 1
ATOM 2489 O O . SER A 1 320 ? 9.237 -8.768 -27.589 1.00 97.31 320 SER A O 1
ATOM 2491 N N . ALA A 1 321 ? 9.880 -7.116 -26.203 1.00 97.88 321 ALA A N 1
ATOM 2492 C CA . ALA A 1 321 ? 8.564 -6.881 -25.619 1.00 97.88 321 ALA A CA 1
ATOM 2493 C C . ALA A 1 321 ? 7.690 -6.011 -26.538 1.00 97.88 321 ALA A C 1
ATOM 2495 O O . ALA A 1 321 ? 8.083 -4.919 -26.952 1.00 97.88 321 ALA A O 1
ATOM 2496 N N . VAL A 1 322 ? 6.475 -6.478 -26.813 1.00 97.62 322 VAL A N 1
ATOM 2497 C CA . VAL A 1 322 ? 5.477 -5.839 -27.674 1.00 97.62 322 VAL A CA 1
ATOM 2498 C C . VAL A 1 322 ? 4.231 -5.526 -26.852 1.00 97.62 322 VAL A C 1
ATOM 2500 O O . VAL A 1 322 ? 3.670 -6.402 -26.191 1.00 97.62 322 VAL A O 1
ATOM 2503 N N . TYR A 1 323 ? 3.789 -4.273 -26.939 1.00 97.81 323 TYR A N 1
ATOM 2504 C CA . TYR A 1 323 ? 2.613 -3.746 -26.246 1.00 97.81 323 TYR A CA 1
ATOM 2505 C C . TYR A 1 323 ? 1.530 -3.429 -27.271 1.00 97.81 323 TYR A C 1
ATOM 2507 O O . TYR A 1 323 ? 1.800 -2.787 -28.288 1.00 97.81 323 TYR A O 1
ATOM 2515 N N . ARG A 1 324 ? 0.304 -3.881 -27.024 1.00 94.19 324 ARG A N 1
ATOM 2516 C CA . ARG A 1 324 ? -0.768 -3.890 -28.018 1.00 94.19 324 ARG A CA 1
ATOM 2517 C C . ARG A 1 324 ? -1.281 -2.498 -28.356 1.00 94.19 324 ARG A C 1
ATOM 2519 O O . ARG A 1 324 ? -1.528 -2.216 -29.526 1.00 94.19 324 ARG A O 1
ATOM 2526 N N . HIS A 1 325 ? -1.476 -1.652 -27.350 1.00 93.81 325 HIS A N 1
ATOM 2527 C CA . HIS A 1 325 ? -2.100 -0.338 -27.519 1.00 93.81 325 HIS A CA 1
ATOM 2528 C C . HIS A 1 325 ? -1.150 0.811 -27.175 1.00 93.81 325 HIS A C 1
ATOM 2530 O O . HIS A 1 325 ? -1.592 1.922 -26.884 1.00 93.81 325 HIS A O 1
ATOM 2536 N N . LEU A 1 326 ? 0.166 0.578 -27.242 1.00 95.00 326 LEU A N 1
ATOM 2537 C CA . LEU A 1 326 ? 1.159 1.624 -27.008 1.00 95.00 326 LEU A CA 1
ATOM 2538 C C . LEU A 1 326 ? 1.299 2.530 -28.242 1.00 95.00 326 LEU A 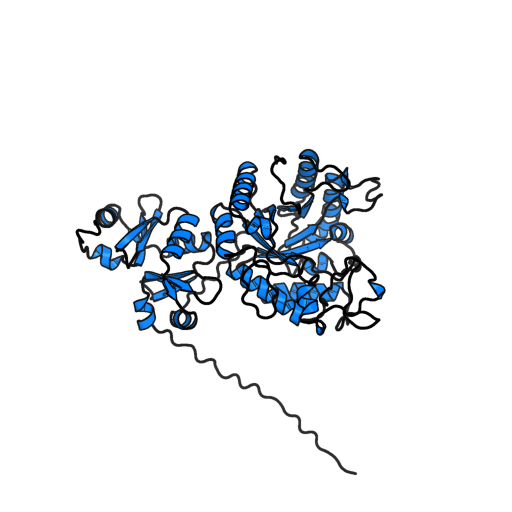C 1
ATOM 2540 O O . LEU A 1 326 ? 2.230 2.411 -29.030 1.00 95.00 326 LEU A O 1
ATOM 2544 N N . ASN A 1 327 ? 0.351 3.452 -28.397 1.00 92.56 327 ASN A N 1
ATOM 2545 C CA . ASN A 1 327 ? 0.353 4.514 -29.412 1.00 92.56 327 ASN A CA 1
ATOM 2546 C C . ASN A 1 327 ? 0.967 5.836 -28.904 1.00 92.56 327 ASN A C 1
ATOM 2548 O O . ASN A 1 327 ? 0.914 6.861 -29.582 1.00 92.56 327 ASN A O 1
ATOM 2552 N N . THR A 1 328 ? 1.521 5.815 -27.693 1.00 93.19 328 THR A N 1
ATOM 2553 C CA . THR A 1 328 ? 2.078 6.960 -26.973 1.00 93.19 328 THR A CA 1
ATOM 2554 C C . THR A 1 328 ? 3.354 6.543 -26.235 1.00 93.19 328 THR A C 1
ATOM 2556 O O . THR A 1 328 ? 3.807 5.406 -26.356 1.00 93.19 328 THR A O 1
ATOM 2559 N N . THR A 1 329 ? 3.970 7.444 -25.469 1.00 96.81 329 THR A N 1
ATOM 2560 C CA . THR A 1 329 ? 5.131 7.089 -24.641 1.00 96.81 329 THR A CA 1
ATOM 2561 C C . THR A 1 329 ? 4.713 6.235 -23.442 1.00 96.81 329 THR A C 1
ATOM 2563 O O . THR A 1 329 ? 3.605 6.372 -22.921 1.00 96.81 329 THR A O 1
ATOM 2566 N N . LYS A 1 330 ? 5.625 5.393 -22.937 1.00 97.69 330 LYS A N 1
ATOM 2567 C CA . LYS A 1 330 ? 5.407 4.610 -21.705 1.00 97.69 330 LYS A CA 1
ATOM 2568 C C . LYS A 1 330 ? 4.973 5.497 -20.532 1.00 97.69 330 LYS A C 1
ATOM 2570 O O . LYS A 1 330 ? 4.045 5.151 -19.804 1.00 97.69 330 LYS A O 1
ATOM 2575 N N . ALA A 1 331 ? 5.586 6.675 -20.405 1.00 97.56 331 ALA A N 1
ATOM 2576 C CA . ALA A 1 331 ? 5.209 7.660 -19.398 1.00 97.56 331 ALA A CA 1
ATOM 2577 C C . ALA A 1 331 ? 3.761 8.155 -19.528 1.00 97.56 331 ALA A C 1
ATOM 2579 O O . ALA A 1 331 ? 3.046 8.235 -18.530 1.00 97.56 331 ALA A O 1
ATOM 2580 N N . LEU A 1 332 ? 3.288 8.444 -20.744 1.00 97.31 332 LEU A N 1
ATOM 2581 C CA . LEU A 1 332 ? 1.902 8.873 -20.961 1.00 97.31 332 LEU A CA 1
ATOM 2582 C C . LEU A 1 332 ? 0.892 7.732 -20.769 1.00 97.31 332 LEU A C 1
ATOM 2584 O O . LEU A 1 332 ? -0.217 7.982 -20.291 1.00 97.31 332 LEU A O 1
ATOM 2588 N N . ALA A 1 333 ? 1.274 6.489 -21.071 1.00 98.06 333 ALA A N 1
ATOM 2589 C CA . ALA A 1 333 ? 0.457 5.320 -20.754 1.00 98.06 333 ALA A CA 1
ATOM 2590 C C . ALA A 1 333 ? 0.267 5.167 -19.232 1.00 98.06 333 ALA A C 1
ATOM 2592 O O . ALA A 1 333 ? -0.869 5.103 -18.765 1.00 98.06 333 ALA A O 1
ATOM 2593 N N . LEU A 1 334 ? 1.343 5.230 -18.435 1.00 98.31 334 LEU A N 1
ATOM 2594 C CA . LEU A 1 334 ? 1.224 5.168 -16.969 1.00 98.31 334 LEU A CA 1
ATOM 2595 C C . LEU A 1 334 ? 0.526 6.386 -16.369 1.00 98.31 334 LEU A C 1
ATOM 2597 O O . LEU A 1 334 ? -0.253 6.242 -15.433 1.00 98.31 334 LEU A O 1
ATOM 2601 N N . LYS A 1 335 ? 0.726 7.584 -16.927 1.00 98.06 335 LYS A N 1
ATOM 2602 C CA . LYS A 1 335 ? -0.057 8.763 -16.537 1.00 98.06 335 LYS A CA 1
ATOM 2603 C C . LYS A 1 335 ? -1.557 8.519 -16.685 1.00 98.06 335 LYS A C 1
ATOM 2605 O O . LYS A 1 335 ? -2.331 8.931 -15.823 1.00 98.06 335 LYS A O 1
ATOM 2610 N N . SER A 1 336 ? -1.957 7.867 -17.775 1.00 98.31 336 SER A N 1
ATOM 2611 C CA . SER A 1 336 ? -3.357 7.521 -18.032 1.00 98.31 336 SER A CA 1
ATOM 2612 C C . SER A 1 336 ? -3.869 6.510 -17.009 1.00 98.31 336 SER A C 1
ATOM 2614 O O . SER A 1 336 ? -4.962 6.701 -16.485 1.00 98.31 336 SER A O 1
ATOM 2616 N N . PHE A 1 337 ? -3.049 5.524 -16.635 1.00 98.62 337 PHE A N 1
ATOM 2617 C CA . PHE A 1 337 ? -3.359 4.601 -15.543 1.00 98.62 337 PHE A CA 1
ATOM 2618 C C . PHE A 1 337 ? -3.521 5.318 -14.189 1.00 98.62 337 PHE A C 1
ATOM 2620 O O . PHE A 1 337 ? -4.511 5.098 -13.498 1.00 98.62 337 PHE A O 1
ATOM 2627 N N . PHE A 1 338 ? -2.622 6.237 -13.817 1.00 98.56 338 PHE A N 1
ATOM 2628 C CA . PHE A 1 338 ? -2.761 6.992 -12.562 1.00 98.56 338 PHE A CA 1
ATOM 2629 C C . PHE A 1 338 ? -4.020 7.859 -12.551 1.00 98.56 338 PHE A C 1
ATOM 2631 O O . PHE A 1 338 ? -4.733 7.895 -11.555 1.00 98.56 338 PHE A O 1
ATOM 2638 N N . LYS A 1 339 ? -4.327 8.526 -13.670 1.00 98.56 339 LYS A N 1
ATOM 2639 C CA . LYS A 1 339 ? -5.576 9.280 -13.823 1.00 98.56 339 LYS A CA 1
ATOM 2640 C C . LYS A 1 339 ? -6.802 8.369 -13.709 1.00 98.56 339 LYS A C 1
ATOM 2642 O O . LYS A 1 339 ? -7.794 8.761 -13.106 1.00 98.56 339 LYS A O 1
ATOM 2647 N N . TYR A 1 340 ? -6.736 7.166 -14.273 1.00 98.75 340 TYR A N 1
ATOM 2648 C CA . TYR A 1 340 ? -7.796 6.175 -14.145 1.00 98.75 340 TYR A CA 1
ATOM 2649 C C . TYR A 1 340 ? -8.015 5.771 -12.678 1.00 98.75 340 TYR A C 1
ATOM 2651 O O . TYR A 1 340 ? -9.162 5.747 -12.234 1.00 98.75 340 TYR A O 1
ATOM 2659 N N . LEU A 1 341 ? -6.947 5.524 -11.908 1.00 98.44 341 LEU A N 1
ATOM 2660 C CA . LEU A 1 341 ? -7.059 5.247 -10.470 1.00 98.44 341 LEU A CA 1
ATOM 2661 C C . LEU A 1 341 ? -7.701 6.419 -9.721 1.00 98.44 341 LEU A C 1
ATOM 2663 O O . LEU A 1 341 ? -8.647 6.200 -8.972 1.00 98.44 341 LEU A O 1
ATOM 2667 N N . ASP A 1 342 ? -7.239 7.648 -9.970 1.00 96.94 342 ASP A N 1
ATOM 2668 C CA . ASP A 1 342 ? -7.789 8.860 -9.351 1.00 96.94 342 ASP A CA 1
ATOM 2669 C C . ASP A 1 342 ? -9.302 8.963 -9.555 1.00 96.94 342 ASP A C 1
ATOM 2671 O O . ASP A 1 342 ? -10.059 9.112 -8.603 1.00 96.94 342 ASP A O 1
ATOM 2675 N N . GLN A 1 343 ? -9.754 8.813 -10.801 1.00 97.12 343 GLN A N 1
ATOM 2676 C CA . GLN A 1 343 ? -11.164 8.944 -11.163 1.00 97.12 343 GLN A CA 1
ATOM 2677 C C . GLN A 1 343 ? -12.039 7.848 -10.553 1.00 97.12 343 GLN A C 1
ATOM 2679 O O . GLN A 1 343 ? -13.180 8.114 -10.187 1.00 97.12 343 GLN A O 1
ATOM 2684 N N . ASN A 1 344 ? -11.526 6.621 -10.451 1.00 97.81 344 ASN A N 1
ATOM 2685 C CA . ASN A 1 344 ? -12.313 5.468 -10.015 1.00 97.81 344 ASN A CA 1
ATOM 2686 C C . ASN A 1 344 ? -12.237 5.184 -8.508 1.00 97.81 344 ASN A C 1
ATOM 2688 O O . ASN A 1 344 ? -12.995 4.341 -8.022 1.00 97.81 344 ASN A O 1
ATOM 2692 N N . LEU A 1 345 ? -11.333 5.861 -7.792 1.00 96.25 345 LEU A N 1
ATOM 2693 C CA . LEU A 1 345 ? -11.143 5.764 -6.341 1.00 96.25 345 LEU A CA 1
ATOM 2694 C C . LEU A 1 345 ? -11.344 7.115 -5.628 1.00 96.25 345 LEU A C 1
ATOM 2696 O O . LEU A 1 345 ? -11.073 7.226 -4.434 1.00 96.25 345 LEU A O 1
ATOM 2700 N N . ALA A 1 346 ? -11.811 8.152 -6.336 1.00 90.12 346 ALA A N 1
ATOM 2701 C CA . ALA A 1 346 ? -11.989 9.497 -5.786 1.00 90.12 346 ALA A CA 1
ATOM 2702 C C . ALA A 1 346 ? -12.868 9.502 -4.525 1.00 90.12 346 ALA A C 1
ATOM 2704 O O . ALA A 1 346 ? -12.458 10.052 -3.501 1.00 90.12 346 ALA A O 1
ATOM 2705 N N . ASP A 1 347 ? -14.021 8.833 -4.599 1.00 87.38 347 ASP A N 1
ATOM 2706 C CA . ASP A 1 347 ? -15.044 8.797 -3.546 1.00 87.38 347 ASP A CA 1
ATOM 2707 C C . ASP A 1 347 ? -14.868 7.628 -2.561 1.00 87.38 347 ASP A C 1
ATOM 2709 O O . ASP A 1 347 ? -15.677 7.446 -1.650 1.00 87.38 347 ASP A O 1
ATOM 2713 N N . GLU A 1 348 ? -13.820 6.821 -2.736 1.00 90.31 348 GLU A N 1
ATOM 2714 C CA . GLU A 1 348 ? -13.563 5.676 -1.871 1.00 90.31 348 GLU A CA 1
ATOM 2715 C C . GLU A 1 348 ? -12.921 6.113 -0.536 1.00 90.31 348 GLU A C 1
ATOM 2717 O O . GLU A 1 348 ? -12.117 7.056 -0.493 1.00 90.31 348 GLU A O 1
ATOM 2722 N N . PRO A 1 349 ? -13.217 5.411 0.576 1.00 90.19 349 PRO A N 1
ATOM 2723 C CA . PRO A 1 349 ? -12.784 5.763 1.931 1.00 90.19 349 PRO A CA 1
ATOM 2724 C C . PRO A 1 349 ? -11.303 5.451 2.227 1.00 90.19 349 PRO A C 1
ATOM 2726 O O . PRO A 1 349 ? -10.939 5.247 3.386 1.00 90.19 349 PRO A O 1
ATOM 2729 N N . ALA A 1 350 ? -10.439 5.417 1.211 1.00 94.88 350 ALA A N 1
ATOM 2730 C CA . ALA A 1 350 ? -9.026 5.068 1.331 1.00 94.88 350 ALA A CA 1
ATOM 2731 C C . ALA A 1 350 ? -8.131 6.022 0.533 1.00 94.88 350 ALA A C 1
ATOM 2733 O O . ALA A 1 350 ? -8.537 6.590 -0.482 1.00 94.88 350 ALA A O 1
ATOM 2734 N N . TRP A 1 351 ? -6.892 6.187 0.990 1.00 97.62 351 TRP A N 1
ATOM 2735 C CA . TRP A 1 351 ? -5.860 6.890 0.229 1.00 97.62 351 TRP A CA 1
ATOM 2736 C C . TRP A 1 351 ? -5.297 6.008 -0.890 1.00 97.62 351 TRP A C 1
ATOM 2738 O O . TRP A 1 351 ? -5.311 4.780 -0.789 1.00 97.62 351 TRP A O 1
ATOM 2748 N N . VAL A 1 352 ? -4.775 6.626 -1.951 1.00 98.44 352 VAL A N 1
ATOM 2749 C CA . VAL A 1 352 ? -4.154 5.916 -3.077 1.00 98.44 352 VAL A CA 1
ATOM 2750 C C . VAL A 1 352 ? -2.668 6.231 -3.151 1.00 98.44 352 VAL A C 1
ATOM 2752 O O . VAL A 1 352 ? -2.269 7.397 -3.263 1.00 98.44 352 VAL A O 1
ATOM 2755 N N . SER A 1 353 ? -1.842 5.187 -3.156 1.00 98.81 353 SER A N 1
ATOM 2756 C CA . SER A 1 353 ? -0.399 5.315 -3.321 1.00 98.81 353 SER A CA 1
ATOM 2757 C C . SER A 1 353 ? 0.187 4.382 -4.370 1.00 98.81 353 SER A C 1
ATOM 2759 O O . SER A 1 353 ? -0.425 3.394 -4.769 1.00 98.81 353 SER A O 1
ATOM 2761 N N . VAL A 1 354 ? 1.367 4.741 -4.871 1.00 98.88 354 VAL A N 1
ATOM 2762 C CA . VAL A 1 354 ? 2.063 4.013 -5.939 1.00 98.88 354 VAL A CA 1
ATOM 2763 C C . VAL A 1 354 ? 3.542 3.860 -5.623 1.00 98.88 354 VAL A C 1
ATOM 2765 O O . VAL A 1 354 ? 4.196 4.839 -5.261 1.00 98.88 354 VAL A O 1
ATOM 2768 N N . ASP A 1 355 ? 4.083 2.663 -5.826 1.00 98.75 355 ASP A N 1
ATOM 2769 C CA . ASP A 1 355 ? 5.506 2.387 -5.624 1.00 98.75 355 ASP A CA 1
ATOM 2770 C C . ASP A 1 355 ? 6.324 2.705 -6.881 1.00 98.75 355 ASP A C 1
ATOM 2772 O O . ASP A 1 355 ? 5.975 2.365 -8.020 1.00 98.75 355 ASP A O 1
ATOM 2776 N N . PHE A 1 356 ? 7.432 3.411 -6.674 1.00 98.56 356 PHE A N 1
ATOM 2777 C CA . PHE A 1 356 ? 8.296 3.946 -7.720 1.00 98.56 356 PHE A CA 1
ATOM 2778 C C . PHE A 1 356 ? 9.735 3.480 -7.516 1.00 98.56 356 PHE A C 1
ATOM 2780 O O . PHE A 1 356 ? 10.214 3.363 -6.391 1.00 98.56 356 PHE A O 1
ATOM 2787 N N . PHE A 1 357 ? 10.473 3.267 -8.605 1.00 97.50 357 PHE A N 1
ATOM 2788 C CA . PHE A 1 357 ? 11.917 3.037 -8.524 1.00 97.50 357 PHE A CA 1
ATOM 2789 C C . PHE A 1 357 ? 12.604 4.216 -7.825 1.00 97.50 357 PHE A C 1
ATOM 2791 O O . PHE A 1 357 ? 12.320 5.373 -8.143 1.00 97.50 357 PHE A O 1
ATOM 2798 N N . GLY A 1 358 ? 13.551 3.946 -6.919 1.00 96.56 358 GLY A N 1
ATOM 2799 C CA . GLY A 1 358 ? 14.279 4.996 -6.192 1.00 96.56 358 GLY A CA 1
ATOM 2800 C C . GLY A 1 358 ? 14.969 6.010 -7.112 1.00 96.56 358 GLY A C 1
ATOM 2801 O O . GLY A 1 358 ? 14.927 7.212 -6.857 1.00 96.56 358 GLY A O 1
ATOM 2802 N N . LEU A 1 359 ? 15.504 5.553 -8.251 1.00 96.06 359 LEU A N 1
ATOM 2803 C CA . LEU A 1 359 ? 16.147 6.399 -9.270 1.00 96.06 359 LEU A CA 1
ATOM 2804 C C . LEU A 1 359 ? 15.208 7.438 -9.906 1.00 96.06 359 LEU A C 1
ATOM 2806 O O . LEU A 1 359 ? 15.680 8.403 -10.502 1.00 96.06 359 LEU A O 1
ATOM 2810 N N . THR A 1 360 ? 13.887 7.298 -9.757 1.00 97.50 360 THR A N 1
ATOM 2811 C CA . THR A 1 360 ? 12.937 8.327 -10.220 1.00 97.50 360 THR A CA 1
ATOM 2812 C C . THR A 1 360 ? 13.077 9.644 -9.447 1.00 97.50 360 THR A C 1
ATOM 2814 O O . THR A 1 360 ? 12.714 10.698 -9.970 1.00 97.50 360 THR A O 1
ATOM 2817 N N . LEU A 1 361 ? 13.655 9.616 -8.237 1.00 97.94 361 LEU A N 1
ATOM 2818 C CA . LEU A 1 361 ? 14.030 10.814 -7.483 1.00 97.94 361 LEU A CA 1
ATOM 2819 C C . LEU A 1 361 ? 15.114 11.630 -8.203 1.00 97.94 361 LEU A C 1
ATOM 2821 O O . LEU A 1 361 ? 15.046 12.858 -8.247 1.00 97.94 361 LEU A O 1
ATOM 2825 N N . ASP A 1 362 ? 16.085 10.959 -8.826 1.00 96.00 362 ASP A N 1
ATOM 2826 C CA . ASP A 1 362 ? 17.162 11.621 -9.565 1.00 96.00 362 ASP A CA 1
ATOM 2827 C C . ASP A 1 362 ? 16.671 12.247 -10.865 1.00 96.00 362 ASP A C 1
ATOM 2829 O O . ASP A 1 362 ? 17.131 13.323 -11.253 1.00 96.00 362 ASP A O 1
ATOM 2833 N N . SER A 1 363 ? 15.725 11.585 -11.532 1.00 95.31 363 SER A N 1
ATOM 2834 C CA . SER A 1 363 ? 15.154 12.052 -12.793 1.00 95.31 363 SER A CA 1
ATOM 2835 C C . SER A 1 363 ? 13.944 12.974 -12.616 1.00 95.31 363 SER A C 1
ATOM 2837 O O . SER A 1 363 ? 13.358 13.384 -13.621 1.00 95.31 363 SER A O 1
ATOM 2839 N N . ALA A 1 364 ? 13.598 13.358 -11.378 1.00 94.44 364 ALA A N 1
ATOM 2840 C CA . ALA A 1 364 ? 12.383 14.102 -11.037 1.00 94.44 364 ALA A CA 1
ATOM 2841 C C . ALA A 1 364 ? 12.163 15.351 -11.907 1.00 94.44 364 ALA A C 1
ATOM 2843 O O . ALA A 1 364 ? 11.060 15.587 -12.395 1.00 94.44 364 ALA A O 1
ATOM 2844 N N . ASN A 1 365 ? 13.224 16.121 -12.161 1.00 91.44 365 ASN A N 1
ATOM 2845 C CA . ASN A 1 365 ? 13.160 17.360 -12.942 1.00 91.44 365 ASN A CA 1
ATOM 2846 C C . ASN A 1 365 ? 13.467 17.160 -14.438 1.00 91.44 365 ASN A C 1
ATOM 2848 O O . ASN A 1 365 ? 13.886 18.098 -15.112 1.00 91.44 365 ASN A O 1
ATOM 2852 N N . THR A 1 366 ? 13.290 15.947 -14.969 1.00 93.56 366 THR A N 1
ATOM 2853 C CA . THR A 1 366 ? 13.596 15.616 -16.369 1.00 93.56 366 THR A CA 1
ATOM 2854 C C . THR A 1 366 ? 12.414 14.941 -17.080 1.00 93.56 366 THR A C 1
ATOM 2856 O O . THR A 1 366 ? 11.367 14.633 -16.496 1.00 93.56 366 THR A O 1
ATOM 2859 N N . SER A 1 367 ? 12.554 14.719 -18.387 1.00 93.12 367 SER A N 1
ATOM 2860 C CA . SER A 1 367 ? 11.646 13.873 -19.171 1.00 93.12 367 SER A CA 1
ATOM 2861 C C . SER A 1 367 ? 12.004 12.384 -19.115 1.00 93.12 367 SER A C 1
ATOM 2863 O O . SER A 1 367 ? 11.244 11.575 -19.641 1.00 93.12 367 SER A O 1
ATOM 2865 N N . TYR A 1 368 ? 13.122 12.016 -18.482 1.00 96.12 368 TYR A N 1
ATOM 2866 C CA . TYR A 1 368 ? 13.614 10.644 -18.456 1.00 96.12 368 TYR A CA 1
ATOM 2867 C C . TYR A 1 368 ? 12.814 9.776 -17.477 1.00 96.12 368 TYR A C 1
ATOM 2869 O O . TYR A 1 368 ? 12.720 10.077 -16.287 1.00 96.12 368 TYR A O 1
ATOM 2877 N N . ASP A 1 369 ? 12.251 8.685 -17.991 1.00 95.69 369 ASP A N 1
ATOM 2878 C CA . ASP A 1 369 ? 11.355 7.760 -17.287 1.00 95.69 369 ASP A CA 1
ATOM 2879 C C . ASP A 1 369 ? 12.012 6.404 -16.977 1.00 95.69 369 ASP A C 1
ATOM 2881 O O . ASP A 1 369 ? 11.318 5.409 -16.758 1.00 95.69 369 ASP A O 1
ATOM 2885 N N . LEU A 1 370 ? 13.352 6.352 -17.031 1.00 95.38 370 LEU A N 1
ATOM 2886 C CA . LEU A 1 370 ? 14.178 5.144 -16.893 1.00 95.38 370 LEU A CA 1
ATOM 2887 C C . LEU A 1 370 ? 13.848 4.036 -17.919 1.00 95.38 370 LEU A C 1
ATOM 2889 O O . LEU A 1 370 ? 14.256 2.893 -17.742 1.00 95.38 370 LEU A O 1
ATOM 2893 N N . GLY A 1 371 ? 13.076 4.337 -18.971 1.00 96.06 371 GLY A N 1
ATOM 2894 C CA . GLY A 1 371 ? 12.553 3.341 -19.909 1.00 96.06 371 GLY A CA 1
ATOM 2895 C C . GLY A 1 371 ? 11.403 2.488 -19.354 1.00 96.06 371 GLY A C 1
ATOM 2896 O O . GLY A 1 371 ? 10.919 1.595 -20.059 1.00 96.06 371 GLY A O 1
ATOM 2897 N N . ILE A 1 372 ? 10.937 2.766 -18.131 1.00 97.31 372 ILE A N 1
ATOM 2898 C CA . ILE A 1 372 ? 9.880 2.010 -17.437 1.00 97.31 372 ILE A CA 1
ATOM 2899 C C . ILE A 1 372 ? 8.562 2.791 -17.327 1.00 97.31 372 ILE A C 1
ATOM 2901 O O . ILE A 1 372 ? 7.588 2.272 -16.786 1.00 97.31 372 ILE A O 1
ATOM 2905 N N . GLY A 1 373 ? 8.515 4.026 -17.837 1.00 97.62 373 GLY A N 1
ATOM 2906 C CA . GLY A 1 373 ? 7.343 4.906 -17.821 1.00 97.62 373 GLY A CA 1
ATOM 2907 C C . GLY A 1 373 ? 7.157 5.718 -16.537 1.00 97.62 373 GLY A C 1
ATOM 2908 O O . GLY A 1 373 ? 6.307 6.605 -16.491 1.00 97.62 373 GLY A O 1
ATOM 2909 N N . GLN A 1 374 ? 7.906 5.445 -15.471 1.00 98.12 374 GLN A N 1
ATOM 2910 C CA . GLN A 1 374 ? 7.677 6.109 -14.190 1.00 98.12 374 GLN A CA 1
ATOM 2911 C C . GLN A 1 374 ? 8.259 7.525 -14.180 1.00 98.12 374 GLN A C 1
ATOM 2913 O O . GLN A 1 374 ? 9.460 7.725 -14.353 1.00 98.12 374 GLN A O 1
ATOM 2918 N N . ARG A 1 375 ? 7.399 8.518 -13.932 1.00 97.75 375 ARG A N 1
ATOM 2919 C CA . ARG A 1 375 ? 7.782 9.923 -13.738 1.00 97.75 375 ARG A CA 1
ATOM 2920 C C . ARG A 1 375 ? 6.977 10.542 -12.603 1.00 97.75 375 ARG A C 1
ATOM 2922 O O . ARG A 1 375 ? 5.747 10.576 -12.665 1.00 97.75 375 ARG A O 1
ATOM 2929 N N . LEU A 1 376 ? 7.662 11.096 -11.600 1.00 97.38 376 LEU A N 1
ATOM 2930 C CA . LEU A 1 376 ? 7.012 11.767 -10.463 1.00 97.38 376 LEU A CA 1
ATOM 2931 C C . LEU A 1 376 ? 6.055 12.874 -10.931 1.00 97.38 376 LEU A C 1
ATOM 2933 O O . LEU A 1 376 ? 4.955 13.021 -10.404 1.00 97.38 376 LEU A O 1
ATOM 2937 N N . ALA A 1 377 ? 6.437 13.607 -11.982 1.00 96.12 377 ALA A N 1
ATOM 2938 C CA . ALA A 1 377 ? 5.635 14.686 -12.553 1.00 96.12 377 ALA A CA 1
ATOM 2939 C C . ALA A 1 377 ? 4.262 14.229 -13.077 1.00 96.12 377 ALA A C 1
ATOM 2941 O O . ALA A 1 377 ? 3.326 15.029 -13.073 1.00 96.12 377 ALA A O 1
ATOM 2942 N N . ASP A 1 378 ? 4.146 12.973 -13.513 1.00 96.00 378 ASP A N 1
ATOM 2943 C CA . ASP A 1 378 ? 2.924 12.415 -14.091 1.00 96.00 378 ASP A CA 1
ATOM 2944 C C . ASP A 1 378 ? 2.021 11.756 -13.032 1.00 96.00 378 ASP A C 1
ATOM 2946 O O . ASP A 1 378 ? 0.795 11.819 -13.151 1.00 96.00 378 ASP A O 1
ATOM 2950 N N . ALA A 1 379 ? 2.598 11.207 -11.957 1.00 96.56 379 ALA A N 1
ATOM 2951 C CA . ALA A 1 379 ? 1.837 10.640 -10.842 1.00 96.56 379 ALA A CA 1
ATOM 2952 C C . ALA A 1 379 ? 1.353 11.698 -9.836 1.00 96.56 379 ALA A C 1
ATOM 2954 O O . ALA A 1 379 ? 0.222 11.611 -9.370 1.00 96.56 379 ALA A O 1
ATOM 2955 N N . ARG A 1 380 ? 2.150 12.738 -9.535 1.00 95.44 380 ARG A N 1
ATOM 2956 C CA . ARG A 1 380 ? 1.927 13.652 -8.387 1.00 95.44 380 ARG A CA 1
ATOM 2957 C C . ARG A 1 380 ? 0.596 14.419 -8.355 1.00 95.44 380 ARG A C 1
ATOM 2959 O O . ARG A 1 380 ? 0.283 15.068 -7.357 1.00 95.44 380 ARG A O 1
ATOM 2966 N N . LEU A 1 381 ? -0.140 14.434 -9.464 1.00 92.38 381 LEU A N 1
ATOM 2967 C CA . LEU A 1 381 ? -1.451 15.080 -9.580 1.00 92.38 381 LEU A CA 1
ATOM 2968 C C . LEU A 1 381 ? -2.620 14.090 -9.504 1.00 92.38 381 LEU A C 1
ATOM 2970 O O . LEU A 1 381 ? -3.746 14.534 -9.345 1.00 92.38 381 LEU A O 1
ATOM 2974 N N . ASN A 1 382 ? -2.351 12.789 -9.618 1.00 95.56 382 ASN A N 1
ATOM 2975 C CA . ASN A 1 382 ? -3.355 11.735 -9.771 1.00 95.56 382 ASN A CA 1
ATOM 2976 C C . ASN A 1 382 ? -3.294 10.682 -8.649 1.00 95.56 382 ASN A C 1
ATOM 2978 O O . ASN A 1 382 ? -4.113 9.779 -8.602 1.00 95.56 382 ASN A O 1
ATOM 2982 N N . VAL A 1 383 ? -2.363 10.796 -7.699 1.00 97.38 383 VAL A N 1
ATOM 2983 C CA . VAL A 1 383 ? -2.301 9.937 -6.496 1.00 97.38 383 VAL A CA 1
ATOM 2984 C C . VAL A 1 383 ? -2.130 10.790 -5.240 1.00 97.38 383 VAL A C 1
ATOM 2986 O O . VAL A 1 383 ? -1.898 12.000 -5.348 1.00 97.38 383 VAL A O 1
ATOM 2989 N N . ASP A 1 384 ? -2.283 10.188 -4.066 1.00 97.75 384 ASP A N 1
ATOM 2990 C CA . ASP A 1 384 ? -2.130 10.874 -2.779 1.00 97.75 384 ASP A CA 1
ATOM 2991 C C . ASP A 1 384 ? -0.714 10.704 -2.215 1.00 97.75 384 ASP A C 1
ATOM 2993 O O . ASP A 1 384 ? -0.145 11.650 -1.666 1.00 97.75 384 ASP A O 1
ATOM 2997 N N . TYR A 1 385 ? -0.101 9.536 -2.433 1.00 98.69 385 TYR A N 1
ATOM 2998 C CA . TYR A 1 385 ? 1.289 9.283 -2.054 1.00 98.69 385 TYR A CA 1
ATOM 2999 C C . TYR A 1 385 ? 2.081 8.581 -3.159 1.00 98.69 385 TYR A C 1
ATOM 3001 O O . TYR A 1 385 ? 1.548 7.792 -3.936 1.00 98.69 385 TYR A O 1
ATOM 3009 N N . ILE A 1 386 ? 3.381 8.858 -3.221 1.00 98.75 386 ILE A N 1
ATOM 3010 C CA . ILE A 1 386 ? 4.332 8.131 -4.069 1.00 98.75 386 ILE A CA 1
ATOM 3011 C C . ILE A 1 386 ? 5.403 7.535 -3.167 1.00 98.75 386 ILE A C 1
ATOM 3013 O O . ILE A 1 386 ? 5.908 8.231 -2.283 1.00 98.75 386 ILE A O 1
ATOM 3017 N N . TYR A 1 387 ? 5.751 6.277 -3.426 1.00 98.69 387 TYR A N 1
ATOM 3018 C CA . TYR A 1 387 ? 6.671 5.476 -2.634 1.00 98.69 387 TYR A CA 1
ATOM 3019 C C . TYR A 1 387 ? 7.966 5.134 -3.385 1.00 98.69 387 TYR A C 1
ATOM 3021 O O . TYR A 1 387 ? 8.080 4.052 -3.963 1.00 98.69 387 TYR A O 1
ATOM 3029 N N . PRO A 1 388 ? 8.976 6.026 -3.412 1.00 98.44 388 PRO A N 1
ATOM 3030 C CA . PRO A 1 388 ? 10.283 5.678 -3.946 1.00 98.44 388 PRO A CA 1
ATOM 3031 C C . PRO A 1 388 ? 10.949 4.564 -3.126 1.00 98.44 388 PRO A C 1
ATOM 3033 O O . PRO A 1 388 ? 11.152 4.696 -1.917 1.00 98.44 388 PRO A O 1
ATOM 3036 N N . MET A 1 389 ? 11.346 3.496 -3.813 1.00 97.31 389 MET A N 1
ATOM 3037 C CA . MET A 1 389 ? 12.192 2.406 -3.316 1.00 97.31 389 MET A CA 1
ATOM 3038 C C . MET A 1 389 ? 13.655 2.835 -3.308 1.00 97.31 389 MET A C 1
ATOM 3040 O O . MET A 1 389 ? 14.441 2.452 -4.175 1.00 97.31 389 MET A O 1
ATOM 3044 N N . ALA A 1 390 ? 14.010 3.692 -2.353 1.00 92.88 390 ALA A N 1
ATOM 3045 C CA . ALA A 1 390 ? 15.323 4.321 -2.260 1.00 92.88 390 ALA A CA 1
ATOM 3046 C C . ALA A 1 390 ? 16.349 3.439 -1.525 1.00 92.88 390 ALA A C 1
ATOM 3048 O O . ALA A 1 390 ? 17.082 3.934 -0.677 1.00 92.88 390 ALA A O 1
ATOM 3049 N N . TYR A 1 391 ? 16.407 2.140 -1.847 1.00 97.50 391 TYR A N 1
ATOM 3050 C CA . TYR A 1 391 ? 17.328 1.186 -1.220 1.00 97.50 391 TYR A CA 1
ATOM 3051 C C . TYR A 1 391 ? 18.769 1.448 -1.674 1.00 97.50 391 TYR A C 1
ATOM 3053 O O . TYR A 1 391 ? 19.081 1.205 -2.843 1.00 97.50 391 TYR A O 1
ATOM 3061 N N . PRO A 1 392 ? 19.681 1.893 -0.795 1.00 97.25 392 PRO A N 1
ATOM 3062 C CA . PRO A 1 392 ? 21.041 2.260 -1.193 1.00 97.25 392 PRO A CA 1
ATOM 3063 C C . PRO A 1 392 ? 21.824 1.121 -1.850 1.00 97.25 392 PRO A C 1
ATOM 3065 O O . PRO A 1 392 ? 22.616 1.361 -2.757 1.00 97.25 392 PRO A O 1
ATOM 3068 N N . SER A 1 393 ? 21.535 -0.128 -1.483 1.00 96.88 393 SER A N 1
ATOM 3069 C CA . SER A 1 393 ? 22.122 -1.318 -2.116 1.00 96.88 393 SER A CA 1
ATOM 3070 C C . SER A 1 393 ? 21.756 -1.534 -3.586 1.00 96.88 393 SER A C 1
ATOM 3072 O O . SER A 1 393 ? 22.419 -2.315 -4.264 1.00 96.88 393 SER A O 1
ATOM 3074 N N . HIS A 1 394 ? 20.715 -0.865 -4.084 1.00 95.19 394 HIS A N 1
ATOM 3075 C CA . HIS A 1 394 ? 20.230 -0.996 -5.460 1.00 95.19 394 HIS A CA 1
ATOM 3076 C C . HIS A 1 394 ? 20.754 0.115 -6.383 1.00 95.19 394 HIS A C 1
ATOM 3078 O O . HIS A 1 394 ? 20.439 0.133 -7.574 1.00 95.19 394 HIS A O 1
ATOM 3084 N N . TYR A 1 395 ? 21.573 1.032 -5.862 1.00 96.31 395 TYR A N 1
ATOM 3085 C CA . TYR A 1 395 ? 22.275 2.027 -6.666 1.00 96.31 395 TYR A CA 1
ATOM 3086 C C . TYR A 1 395 ? 23.608 1.456 -7.158 1.00 96.31 395 TYR A C 1
ATOM 3088 O O . TYR A 1 395 ? 24.330 0.782 -6.424 1.00 96.31 395 TYR A O 1
ATOM 3096 N N . SER A 1 396 ? 23.947 1.728 -8.418 1.00 94.94 396 SER A N 1
ATOM 3097 C CA . SER A 1 396 ? 25.151 1.188 -9.055 1.00 94.94 396 SER A CA 1
ATOM 3098 C C . SER A 1 396 ? 26.437 1.661 -8.372 1.00 94.94 396 SER A C 1
ATOM 3100 O O . SER A 1 396 ? 26.529 2.805 -7.924 1.00 94.94 396 SER A O 1
ATOM 3102 N N . THR A 1 397 ? 27.482 0.830 -8.395 1.00 96.44 397 THR A N 1
ATOM 3103 C CA . THR A 1 397 ? 28.852 1.246 -8.056 1.00 96.44 397 THR A CA 1
ATOM 3104 C C . THR A 1 397 ? 29.222 2.555 -8.758 1.00 96.44 397 THR A C 1
ATOM 3106 O O . THR A 1 397 ? 28.995 2.714 -9.956 1.00 96.44 397 THR A O 1
ATOM 3109 N N . GLY A 1 398 ? 29.792 3.498 -8.006 1.00 96.31 398 GLY A N 1
ATOM 3110 C CA . GLY A 1 398 ? 30.144 4.834 -8.488 1.00 96.31 398 GLY A CA 1
ATOM 3111 C C . GLY A 1 398 ? 29.025 5.870 -8.355 1.00 96.31 398 GLY A C 1
ATOM 3112 O O . GLY A 1 398 ? 29.274 7.051 -8.605 1.00 96.31 398 GLY A O 1
ATOM 3113 N N . TYR A 1 399 ? 27.815 5.485 -7.934 1.00 96.69 399 TYR A N 1
ATOM 3114 C CA . TYR A 1 399 ? 26.740 6.440 -7.667 1.00 96.69 399 TYR A CA 1
ATOM 3115 C C . TYR A 1 399 ? 27.162 7.440 -6.576 1.00 96.69 399 TYR A C 1
ATOM 3117 O O . TYR A 1 399 ? 27.642 7.054 -5.511 1.00 96.69 399 TYR A O 1
ATOM 3125 N N . LEU A 1 400 ? 27.037 8.739 -6.878 1.00 96.25 400 LEU A N 1
ATOM 3126 C CA . LEU A 1 400 ? 27.560 9.861 -6.074 1.00 96.25 400 LEU A CA 1
ATOM 3127 C C . LEU A 1 400 ? 29.069 9.785 -5.768 1.00 96.25 400 LEU A C 1
ATOM 3129 O O . LEU A 1 400 ? 29.542 10.385 -4.807 1.00 96.25 400 LEU A O 1
ATOM 3133 N N . GLY A 1 401 ? 29.838 9.056 -6.582 1.00 97.31 401 GLY A N 1
ATOM 3134 C CA . GLY A 1 401 ? 31.266 8.830 -6.360 1.00 97.31 401 GLY A CA 1
ATOM 3135 C C . GLY A 1 401 ? 31.576 7.753 -5.314 1.00 97.31 401 GLY A C 1
ATOM 3136 O O . GLY A 1 401 ? 32.748 7.481 -5.058 1.00 97.31 401 GLY A O 1
ATOM 3137 N N . TYR A 1 402 ? 30.565 7.100 -4.733 1.00 97.81 402 TYR A N 1
ATOM 3138 C CA . TYR A 1 402 ? 30.773 6.024 -3.769 1.00 97.81 402 TYR A CA 1
ATOM 3139 C C . TYR A 1 402 ? 31.032 4.694 -4.467 1.00 97.81 402 TYR A C 1
ATOM 3141 O O . TYR A 1 402 ? 30.261 4.248 -5.317 1.00 97.81 402 TYR A O 1
ATOM 3149 N N . LYS A 1 403 ? 32.100 4.005 -4.055 1.00 97.56 403 LYS A N 1
ATOM 3150 C CA . LYS A 1 403 ? 32.384 2.640 -4.520 1.00 97.56 403 LYS A CA 1
ATOM 3151 C C . LYS A 1 403 ? 31.250 1.674 -4.150 1.00 97.56 403 LYS A C 1
ATOM 3153 O O . LYS A 1 403 ? 30.872 0.839 -4.967 1.00 97.56 403 LYS A O 1
ATOM 3158 N N . ASN A 1 404 ? 30.704 1.816 -2.945 1.00 97.94 404 ASN A N 1
ATOM 3159 C CA . ASN A 1 404 ? 29.557 1.059 -2.462 1.00 97.94 404 ASN A CA 1
ATOM 3160 C C . ASN A 1 404 ? 28.509 2.019 -1.877 1.00 97.94 404 ASN A C 1
ATOM 3162 O O . ASN A 1 404 ? 28.675 2.468 -0.744 1.00 97.94 404 ASN A O 1
ATOM 3166 N N . PRO A 1 405 ? 27.445 2.361 -2.620 1.00 97.94 405 PRO A N 1
ATOM 3167 C CA . PRO A 1 405 ? 26.396 3.247 -2.116 1.00 97.94 405 PRO A CA 1
ATOM 3168 C C . PRO A 1 405 ? 25.673 2.713 -0.868 1.00 97.94 405 PRO A C 1
ATOM 3170 O O . PRO A 1 405 ? 25.191 3.511 -0.068 1.00 97.94 405 PRO A O 1
ATOM 3173 N N . ALA A 1 406 ? 25.661 1.390 -0.649 1.00 97.81 406 ALA A N 1
ATOM 3174 C CA . ALA A 1 406 ? 25.053 0.762 0.528 1.00 97.81 406 ALA A CA 1
ATOM 3175 C C . ALA A 1 406 ? 25.697 1.184 1.865 1.00 97.81 406 ALA A C 1
ATOM 3177 O O . ALA A 1 406 ? 25.060 1.092 2.911 1.00 97.81 406 ALA A O 1
ATOM 3178 N N . ASP A 1 407 ? 26.943 1.671 1.840 1.00 98.12 407 ASP A N 1
ATOM 3179 C CA . ASP A 1 407 ? 27.645 2.176 3.028 1.00 98.12 407 ASP A CA 1
ATOM 3180 C C . ASP A 1 407 ? 27.317 3.647 3.350 1.00 98.12 407 ASP A C 1
ATOM 3182 O O . ASP A 1 407 ? 27.713 4.148 4.402 1.00 98.12 407 ASP A O 1
ATOM 3186 N N . TYR A 1 408 ? 26.579 4.341 2.472 1.00 98.25 408 TYR A N 1
ATOM 3187 C CA . TYR A 1 408 ? 26.261 5.772 2.590 1.00 98.25 408 TYR A CA 1
ATOM 3188 C C . TYR A 1 408 ? 24.749 6.054 2.491 1.00 98.25 408 TYR A C 1
ATOM 3190 O O . TYR A 1 408 ? 24.321 6.884 1.678 1.00 98.25 408 TYR A O 1
ATOM 3198 N N . PRO A 1 409 ? 23.912 5.382 3.307 1.00 98.19 409 PRO A N 1
ATOM 3199 C CA . PRO A 1 409 ? 22.458 5.433 3.175 1.00 98.19 409 PRO A CA 1
ATOM 3200 C C . PRO A 1 409 ? 21.878 6.849 3.283 1.00 98.19 409 PRO A C 1
ATOM 3202 O O . PRO A 1 409 ? 21.043 7.242 2.465 1.00 98.19 409 PRO A O 1
ATOM 3205 N N . TYR A 1 410 ? 22.370 7.658 4.233 1.00 98.62 410 TYR A N 1
ATOM 3206 C CA . TYR A 1 410 ? 21.909 9.041 4.396 1.00 98.62 410 TYR A CA 1
ATOM 3207 C C . TYR A 1 410 ? 22.147 9.869 3.125 1.00 98.62 410 TYR A C 1
ATOM 3209 O O . TYR A 1 410 ? 21.257 10.581 2.660 1.00 98.62 410 TYR A O 1
ATOM 3217 N N . GLN A 1 411 ? 23.344 9.786 2.540 1.00 98.62 411 GLN A N 1
ATOM 3218 C CA . GLN A 1 411 ? 23.719 10.572 1.366 1.00 98.62 411 GLN A CA 1
ATOM 3219 C C . GLN A 1 411 ? 22.941 10.138 0.125 1.00 98.62 411 GLN A C 1
ATOM 3221 O O . GLN A 1 411 ? 22.504 11.001 -0.639 1.00 98.62 411 GLN A O 1
ATOM 3226 N N . VAL A 1 412 ? 22.734 8.832 -0.062 1.00 98.44 412 VAL A N 1
ATOM 3227 C CA . VAL A 1 412 ? 21.974 8.295 -1.198 1.00 98.44 412 VAL A CA 1
ATOM 3228 C C . VAL A 1 412 ? 20.532 8.800 -1.173 1.00 98.44 412 VAL A C 1
ATOM 3230 O O . VAL A 1 412 ? 20.083 9.407 -2.149 1.00 98.44 412 VAL A O 1
ATOM 3233 N N . ILE A 1 413 ? 19.838 8.625 -0.045 1.00 98.56 413 ILE A N 1
ATOM 3234 C CA . ILE A 1 413 ? 18.430 9.013 0.092 1.00 98.56 413 ILE A CA 1
ATOM 3235 C C . ILE A 1 413 ? 18.277 10.537 0.064 1.00 98.56 413 ILE A C 1
ATOM 3237 O O . ILE A 1 413 ? 17.514 11.062 -0.748 1.00 98.56 413 ILE A O 1
ATOM 3241 N N . SER A 1 414 ? 19.034 11.271 0.890 1.00 98.56 414 SER A N 1
ATOM 3242 C CA . SER A 1 414 ? 18.888 12.733 0.985 1.00 98.56 414 SER A CA 1
ATOM 3243 C C . SER A 1 414 ? 19.208 13.443 -0.331 1.00 98.56 414 SER A C 1
ATOM 3245 O O . SER A 1 414 ? 18.585 14.456 -0.646 1.00 98.56 414 SER A O 1
ATOM 3247 N N . THR A 1 415 ? 20.141 12.923 -1.136 1.00 98.31 415 THR A N 1
ATOM 3248 C CA . THR A 1 415 ? 20.450 13.504 -2.450 1.00 98.31 415 THR A CA 1
ATOM 3249 C C . THR A 1 415 ? 19.296 13.328 -3.430 1.00 98.31 415 THR A C 1
ATOM 3251 O O . THR A 1 415 ? 18.933 14.288 -4.112 1.00 98.31 415 THR A O 1
ATOM 3254 N N . GLY A 1 416 ? 18.697 12.135 -3.486 1.00 98.00 416 GLY A N 1
ATOM 3255 C CA . GLY A 1 416 ? 17.523 11.887 -4.322 1.00 98.00 416 GLY A CA 1
ATOM 3256 C C . GLY A 1 416 ? 16.344 12.773 -3.911 1.00 98.00 416 GLY A C 1
ATOM 3257 O O . GLY A 1 416 ? 15.763 13.464 -4.749 1.00 98.00 416 GLY A O 1
ATOM 3258 N N . LEU A 1 417 ? 16.041 12.827 -2.610 1.00 98.44 417 LEU A N 1
ATOM 3259 C CA . LEU A 1 417 ? 14.961 13.660 -2.075 1.00 98.44 417 LEU A CA 1
ATOM 3260 C C . LEU A 1 417 ? 15.169 15.147 -2.395 1.00 98.44 417 LEU A C 1
ATOM 3262 O O . LEU A 1 417 ? 14.283 15.765 -2.982 1.00 98.44 417 LEU A O 1
ATOM 3266 N N . LYS A 1 418 ? 16.373 15.694 -2.170 1.00 98.19 418 LYS A N 1
ATOM 3267 C CA . LYS A 1 418 ? 16.712 17.089 -2.517 1.00 98.19 418 LYS A CA 1
ATOM 3268 C C . LYS A 1 418 ? 16.486 17.411 -3.994 1.00 98.19 418 LYS A C 1
ATOM 3270 O O . LYS A 1 418 ? 16.030 18.508 -4.312 1.00 98.19 418 LYS A O 1
ATOM 3275 N N . LYS A 1 419 ? 16.786 16.480 -4.906 1.00 97.94 419 LYS A N 1
ATOM 3276 C CA . LYS A 1 419 ? 16.510 16.664 -6.341 1.00 97.94 419 LYS A CA 1
ATOM 3277 C C . LYS A 1 419 ? 15.010 16.678 -6.625 1.00 97.94 419 LYS A C 1
ATOM 3279 O O . LYS A 1 419 ? 14.555 17.517 -7.399 1.00 97.94 419 LYS A O 1
ATOM 3284 N N . ALA A 1 420 ? 14.236 15.792 -6.003 1.00 98.00 420 ALA A N 1
ATOM 3285 C CA . ALA A 1 420 ? 12.788 15.723 -6.195 1.00 98.00 420 ALA A CA 1
ATOM 3286 C C . ALA A 1 420 ? 12.013 16.852 -5.491 1.00 98.00 420 ALA A C 1
ATOM 3288 O O . ALA A 1 420 ? 10.912 17.201 -5.925 1.00 98.00 420 ALA A O 1
ATOM 3289 N N . HIS A 1 421 ? 12.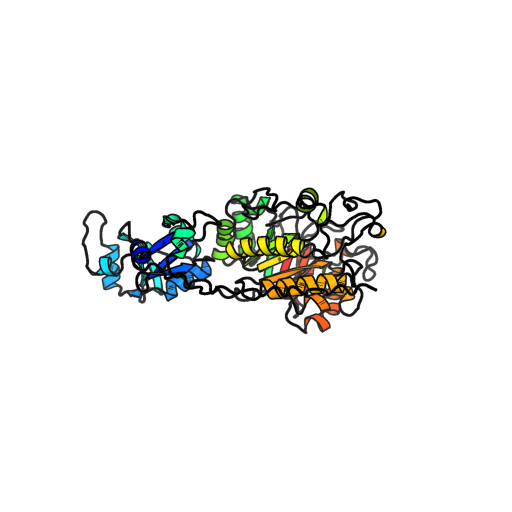590 17.453 -4.448 1.00 97.56 421 HIS A N 1
ATOM 3290 C CA . HIS A 1 421 ? 11.934 18.413 -3.567 1.00 97.56 421 HIS A CA 1
ATOM 3291 C C . HIS A 1 421 ? 11.233 19.570 -4.307 1.00 97.56 421 HIS A C 1
ATOM 3293 O O . HIS A 1 421 ? 10.044 19.780 -4.070 1.00 97.56 421 HIS A O 1
ATOM 3299 N N . PRO A 1 422 ? 11.855 20.296 -5.265 1.00 96.69 422 PRO A N 1
ATOM 3300 C CA . PRO A 1 422 ? 11.180 21.407 -5.945 1.00 96.69 422 PRO A CA 1
ATOM 3301 C C . PRO A 1 422 ? 9.915 20.993 -6.710 1.00 96.69 422 PRO A C 1
ATOM 3303 O O . PRO A 1 422 ? 8.966 21.778 -6.816 1.00 96.69 422 PRO A O 1
ATOM 3306 N N . LEU A 1 423 ? 9.900 19.770 -7.251 1.00 96.56 423 LEU A N 1
ATOM 3307 C CA . LEU A 1 423 ? 8.744 19.210 -7.941 1.00 96.56 423 LEU A CA 1
ATOM 3308 C C . LEU A 1 423 ? 7.672 18.763 -6.943 1.00 96.56 423 LEU A C 1
ATOM 3310 O O . LEU A 1 423 ? 6.499 19.067 -7.150 1.00 96.56 423 LEU A O 1
ATOM 3314 N N . MET A 1 424 ? 8.071 18.061 -5.879 1.00 96.62 424 MET A N 1
ATOM 3315 C CA . MET A 1 424 ? 7.160 17.454 -4.899 1.00 96.62 424 MET A CA 1
ATOM 3316 C C . MET A 1 424 ? 6.598 18.448 -3.878 1.00 96.62 424 MET A C 1
ATOM 3318 O O . MET A 1 424 ? 5.531 18.217 -3.312 1.00 96.62 424 MET A O 1
ATOM 3322 N N . SER A 1 425 ? 7.220 19.618 -3.724 1.00 93.38 425 SER A N 1
ATOM 3323 C CA . SER A 1 425 ? 6.626 20.767 -3.026 1.00 93.38 425 SER A CA 1
ATOM 3324 C C . SER A 1 425 ? 5.417 21.352 -3.767 1.00 93.38 425 SER A C 1
ATOM 3326 O O . SER A 1 425 ? 4.742 22.240 -3.248 1.00 93.38 425 SER A O 1
ATOM 3328 N N . LYS A 1 426 ? 5.116 20.859 -4.977 1.00 88.75 426 LYS A N 1
ATOM 3329 C CA . LYS A 1 426 ? 3.970 21.257 -5.795 1.00 88.75 426 LYS A CA 1
ATOM 3330 C C . LYS A 1 426 ? 3.104 20.039 -6.115 1.00 88.75 426 LYS A C 1
ATOM 3332 O O . LYS A 1 426 ? 3.599 18.994 -6.530 1.00 88.75 426 LYS A O 1
ATOM 3337 N N . GLY A 1 427 ? 1.787 20.217 -6.109 1.00 85.19 427 GLY A N 1
ATOM 3338 C CA . GLY A 1 427 ? 0.826 19.164 -6.456 1.00 85.19 427 GLY A CA 1
ATOM 3339 C C . GLY A 1 427 ? 0.191 18.512 -5.234 1.00 85.19 427 GLY A C 1
ATOM 3340 O O . GLY A 1 427 ? 0.343 19.004 -4.117 1.00 85.19 427 GLY A O 1
ATOM 3341 N N . ARG A 1 428 ? -0.565 17.439 -5.482 1.00 92.38 428 ARG A N 1
ATOM 3342 C CA . ARG A 1 428 ? -1.349 16.751 -4.453 1.00 92.38 428 ARG A CA 1
ATOM 3343 C C . ARG A 1 428 ? -0.506 15.734 -3.696 1.00 92.38 428 ARG A C 1
ATOM 3345 O O . ARG A 1 428 ? -0.553 15.710 -2.470 1.00 92.38 428 ARG A O 1
ATOM 3352 N N . ALA A 1 429 ? 0.256 14.919 -4.423 1.00 96.31 429 ALA A N 1
ATOM 3353 C CA . ALA A 1 429 ? 0.934 13.785 -3.824 1.00 96.31 429 ALA A CA 1
ATOM 3354 C C . ALA A 1 429 ? 2.069 14.205 -2.888 1.00 96.31 429 ALA A C 1
ATOM 3356 O O . ALA A 1 429 ? 2.817 15.145 -3.173 1.00 96.31 429 ALA A O 1
ATOM 3357 N N . LYS A 1 430 ? 2.238 13.446 -1.808 1.00 96.88 430 LYS A N 1
ATOM 3358 C CA . LYS A 1 430 ? 3.400 13.527 -0.918 1.00 96.88 430 LYS A CA 1
ATOM 3359 C C . LYS A 1 430 ? 4.290 12.304 -1.088 1.00 96.88 430 LYS A C 1
ATOM 3361 O O . LYS A 1 430 ? 3.831 11.246 -1.513 1.00 96.88 430 LYS A O 1
ATOM 3366 N N . LEU A 1 431 ? 5.574 12.449 -0.783 1.00 98.50 431 LEU A N 1
ATOM 3367 C CA . LEU A 1 431 ? 6.477 11.304 -0.788 1.00 98.50 431 LEU A CA 1
ATOM 3368 C C . LEU A 1 431 ? 6.296 10.497 0.496 1.00 98.50 431 LEU A C 1
ATOM 3370 O O . LEU A 1 431 ? 6.082 11.061 1.564 1.00 98.50 431 LEU A O 1
ATOM 3374 N N . ARG A 1 432 ? 6.435 9.182 0.403 1.00 98.56 432 ARG A N 1
ATOM 3375 C CA . ARG A 1 432 ? 6.746 8.289 1.521 1.00 98.56 432 ARG A CA 1
ATOM 3376 C C . ARG A 1 432 ? 7.849 7.361 1.054 1.00 98.56 432 ARG A C 1
ATOM 3378 O O . ARG A 1 432 ? 7.887 7.045 -0.118 1.00 98.56 432 ARG A O 1
ATOM 3385 N N . VAL A 1 433 ? 8.798 6.977 1.893 1.00 98.69 433 VAL A N 1
ATOM 3386 C CA . VAL A 1 433 ? 10.000 6.288 1.390 1.00 98.69 433 VAL A CA 1
ATOM 3387 C C . VAL A 1 433 ? 10.041 4.847 1.865 1.00 98.69 433 VAL A C 1
ATOM 3389 O O . VAL A 1 433 ? 9.928 4.566 3.056 1.00 98.69 433 VAL A O 1
ATOM 3392 N N . TRP A 1 434 ? 10.243 3.929 0.927 1.00 98.62 434 TRP A N 1
ATOM 3393 C CA . TRP A 1 434 ? 10.650 2.573 1.254 1.00 98.62 434 TRP A CA 1
ATOM 3394 C C . TRP A 1 434 ? 12.132 2.587 1.639 1.00 98.62 434 TRP A C 1
ATOM 3396 O O . TRP A 1 434 ? 12.987 2.888 0.804 1.00 98.62 434 TRP A O 1
ATOM 3406 N N . ILE A 1 435 ? 12.421 2.260 2.897 1.00 98.12 435 ILE A N 1
ATOM 3407 C CA . ILE A 1 435 ? 13.780 2.194 3.449 1.00 98.12 435 ILE A CA 1
ATOM 3408 C C . ILE A 1 435 ? 14.248 0.736 3.553 1.00 98.12 435 ILE A C 1
ATOM 3410 O O . ILE A 1 435 ? 13.436 -0.186 3.697 1.00 98.12 435 ILE A O 1
ATOM 3414 N N . GLN A 1 436 ? 15.552 0.510 3.431 1.00 97.38 436 GLN A N 1
ATOM 3415 C CA . GLN A 1 436 ? 16.164 -0.813 3.425 1.00 97.38 436 GLN A CA 1
ATOM 3416 C C . GLN A 1 436 ? 16.334 -1.330 4.860 1.00 97.38 436 GLN A C 1
ATOM 3418 O O . GLN A 1 436 ? 16.992 -0.714 5.691 1.00 97.38 436 GLN A O 1
ATOM 3423 N N . ALA A 1 437 ? 15.772 -2.506 5.145 1.00 96.75 437 ALA A N 1
ATOM 3424 C CA . ALA A 1 437 ? 15.941 -3.204 6.423 1.00 96.75 437 ALA A CA 1
ATOM 3425 C C . ALA A 1 437 ? 16.395 -4.661 6.221 1.00 96.75 437 ALA A C 1
ATOM 3427 O O . ALA A 1 437 ? 15.963 -5.570 6.931 1.00 96.75 437 ALA A O 1
ATOM 3428 N N . PHE A 1 438 ? 17.229 -4.897 5.205 1.00 95.75 438 PHE A N 1
ATOM 3429 C CA . PHE A 1 438 ? 17.800 -6.199 4.859 1.00 95.75 438 PHE A CA 1
ATOM 3430 C C . PHE A 1 438 ? 19.262 -6.052 4.427 1.00 95.75 438 PHE A C 1
ATOM 3432 O O . PHE A 1 438 ? 19.663 -5.011 3.903 1.00 95.75 438 PHE A O 1
ATOM 3439 N N . ASP A 1 439 ? 20.039 -7.119 4.602 1.00 95.38 439 ASP A N 1
ATOM 3440 C CA . ASP A 1 439 ? 21.451 -7.140 4.229 1.00 95.38 439 ASP A CA 1
ATOM 3441 C C . ASP A 1 439 ? 21.609 -7.413 2.731 1.00 95.38 439 ASP A C 1
ATOM 3443 O O . ASP A 1 439 ? 21.372 -8.521 2.243 1.00 95.38 439 ASP A O 1
ATOM 3447 N N . LEU A 1 440 ? 22.020 -6.382 1.999 1.00 95.31 440 LEU A N 1
ATOM 3448 C CA . LEU A 1 440 ? 22.468 -6.460 0.613 1.00 95.31 440 LEU A CA 1
ATOM 3449 C C . LEU A 1 440 ? 23.437 -5.306 0.373 1.00 95.31 440 LEU A C 1
ATOM 3451 O O . LEU A 1 440 ? 23.139 -4.170 0.735 1.00 95.31 440 LEU A O 1
ATOM 3455 N N . GLY A 1 441 ? 24.608 -5.585 -0.198 1.00 95.31 441 GLY A N 1
ATOM 3456 C CA . GLY A 1 441 ? 25.673 -4.592 -0.403 1.00 95.31 441 GLY A CA 1
ATOM 3457 C C . GLY A 1 441 ? 26.372 -4.120 0.883 1.00 95.31 441 GLY A C 1
ATOM 3458 O O . GLY A 1 441 ? 27.565 -3.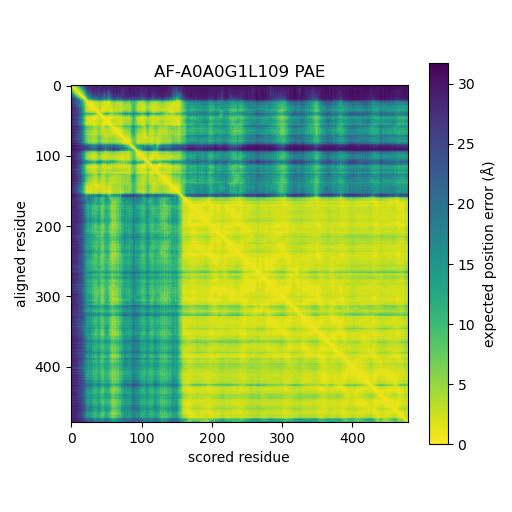844 0.847 1.00 95.31 441 GLY A O 1
ATOM 3459 N N . ALA A 1 442 ? 25.669 -4.081 2.016 1.00 95.38 442 ALA A N 1
ATOM 3460 C CA . ALA A 1 442 ? 26.186 -3.801 3.353 1.00 95.38 442 ALA A CA 1
ATOM 3461 C C . ALA A 1 442 ? 25.339 -4.516 4.423 1.00 95.38 442 ALA A C 1
ATOM 3463 O O . ALA A 1 442 ? 24.219 -4.953 4.144 1.00 95.38 442 ALA A O 1
ATOM 3464 N N . VAL A 1 443 ? 25.869 -4.607 5.649 1.00 94.56 443 VAL A N 1
ATOM 3465 C CA . VAL A 1 443 ? 25.093 -5.017 6.833 1.00 94.56 443 VAL A CA 1
ATOM 3466 C C . VAL A 1 443 ? 24.264 -3.835 7.320 1.00 94.56 443 VAL A C 1
ATOM 3468 O O . VAL A 1 443 ? 24.810 -2.760 7.603 1.00 94.56 443 VAL A O 1
ATOM 3471 N N . TYR A 1 444 ? 22.959 -4.055 7.419 1.00 93.75 444 TYR A N 1
ATOM 3472 C CA . TYR A 1 444 ? 21.945 -3.064 7.739 1.00 93.75 444 TYR A CA 1
ATOM 3473 C C . TYR A 1 444 ? 21.538 -3.140 9.208 1.00 93.75 444 TYR A C 1
ATOM 3475 O O . TYR A 1 444 ? 20.483 -3.647 9.587 1.00 93.75 444 TYR A O 1
ATOM 3483 N N . ASP A 1 445 ? 22.436 -2.623 10.040 1.00 92.56 445 ASP A N 1
ATOM 3484 C CA . ASP A 1 445 ? 22.230 -2.466 11.473 1.00 92.56 445 ASP A CA 1
ATOM 3485 C C . ASP A 1 445 ? 21.367 -1.236 11.815 1.00 92.56 445 ASP A C 1
ATOM 3487 O O . ASP A 1 445 ? 20.962 -0.438 10.961 1.00 92.56 445 ASP A O 1
ATOM 3491 N N . GLN A 1 446 ? 21.120 -1.059 13.113 1.00 94.38 446 GLN A N 1
ATOM 3492 C CA . GLN A 1 446 ? 20.405 0.088 13.665 1.00 94.38 446 GLN A CA 1
ATOM 3493 C C . GLN A 1 446 ? 20.980 1.435 13.192 1.00 94.38 446 GLN A C 1
ATOM 3495 O O . GLN A 1 446 ? 20.223 2.371 12.935 1.00 94.38 446 GLN A O 1
ATOM 3500 N N . THR A 1 447 ? 22.305 1.549 13.059 1.00 95.69 447 THR A N 1
ATOM 3501 C CA . THR A 1 447 ? 22.966 2.806 12.684 1.00 95.69 447 THR A CA 1
ATOM 3502 C C . THR A 1 447 ? 22.610 3.204 11.256 1.00 95.69 447 THR A C 1
ATOM 3504 O O . THR A 1 447 ? 22.245 4.357 11.019 1.00 95.69 447 THR A O 1
ATOM 3507 N N . LYS A 1 448 ? 22.663 2.265 10.303 1.00 96.62 448 LYS A N 1
ATOM 3508 C CA . LYS A 1 448 ? 22.302 2.552 8.904 1.00 96.62 448 LYS A CA 1
ATOM 3509 C C . LYS A 1 448 ? 20.818 2.849 8.743 1.00 96.62 448 LYS A C 1
ATOM 3511 O O . LYS A 1 448 ? 20.467 3.806 8.060 1.00 96.62 448 LYS A O 1
ATOM 3516 N N . ILE A 1 449 ? 19.953 2.113 9.435 1.00 96.75 449 ILE A N 1
ATOM 3517 C CA . ILE A 1 449 ? 18.507 2.371 9.395 1.00 96.75 449 ILE A CA 1
ATOM 3518 C C . ILE A 1 449 ? 18.188 3.764 9.960 1.00 96.75 449 ILE A C 1
ATOM 3520 O O . ILE A 1 449 ? 17.427 4.515 9.352 1.00 96.75 449 ILE A O 1
ATOM 3524 N N . LYS A 1 450 ? 18.834 4.175 11.060 1.00 97.38 450 LYS A N 1
ATOM 3525 C CA . LYS A 1 450 ? 18.705 5.539 11.604 1.00 97.38 450 LYS A CA 1
ATOM 3526 C C . LYS A 1 450 ? 19.194 6.616 10.638 1.00 97.38 450 LYS A C 1
ATOM 3528 O O . LYS A 1 450 ? 18.610 7.696 10.585 1.00 97.38 450 LYS A O 1
ATOM 3533 N N . GLN A 1 451 ? 20.240 6.338 9.863 1.00 98.50 451 GLN A N 1
ATOM 3534 C CA . GLN A 1 451 ? 20.711 7.242 8.812 1.00 98.50 451 GLN A CA 1
ATOM 3535 C C . GLN A 1 451 ? 19.684 7.403 7.681 1.00 98.50 451 GLN A C 1
ATOM 3537 O O . GLN A 1 451 ? 19.485 8.524 7.214 1.00 98.50 451 GLN A O 1
ATOM 3542 N N . GLU A 1 452 ? 19.002 6.328 7.275 1.00 98.44 452 GLU A N 1
ATOM 3543 C CA . GLU A 1 452 ? 17.907 6.404 6.298 1.00 98.44 452 GLU A CA 1
ATOM 3544 C C . GLU A 1 452 ? 16.725 7.205 6.841 1.00 98.44 452 GLU A C 1
ATOM 3546 O O . GLU A 1 452 ? 16.282 8.153 6.196 1.00 98.44 452 GLU A O 1
ATOM 3551 N N . ILE A 1 453 ? 16.275 6.894 8.061 1.00 98.25 453 ILE A N 1
ATOM 3552 C CA . ILE A 1 453 ? 15.184 7.615 8.733 1.00 98.25 453 ILE A CA 1
ATOM 3553 C C . ILE A 1 453 ? 15.501 9.106 8.825 1.00 98.25 453 ILE A C 1
ATOM 3555 O O . ILE A 1 453 ? 14.674 9.931 8.447 1.00 98.25 453 ILE A O 1
ATOM 3559 N N . LYS A 1 454 ? 16.718 9.463 9.249 1.00 98.44 454 LYS A N 1
ATOM 3560 C CA . LYS A 1 454 ? 17.153 10.860 9.325 1.00 98.44 454 LYS A CA 1
ATOM 3561 C C . LYS A 1 454 ? 17.081 11.557 7.962 1.00 98.44 454 LYS A C 1
ATOM 3563 O O . LYS A 1 454 ? 16.586 12.675 7.884 1.00 98.44 454 LYS A O 1
ATOM 3568 N N . ALA A 1 455 ? 17.550 10.913 6.891 1.00 98.50 455 ALA A N 1
ATOM 3569 C CA . ALA A 1 455 ? 17.505 11.495 5.548 1.00 98.50 455 ALA A CA 1
ATOM 3570 C C . ALA A 1 455 ? 16.072 11.766 5.067 1.00 98.50 455 ALA A C 1
ATOM 3572 O O . ALA A 1 455 ? 15.835 12.759 4.384 1.00 98.50 455 ALA A O 1
ATOM 3573 N N . VAL A 1 456 ? 15.134 10.887 5.424 1.00 98.19 456 VAL A N 1
ATOM 3574 C CA . VAL A 1 456 ? 13.708 11.019 5.105 1.00 98.19 456 VAL A CA 1
ATOM 3575 C C . VAL A 1 456 ? 13.050 12.116 5.950 1.00 98.19 456 VAL A C 1
ATOM 3577 O O . VAL A 1 456 ? 12.339 12.957 5.406 1.00 98.19 456 VAL A O 1
ATOM 3580 N N . GLU A 1 457 ? 13.273 12.123 7.267 1.00 97.38 457 GLU A N 1
ATOM 3581 C CA . GLU A 1 457 ? 12.609 13.045 8.203 1.00 97.38 457 GLU A CA 1
ATOM 3582 C C . GLU A 1 457 ? 13.066 14.507 8.052 1.00 97.38 457 GLU A C 1
ATOM 3584 O O . GLU A 1 457 ? 12.329 15.419 8.423 1.00 97.38 457 GLU A O 1
ATOM 3589 N N . GLU A 1 458 ? 14.239 14.750 7.461 1.00 97.94 458 GLU A N 1
ATOM 3590 C CA . GLU A 1 458 ? 14.737 16.100 7.163 1.00 97.94 458 GLU A CA 1
ATOM 3591 C C . GLU A 1 458 ? 14.102 16.745 5.911 1.00 97.94 458 GLU A C 1
ATOM 3593 O O . GLU A 1 458 ? 14.262 17.951 5.709 1.00 97.94 458 GLU A O 1
ATOM 3598 N N . ASP A 1 459 ? 13.374 15.996 5.072 1.00 96.88 459 ASP A N 1
ATOM 3599 C CA . ASP A 1 459 ? 12.719 16.535 3.871 1.00 96.88 459 ASP A CA 1
ATOM 3600 C C . ASP A 1 459 ? 11.214 16.770 4.090 1.00 96.88 459 ASP A C 1
ATOM 3602 O O . ASP A 1 459 ? 10.422 15.844 4.266 1.00 96.88 459 ASP A O 1
ATOM 3606 N N . SER A 1 460 ? 10.784 18.033 4.011 1.00 93.44 460 SER A N 1
ATOM 3607 C CA . SER A 1 460 ? 9.393 18.432 4.271 1.00 93.44 460 SER A CA 1
ATOM 3608 C C . SER A 1 460 ? 8.376 17.981 3.212 1.00 93.44 460 SER A C 1
ATOM 3610 O O . SER A 1 460 ? 7.167 18.083 3.441 1.00 93.44 460 SER A O 1
ATOM 3612 N N . THR A 1 461 ? 8.819 17.471 2.057 1.00 93.06 461 THR A N 1
ATOM 3613 C CA . THR A 1 461 ? 7.925 16.863 1.052 1.00 93.06 461 THR A CA 1
ATOM 3614 C C . THR A 1 461 ? 7.562 15.419 1.376 1.00 93.06 461 THR A C 1
ATOM 3616 O O . THR A 1 461 ? 6.649 14.858 0.757 1.00 93.06 461 THR A O 1
ATOM 3619 N N . VAL A 1 462 ? 8.241 14.832 2.361 1.00 97.62 462 VAL A N 1
ATOM 3620 C CA . VAL A 1 462 ? 8.044 13.456 2.790 1.00 97.62 462 VAL A CA 1
ATOM 3621 C C . VAL A 1 462 ? 7.066 13.397 3.965 1.00 97.62 462 VAL A C 1
ATOM 3623 O O . VAL A 1 462 ? 7.061 14.240 4.859 1.00 97.62 462 VAL A O 1
ATOM 3626 N N .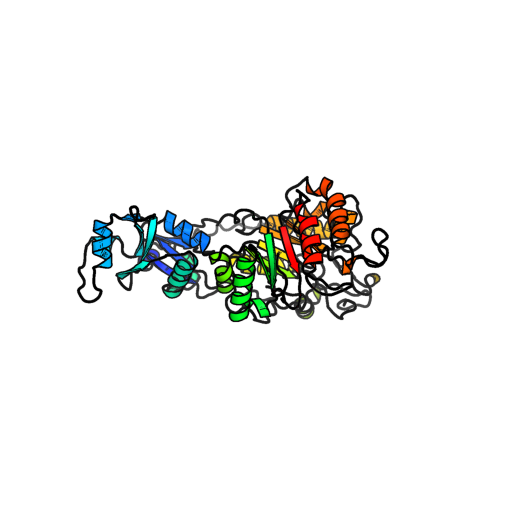 GLN A 1 463 ? 6.183 12.404 3.944 1.00 97.50 463 GLN A N 1
ATOM 3627 C CA . GLN A 1 463 ? 5.122 12.144 4.919 1.00 97.50 463 GLN A CA 1
ATOM 3628 C C . GLN A 1 463 ? 5.222 10.723 5.478 1.00 97.50 463 GLN A C 1
ATOM 3630 O O . GLN A 1 463 ? 4.212 10.069 5.752 1.00 97.50 463 GLN A O 1
ATOM 3635 N N . GLY A 1 464 ? 6.454 10.234 5.609 1.00 97.81 464 GLY A N 1
ATOM 3636 C CA . GLY A 1 464 ? 6.750 8.978 6.272 1.00 97.81 464 GLY A CA 1
ATOM 3637 C C . GLY A 1 464 ? 7.702 8.058 5.531 1.00 97.81 464 GLY A C 1
ATOM 3638 O O . GLY A 1 464 ? 8.175 8.334 4.429 1.00 97.81 464 GLY A O 1
ATOM 3639 N N . TRP A 1 465 ? 7.960 6.931 6.173 1.00 98.56 465 TRP A N 1
ATOM 3640 C CA . TRP A 1 465 ? 8.803 5.854 5.693 1.00 98.56 465 TRP A CA 1
ATOM 3641 C C . TRP A 1 465 ? 8.246 4.497 6.130 1.00 98.56 465 TRP A C 1
ATOM 3643 O O . TRP A 1 465 ? 7.535 4.380 7.134 1.00 98.56 465 TRP A O 1
ATOM 3653 N N . VAL A 1 466 ? 8.573 3.457 5.367 1.00 98.50 466 VAL A N 1
ATOM 3654 C CA . VAL A 1 466 ? 8.236 2.067 5.689 1.00 98.50 466 VAL A CA 1
ATOM 3655 C C . VAL A 1 466 ? 9.455 1.187 5.437 1.00 98.50 466 VAL A C 1
ATOM 3657 O O . VAL A 1 466 ? 10.106 1.293 4.399 1.00 98.50 466 VAL A O 1
ATOM 3660 N N . MET A 1 467 ? 9.773 0.310 6.387 1.00 98.06 467 MET A N 1
ATOM 3661 C CA . MET A 1 467 ? 10.877 -0.637 6.260 1.00 98.06 467 MET A CA 1
ATOM 3662 C C . MET A 1 467 ? 10.506 -1.826 5.385 1.00 98.06 467 MET A C 1
ATOM 3664 O O . MET A 1 467 ? 9.607 -2.610 5.712 1.00 98.06 467 MET A O 1
ATOM 3668 N N . TRP A 1 468 ? 11.284 -2.026 4.329 1.00 97.75 468 TRP A N 1
ATOM 3669 C CA . TRP A 1 468 ? 11.223 -3.228 3.519 1.00 97.75 468 TRP A CA 1
ATOM 3670 C C . TRP A 1 468 ? 12.189 -4.290 4.043 1.00 97.75 468 TRP A C 1
ATOM 3672 O O . TRP A 1 468 ? 13.393 -4.064 4.146 1.00 97.75 468 TRP A O 1
ATOM 3682 N N . ASN A 1 469 ? 11.657 -5.475 4.343 1.00 96.94 469 ASN A N 1
ATOM 3683 C CA . ASN A 1 469 ? 12.437 -6.686 4.580 1.00 96.94 469 ASN A CA 1
ATOM 3684 C C . ASN A 1 469 ? 11.589 -7.897 4.182 1.00 96.94 469 ASN A C 1
ATOM 3686 O O . ASN A 1 469 ? 10.623 -8.227 4.870 1.00 96.94 469 ASN A O 1
ATOM 3690 N N . ALA A 1 470 ? 11.969 -8.588 3.106 1.00 95.00 470 ALA A N 1
ATOM 3691 C CA . ALA A 1 470 ? 11.231 -9.740 2.583 1.00 95.00 470 ALA A CA 1
ATOM 3692 C C . ALA A 1 470 ? 11.095 -10.908 3.584 1.00 95.00 470 ALA A C 1
ATOM 3694 O O . ALA A 1 470 ? 10.171 -11.707 3.471 1.00 95.00 470 ALA A O 1
ATOM 3695 N N . ARG A 1 471 ? 11.982 -11.000 4.587 1.00 95.94 471 ARG A N 1
ATOM 3696 C CA . ARG A 1 471 ? 11.910 -12.008 5.662 1.00 95.94 471 ARG A CA 1
ATOM 3697 C C . ARG A 1 471 ? 11.010 -11.581 6.829 1.00 95.94 471 ARG A C 1
ATOM 3699 O O . ARG A 1 471 ? 10.760 -12.382 7.724 1.00 95.94 471 ARG A O 1
ATOM 3706 N N . ASN A 1 472 ? 10.559 -10.325 6.853 1.00 96.81 472 ASN A N 1
ATOM 3707 C CA . ASN A 1 472 ? 9.830 -9.691 7.957 1.00 96.81 472 ASN A CA 1
ATOM 3708 C C . ASN A 1 472 ? 10.516 -9.879 9.331 1.00 96.81 472 ASN A C 1
ATOM 3710 O O . ASN A 1 472 ? 9.863 -10.193 10.335 1.00 96.81 472 ASN A O 1
ATOM 3714 N N . VAL A 1 473 ? 11.842 -9.711 9.379 1.00 93.25 473 VAL A N 1
ATOM 3715 C CA . VAL A 1 473 ? 12.646 -9.770 10.610 1.00 93.25 473 VAL A CA 1
ATOM 3716 C C . VAL A 1 473 ? 13.046 -8.351 11.010 1.00 93.25 473 VAL A C 1
ATOM 3718 O O . VAL A 1 473 ? 13.843 -7.722 10.325 1.00 93.25 473 VAL A O 1
ATOM 3721 N N . TYR A 1 474 ? 12.489 -7.865 12.123 1.00 93.31 474 TYR A N 1
ATOM 3722 C CA . TYR A 1 474 ? 12.681 -6.485 12.598 1.00 93.31 474 TYR A CA 1
ATOM 3723 C C . TYR A 1 474 ? 13.180 -6.387 14.048 1.00 93.31 474 TYR A C 1
ATOM 3725 O O . TYR A 1 474 ? 13.626 -5.335 14.481 1.00 93.31 474 TYR A O 1
ATOM 3733 N N . GLN A 1 475 ? 13.129 -7.488 14.804 1.00 76.31 475 GLN A N 1
ATOM 3734 C CA . GLN A 1 475 ? 13.232 -7.502 16.273 1.00 76.31 475 GLN A CA 1
ATOM 3735 C C . GLN A 1 475 ? 14.567 -6.996 16.842 1.00 76.31 475 GLN A C 1
ATOM 3737 O O . GLN A 1 475 ? 14.619 -6.673 18.021 1.00 76.31 475 GLN A O 1
ATOM 3742 N N . ASN A 1 476 ? 15.615 -6.905 16.022 1.00 76.44 476 ASN A N 1
ATOM 3743 C CA . ASN A 1 476 ? 16.948 -6.462 16.442 1.00 76.44 476 ASN A CA 1
ATOM 3744 C C . ASN A 1 476 ? 17.242 -5.000 16.058 1.00 76.44 476 ASN A C 1
ATOM 3746 O O . ASN A 1 476 ? 18.392 -4.571 16.097 1.00 76.44 476 ASN A O 1
ATOM 3750 N N . ILE A 1 477 ? 16.226 -4.254 15.623 1.00 82.25 477 ILE A N 1
ATOM 3751 C CA . ILE A 1 477 ? 16.346 -2.860 15.199 1.00 82.25 477 ILE A CA 1
ATOM 3752 C C . ILE A 1 477 ? 15.600 -2.010 16.228 1.00 82.25 477 ILE A C 1
ATOM 3754 O O . ILE A 1 477 ? 14.383 -2.113 16.328 1.00 82.25 477 ILE A O 1
ATOM 3758 N N . GLU A 1 478 ? 16.305 -1.178 16.987 1.00 82.94 478 GLU A N 1
ATOM 3759 C CA . GLU A 1 478 ? 15.689 -0.206 17.904 1.00 82.94 478 GLU A CA 1
ATOM 3760 C C . GLU A 1 478 ? 15.670 1.182 17.252 1.00 82.94 478 GLU A C 1
ATOM 3762 O O . GLU A 1 478 ? 16.716 1.672 16.816 1.00 82.94 478 GLU A O 1
ATOM 3767 N N . ILE A 1 479 ? 14.511 1.833 17.169 1.00 82.69 479 ILE A N 1
ATOM 3768 C CA . ILE A 1 479 ? 14.374 3.138 16.493 1.00 82.69 479 ILE A CA 1
ATOM 3769 C C . ILE A 1 479 ? 14.530 4.302 17.462 1.00 82.69 479 ILE A C 1
ATOM 3771 O O . ILE A 1 479 ? 13.817 4.343 18.482 1.00 82.69 479 ILE A O 1
#

Sequence (479 aa):
MKLRLAIVLISIMIFLPQKALAYDWEFAEKWSGRLLLAVEGAGEAWYVNPVNLERYYLGRPADAFKMMQKLGVGISETDFAQIIKSNPATAVKTKLLDNLSGQIILQVEKNGEAWYIDPVSRQALSLGTPLAAWQLMRAKAVGITNNNLTKIKNIDTPAGRPAPVYTKGLYLTGYSAGNATKRQQIIKYLKDNNLNTVVIDIKDASGYVLYQSQIPEVIKNVLIVDLAAVFAEFQTQGIYVIARQVVFLDPKLAAKKPSWAVSSVSGGVWHDASGSAWMDPTIQEVWDYNLAIAKEAIKAGADEINFDYVRFPSDGAIGSAVYRHLNTTKALALKSFFKYLDQNLADEPAWVSVDFFGLTLDSANTSYDLGIGQRLADARLNVDYIYPMAYPSHYSTGYLGYKNPADYPYQVISTGLKKAHPLMSKGRAKLRVWIQAFDLGAVYDQTKIKQEIKAVEEDSTVQGWVMWNARNVYQNIEI

Foldseek 3Di:
DDDDDDDDDDPPPDPDPDPPQAADLVLLCVCALAWAFAPPALGWIWAQHNPPSAIETCFALVSVVVVLLVQAAEDEPVLVVVQQPQDLVPPPPDPSLVVCQSHWYFDPVPPGFIWGQHNVSRHTHTCPFSLSVVVVSSVRHDYDHPVSNVSHHYPPPQQAQPDAALAAAAEDELQLLLDPVSLVVRLVVCVLQVGAEYEYECADLQQARQEDDPDPLHDHDDSHDNLLVSCNVRVSSNHAYEYEHEQFNHQSSCVVCVVQWWAFLVGGFDAFPVRTTTGALQDVVSLVVVLSSVVSNLSSRHSAYEYEPLWADDGHDVVGTDHDRPPDARLVSSLVSLQVCQVSCVSGNHFYEYEDELCLLVCAVHPDCVSTNDHCLSNQARGQEYEYAQEQLPDDQCVVHHNQSNVVLLCSLLVSLVSNQVVLVDHRYAYEYAYEPDDHSHDRAQVSSVSNQVSQVPRPSYSYYYYDDPVSDDVRHRD

Solvent-accessible surface area (backbone atoms only — not comparable to full-atom values): 25482 Å² total; per-residue (Å²): 143,81,90,79,85,82,82,81,82,78,81,78,81,77,80,72,78,76,76,76,78,79,58,38,62,73,64,20,55,78,40,42,19,36,38,32,24,32,71,72,71,89,52,55,45,32,39,23,40,60,87,79,37,33,31,35,73,29,74,37,34,66,54,28,43,54,50,46,60,72,68,30,45,77,42,54,72,72,59,47,52,58,56,72,68,44,47,87,89,70,62,70,81,43,71,63,57,64,73,42,44,17,33,38,36,20,34,65,90,58,91,50,48,45,29,39,25,37,64,82,77,71,42,79,41,74,27,81,49,38,46,52,29,45,53,50,44,62,73,64,28,43,77,39,49,57,80,61,50,70,31,30,45,69,52,82,69,73,58,66,52,62,81,90,67,72,36,37,29,40,43,33,52,30,67,45,64,39,30,66,71,51,42,53,54,48,54,49,52,29,58,79,48,77,35,38,28,40,38,35,38,45,21,42,74,72,26,36,31,19,34,80,73,85,58,85,83,65,49,69,50,70,42,21,80,54,58,35,59,53,43,38,60,40,42,54,73,67,25,45,39,31,40,29,32,41,57,27,42,16,37,45,48,22,71,76,39,53,90,50,22,21,25,25,77,90,56,63,71,28,53,31,73,88,68,48,27,29,37,26,83,61,42,65,70,60,52,53,54,53,49,52,53,47,52,55,43,42,67,38,38,29,44,22,40,32,38,27,52,68,48,52,80,81,58,50,69,60,91,41,57,40,61,95,62,68,85,62,54,57,40,58,45,46,29,50,52,33,43,49,49,33,72,76,42,65,86,44,46,32,43,42,30,38,43,37,64,29,68,40,26,68,31,36,86,54,90,58,28,90,84,25,18,46,42,56,77,52,40,28,74,31,35,50,31,38,28,33,45,47,36,32,52,77,49,56,71,47,49,96,73,28,74,56,26,33,78,38,36,31,61,51,40,34,52,25,48,62,54,23,37,79,59,43,74,46,71,67,18,31,36,30,36,36,39,62,46,52,73,51,85,35,84,55,47,47,68,52,43,51,33,38,51,51,32,48,73,74,37,89,45,44,44,34,38,32,36,44,31,98,82,59,69,57,92,87,54,76,114

Mean predicted aligned error: 9.43 Å